Protein AF-0000000076753043 (afdb_homodimer)

Solvent-accessible surface area (backbone atoms only — not comparable to full-atom values): 38800 Å² total; per-residue (Å²): 126,79,48,36,45,68,50,49,52,47,50,49,50,50,43,47,49,54,51,36,72,75,31,77,63,41,38,64,68,56,48,20,66,68,41,45,43,54,72,68,56,40,50,51,50,51,51,52,37,36,73,75,41,46,32,41,79,74,48,56,51,85,81,70,92,69,85,55,52,54,24,34,22,58,36,77,80,51,37,25,17,26,3,25,26,47,48,69,77,18,33,35,36,39,33,20,31,78,84,64,50,76,63,30,66,35,76,36,69,42,60,70,77,43,60,39,60,39,51,45,50,39,51,49,50,24,24,53,70,50,73,44,60,70,80,50,33,49,13,33,17,35,21,30,64,32,34,62,32,83,89,66,22,29,38,36,80,35,84,75,45,51,64,56,53,46,74,34,44,44,54,60,46,35,52,74,67,41,94,42,55,68,49,78,41,32,29,53,47,19,32,47,48,26,23,39,72,75,33,73,37,48,96,54,37,34,34,35,36,41,33,32,33,78,88,30,49,43,28,25,37,30,52,88,64,36,78,47,46,35,67,75,49,41,21,12,42,46,27,45,16,58,20,41,53,54,28,91,78,48,64,86,70,82,36,34,39,23,58,65,55,19,34,69,44,40,42,52,50,29,44,78,65,72,49,87,54,96,40,44,53,51,38,43,48,52,24,73,78,56,63,54,62,50,49,45,29,52,14,19,45,53,22,36,56,46,29,44,49,42,18,42,43,17,37,58,32,36,32,40,24,44,58,46,42,59,55,34,38,72,62,36,53,51,38,23,52,56,42,31,60,74,53,36,83,77,85,61,48,78,42,66,41,68,86,55,94,50,35,33,28,53,5,12,31,59,60,8,40,54,58,27,62,50,57,64,60,65,66,64,72,72,60,74,91,112,127,79,49,37,46,68,49,47,51,49,51,50,50,50,43,46,50,52,50,36,69,75,31,78,62,42,37,66,66,55,48,20,66,67,41,46,43,52,71,70,55,41,50,51,49,51,51,54,37,35,72,73,40,47,31,39,78,73,47,57,51,85,83,71,92,68,86,54,52,55,23,34,21,60,36,77,78,51,36,24,16,26,4,24,27,48,48,70,77,18,34,36,36,38,33,20,29,79,85,65,50,76,64,30,65,35,76,36,68,42,59,70,77,44,59,39,62,41,49,45,51,41,52,50,51,26,25,54,70,50,71,43,59,71,80,49,33,49,14,33,17,36,20,28,65,30,33,61,33,84,88,66,23,28,38,36,81,36,85,74,45,50,63,55,52,48,74,32,44,43,54,59,47,37,51,74,69,42,93,44,55,68,48,79,40,32,29,53,46,19,31,46,48,26,23,38,73,76,34,74,36,49,97,54,38,35,32,35,35,40,32,32,30,77,87,30,50,44,27,24,38,29,51,88,64,36,77,46,46,34,68,75,48,41,21,11,42,46,27,46,17,57,19,40,53,54,27,91,78,49,64,84,70,81,34,34,41,24,57,64,54,20,34,69,42,41,41,54,52,28,43,77,65,72,48,89,54,94,39,44,52,50,38,43,46,52,24,72,78,57,64,53,61,48,48,44,29,53,14,21,43,53,21,37,56,47,29,43,50,40,18,43,45,18,37,58,33,36,33,39,25,45,58,47,42,58,54,35,40,70,63,36,53,52,39,22,52,57,42,32,60,75,53,36,83,78,84,63,48,77,43,64,39,71,86,54,94,49,36,36,27,52,5,12,31,59,60,8,41,55,58,28,63,50,58,66,59,66,66,63,69,70,58,77,86,109

Sequence (772 aa):
MSGSPSALRFLNDRAALEALLQHEAITRAQLETLVGLSKPATSQLLARLEKVGLVERLGRREVGPGPRAQLWGLKADAGFAAGVDVTSQGIDVEIADLRGTTVAQHRAPAATDEPAAALGAALGEACRRAGLGVDRLAHVAIGTPGSVDAASGVLRYASDLPAAWTRVNLLQAIGSVLDVPFTIENDVNLVALNEMARGSARDVRDFVLLWISEHGVGSSVVVHGGLVRGATLGAGELGFTPVPDLAREPLPGVHRFGDLLAGSALLTLAGTHGLTAGGPIDAIRQSLEGDDGFLIDVARRIAAGLAAVVSLLDPELIVLGGAVCSAGGSALRAAISEALAEFVEPRVRLVPGRPDSDSVRAGAVQAALVPAREHYFSAGSSLGDIMSGSPSALRFLNDRAALEALLQHEAITRAQLETLVGLSKPATSQLLARLEKVGLVERLGRREVGPGPRAQLWGLKADAGFAAGVDVTSQGIDVEIADLRGTTVAQHRAPAATDEPAAALGAALGEACRRAGLGVDRLAHVAIGTPGSVDAASGVLRYASDLPAAWTRVNLLQAIGSVLDVPFTIENDVNLVALNEMARGSARDVRDFVLLWISEHGVGSSVVVHGGLVRGATLGAGELGFTPVPDLAREPLPGVHRFGDLLAGSALLTLAGTHGLTAGGPIDAIRQSLEGDDGFLIDVARRIAAGLAAVVSLLDPELIVLGGAVCSAGGSALRAAISEALAEFVEPRVRLVPGRPDSDSVRAGAVQAALVPAREHYFSAGSSLGDI

pLDDT: mean 89.32, std 12.27, range [19.66, 98.69]

Secondary structure (DSSP, 8-state):
----HHHHHHHHHHHHHHHHHH-SSEEHHHHHHHHT--HHHHHHHHHHHHHTTSEEEEEE--SSSSS-PEEEEE-TTS-EEEEEEEETTEEEEEEEETT--EEEEEEEE--SS-HHHHHHHHHHHHHHHHT--GGGEEEEEEEESSEE-TTT-BEES-TTS-HHHHSSBHHHHHHTT--S-EEEEEHHHHHHHHHHHHSTTTT-SSEEEEEEETTEEEEEEEETTEE---TTS-TT-GGGSEE---SSSPPSS-EEHHHHTSHHHHHHHHHHTT---SSHHHHHHHHHHS-THHHHHHHHHHHHHHHHHHHHH--SEEEEESHHHHHHHHHHHHHHHHHHHTT-SS--EEEEPP--TTHHHHHHHHHHHHHHHHHHHHGGGGS---/----HHHHHHHHHHHHHHHHHH-SSEEHHHHHHHHT--HHHHHHHHHHHHHTTSEEEEEE--SSSSS-PEEEEE-TTS-EEEEEEEETTEEEEEEEETT--EEEEEEEE--SS-HHHHHHHHHHHHHHHHT--GGGEEEEEEEESSEE-TTT-BEES-TTS-HHHHSSBHHHHHHTT--S-EEEEEHHHHHHHHHHHHSTTTT-SSEEEEEEETTEEEEEEEETTEE---TTS-TT-GGGSEE---SSSPPSS-EEHHHHTSHHHHHHHHHHTT---SSHHHHHHHHHHS-THHHHHHHHHHHHHHHHHHHHH--SEEEEESHHHHHHHHHHHHHHHHHHHTT-SS--EEEEPP--TTHHHHHHHHHHHHHHHHHHHHGGGGSTT-

Organism: NCBI:txid927661

Radius of gyration: 29.04 Å; Cα contacts (8 Å, |Δi|>4): 1679; chains: 2; bounding box: 76×92×66 Å

Structure (mmCIF, N/CA/C/O backbone):
data_AF-0000000076753043-model_v1
#
loop_
_entity.id
_entity.type
_entity.pdbx_description
1 polymer 'Transcriptional regulator/sugar kinase'
#
loop_
_atom_site.group_PDB
_atom_site.id
_atom_site.type_symbol
_atom_site.label_atom_id
_atom_site.label_alt_id
_atom_site.label_comp_id
_atom_site.label_asym_id
_atom_site.label_entity_id
_atom_site.label_seq_id
_atom_site.pdbx_PDB_ins_code
_atom_site.Cartn_x
_atom_site.Cartn_y
_atom_site.Cartn_z
_atom_site.occupancy
_atom_site.B_iso_or_equiv
_atom_site.auth_seq_id
_atom_site.auth_comp_id
_atom_site.auth_asym_id
_atom_site.auth_atom_id
_atom_site.pdbx_PDB_model_num
ATOM 1 N N . MET A 1 1 ? 0.47 16.625 1.016 1 33 1 MET A N 1
ATOM 2 C CA . MET A 1 1 ? -0.491 17.703 0.778 1 33 1 MET A CA 1
ATOM 3 C C . MET A 1 1 ? -0.054 18.984 1.473 1 33 1 MET A C 1
ATOM 5 O O . MET A 1 1 ? 0.227 18.984 2.672 1 33 1 MET A O 1
ATOM 9 N N . SER A 1 2 ? 0.522 19.75 0.792 1 40.88 2 SER A N 1
ATOM 10 C CA . SER A 1 2 ? 0.792 21.094 1.261 1 40.88 2 SER A CA 1
ATOM 11 C C . SER A 1 2 ? -0.448 21.719 1.893 1 40.88 2 SER A C 1
ATOM 13 O O . SER A 1 2 ? -1.568 21.5 1.429 1 40.88 2 SER A O 1
ATOM 15 N N . GLY A 1 3 ? -0.4 21.859 3.197 1 50.78 3 GLY A N 1
ATOM 16 C CA . GLY A 1 3 ? -1.405 22.438 4.074 1 50.78 3 GLY A CA 1
ATOM 17 C C . GLY A 1 3 ? -1.953 23.766 3.561 1 50.78 3 GLY A C 1
ATOM 18 O O . GLY A 1 3 ? -1.636 24.828 4.098 1 50.78 3 GLY A O 1
ATOM 19 N N . SER A 1 4 ? -2.416 23.766 2.291 1 57.03 4 SER A N 1
ATOM 20 C CA . SER A 1 4 ? -3.133 24.984 1.898 1 57.03 4 SER A CA 1
ATOM 21 C C . SER A 1 4 ? -4.262 25.297 2.873 1 57.03 4 SER A C 1
ATOM 23 O O . SER A 1 4 ? -4.738 24.406 3.584 1 57.03 4 SER A O 1
ATOM 25 N N . PRO A 1 5 ? -4.414 26.547 3.156 1 60.06 5 PRO A N 1
ATOM 26 C CA . PRO A 1 5 ? -5.516 26.938 4.039 1 60.06 5 PRO A CA 1
ATOM 27 C C . PRO A 1 5 ? -6.801 26.156 3.768 1 60.06 5 PRO A C 1
ATOM 29 O O . PRO A 1 5 ? -7.488 25.75 4.707 1 60.06 5 PRO A O 1
ATOM 32 N N . SER A 1 6 ? -7.039 26 2.525 1 71.69 6 SER A N 1
ATOM 33 C CA . SER A 1 6 ? -8.219 25.219 2.146 1 71.69 6 SER A CA 1
ATOM 34 C C . SER A 1 6 ? -8.102 23.781 2.625 1 71.69 6 SER A C 1
ATOM 36 O O . SER A 1 6 ? -9.094 23.188 3.076 1 71.69 6 SER A O 1
ATOM 38 N N . ALA A 1 7 ? -6.922 23.359 2.652 1 73.56 7 ALA A N 1
ATOM 39 C CA . ALA A 1 7 ? -6.711 21.984 3.084 1 73.56 7 ALA A CA 1
ATOM 40 C C . ALA A 1 7 ? -6.906 21.844 4.59 1 73.56 7 ALA A C 1
ATOM 42 O O . ALA A 1 7 ? -7.488 20.859 5.059 1 73.56 7 ALA A O 1
ATOM 43 N N . LEU A 1 8 ? -6.52 22.859 5.254 1 69.81 8 LEU A N 1
ATOM 44 C CA . LEU A 1 8 ? -6.668 22.828 6.707 1 69.81 8 LEU A CA 1
ATOM 45 C C . LEU A 1 8 ? -8.133 22.953 7.109 1 69.81 8 LEU A C 1
ATOM 47 O O . LEU A 1 8 ? -8.586 22.281 8.047 1 69.81 8 LEU A O 1
ATOM 51 N N . ARG A 1 9 ? -8.867 23.844 6.445 1 76.69 9 ARG A N 1
ATOM 52 C CA . ARG A 1 9 ? -10.297 23.969 6.695 1 76.69 9 ARG A CA 1
ATOM 53 C C . ARG A 1 9 ? -11.016 22.656 6.465 1 76.69 9 ARG A C 1
ATOM 55 O O . ARG A 1 9 ? -11.883 22.266 7.258 1 76.69 9 ARG A O 1
ATOM 62 N N . PHE A 1 10 ? -10.664 22.062 5.422 1 82.06 10 PHE A N 1
ATOM 63 C CA . PHE A 1 10 ? -11.258 20.766 5.102 1 82.06 10 PHE A CA 1
ATOM 64 C C . PHE A 1 10 ? -10.992 19.75 6.219 1 82.06 10 PHE A C 1
ATOM 66 O O . PHE A 1 10 ? -11.891 19.031 6.633 1 82.06 10 PHE A O 1
ATOM 73 N N . LEU A 1 11 ? -9.805 19.812 6.68 1 80.75 11 LEU A N 1
ATOM 74 C CA . LEU A 1 11 ? -9.422 18.875 7.73 1 80.75 11 LEU A CA 1
ATOM 75 C C . LEU A 1 11 ? -10.195 19.156 9.016 1 80.75 11 LEU A C 1
ATOM 77 O O . LEU A 1 11 ? -10.594 18.219 9.727 1 80.75 11 LEU A O 1
ATOM 81 N N . ASN A 1 12 ? -10.406 20.375 9.273 1 79.88 12 ASN A N 1
ATOM 82 C CA . ASN A 1 12 ? -11.172 20.75 10.453 1 79.88 12 ASN A CA 1
ATOM 83 C C . ASN A 1 12 ? -12.633 20.344 10.328 1 79.88 12 ASN A C 1
ATOM 85 O O . ASN A 1 12 ? -13.234 19.859 11.289 1 79.88 12 ASN A O 1
ATOM 89 N N . ASP A 1 13 ? -13.172 20.578 9.18 1 87.88 13 ASP A N 1
ATOM 90 C CA . ASP A 1 13 ? -14.547 20.172 8.93 1 87.88 13 ASP A CA 1
ATOM 91 C C . ASP A 1 13 ? -14.711 18.656 9.109 1 87.88 13 ASP A C 1
ATOM 93 O O . ASP A 1 13 ? -15.672 18.203 9.719 1 87.88 13 ASP A O 1
ATOM 97 N N . ARG A 1 14 ? -13.789 17.969 8.602 1 88.25 14 ARG A N 1
ATOM 98 C CA . ARG A 1 14 ? -13.82 16.516 8.711 1 88.25 14 ARG A CA 1
ATOM 99 C C . ARG A 1 14 ? -13.734 16.078 10.172 1 88.25 14 ARG A C 1
ATOM 101 O O . ARG A 1 14 ? -14.469 15.188 10.602 1 88.25 14 ARG A O 1
ATOM 108 N N . ALA A 1 15 ? -12.883 16.688 10.883 1 86.12 15 ALA A N 1
ATOM 109 C CA . ALA A 1 15 ? -12.727 16.359 12.297 1 86.12 15 ALA A CA 1
ATOM 110 C C . ALA A 1 15 ? -14.008 16.688 13.07 1 86.12 15 ALA A C 1
ATOM 112 O O . ALA A 1 15 ? -14.414 15.914 13.945 1 86.12 15 ALA A O 1
ATOM 113 N N . ALA A 1 16 ? -14.547 17.766 12.797 1 89.62 16 ALA A N 1
ATOM 114 C CA . ALA A 1 16 ? -15.805 18.141 13.445 1 89.62 16 ALA A CA 1
ATOM 115 C C . ALA A 1 16 ? -16.906 17.141 13.141 1 89.62 16 ALA A C 1
ATOM 117 O O . ALA A 1 16 ? -17.656 16.734 14.031 1 89.62 16 ALA A O 1
ATOM 118 N N . LEU A 1 17 ? -17.016 16.781 11.898 1 91.06 17 LEU A N 1
ATOM 119 C CA . LEU A 1 17 ? -18.031 15.805 11.508 1 91.06 17 LEU A CA 1
ATOM 120 C C . LEU A 1 17 ? -17.812 14.477 12.234 1 91.06 17 LEU A C 1
ATOM 122 O O . LEU A 1 17 ? -18.781 13.867 12.711 1 91.06 17 LEU A O 1
ATOM 126 N N . GLU A 1 18 ? -16.609 14.07 12.297 1 90.44 18 GLU A N 1
ATOM 127 C CA . GLU A 1 18 ? -16.312 12.828 13.016 1 90.44 18 GLU A CA 1
ATOM 128 C C . GLU A 1 18 ? -16.766 12.906 14.469 1 90.44 18 GLU A C 1
ATOM 130 O O . GLU A 1 18 ? -17.328 11.945 15 1 90.44 18 GLU A O 1
ATOM 135 N N . ALA A 1 19 ? -16.516 14.047 15.086 1 91.12 19 ALA A N 1
ATOM 136 C CA . ALA A 1 19 ? -16.953 14.25 16.453 1 91.12 19 ALA A CA 1
ATOM 137 C C . ALA A 1 19 ? -18.484 14.195 16.547 1 91.12 19 ALA A C 1
ATOM 139 O O . ALA A 1 19 ? -19.031 13.57 17.469 1 91.12 19 ALA A O 1
ATOM 140 N N . LEU A 1 20 ? -19.109 14.805 15.648 1 92.44 20 LEU A N 1
ATOM 141 C CA . LEU A 1 20 ? -20.562 14.852 15.633 1 92.44 20 LEU A CA 1
ATOM 142 C C . LEU A 1 20 ? -21.156 13.469 15.383 1 92.44 20 LEU A C 1
ATOM 144 O O . LEU A 1 20 ? -22.25 13.156 15.867 1 92.44 20 LEU A O 1
ATOM 148 N N . LEU A 1 21 ? -20.453 12.648 14.609 1 92.75 21 LEU A N 1
ATOM 149 C CA . LEU A 1 21 ? -20.906 11.289 14.328 1 92.75 21 LEU A CA 1
ATOM 150 C C . LEU A 1 21 ? -20.781 10.406 15.562 1 92.75 21 LEU A C 1
ATOM 152 O O . LEU A 1 21 ? -21.547 9.453 15.734 1 92.75 21 LEU A O 1
ATOM 156 N N . GLN A 1 22 ? -19.875 10.742 16.438 1 91.88 22 GLN A N 1
ATOM 157 C CA . GLN A 1 22 ? -19.594 9.93 17.609 1 91.88 22 GLN A CA 1
ATOM 158 C C . GLN A 1 22 ? -20.453 10.383 18.797 1 91.88 22 GLN A C 1
ATOM 160 O O . GLN A 1 22 ? -20.516 9.703 19.828 1 91.88 22 GLN A O 1
ATOM 165 N N . HIS A 1 23 ? -21.016 11.562 18.625 1 92.19 23 HIS A N 1
ATOM 166 C CA . HIS A 1 23 ? -21.844 12.125 19.703 1 92.19 23 HIS A CA 1
ATOM 167 C C . HIS A 1 23 ? -23.234 12.477 19.203 1 92.19 23 HIS A C 1
ATOM 169 O O . HIS A 1 23 ? -23.391 12.992 18.094 1 92.19 23 HIS A O 1
ATOM 175 N N . GLU A 1 24 ? -24.188 12.188 20.016 1 90.81 24 GLU A N 1
ATOM 176 C CA . GLU A 1 24 ? -25.547 12.594 19.656 1 90.81 24 GLU A CA 1
ATOM 177 C C . GLU A 1 24 ? -25.703 14.109 19.719 1 90.81 24 GLU A C 1
ATOM 179 O O . GLU A 1 24 ? -26.344 14.711 18.859 1 90.81 24 GLU A O 1
ATOM 184 N N . ALA A 1 25 ? -25.172 14.656 20.766 1 93.62 25 ALA A N 1
ATOM 185 C CA . ALA A 1 25 ? -25.172 16.094 21.016 1 93.62 25 ALA A CA 1
ATOM 186 C C . ALA A 1 25 ? -23.828 16.547 21.594 1 93.62 25 ALA A C 1
ATOM 188 O O . ALA A 1 25 ? -23.25 15.859 22.438 1 93.62 25 ALA A O 1
ATOM 189 N N . ILE A 1 26 ? -23.328 17.672 21.062 1 94.19 26 ILE A N 1
ATOM 190 C CA . ILE A 1 26 ? -22.047 18.188 21.531 1 94.19 26 ILE A CA 1
ATOM 191 C C . ILE A 1 26 ? -22.125 19.703 21.703 1 94.19 26 ILE A C 1
ATOM 193 O O . ILE A 1 26 ? -22.812 20.375 20.938 1 94.19 26 ILE A O 1
ATOM 197 N N . THR A 1 27 ? -21.469 20.203 22.734 1 94 27 THR A N 1
ATOM 198 C CA . THR A 1 27 ? -21.375 21.656 22.891 1 94 27 THR A CA 1
ATOM 199 C C . THR A 1 27 ? -20.219 22.203 22.062 1 94 27 THR A C 1
ATOM 201 O O . THR A 1 27 ? -19.344 21.453 21.625 1 94 27 THR A O 1
ATOM 204 N N . ARG A 1 28 ? -20.297 23.453 21.797 1 92.88 28 ARG A N 1
ATOM 205 C CA . ARG A 1 28 ? -19.188 24.109 21.109 1 92.88 28 ARG A CA 1
ATOM 206 C C . ARG A 1 28 ? -17.875 23.875 21.844 1 92.88 28 ARG A C 1
ATOM 208 O O . ARG A 1 28 ? -16.844 23.609 21.219 1 92.88 28 ARG A O 1
ATOM 215 N N . ALA A 1 29 ? -17.953 23.953 23.141 1 89.38 29 ALA A N 1
ATOM 216 C CA . ALA A 1 29 ? -16.75 23.797 23.969 1 89.38 29 ALA A CA 1
ATOM 217 C C . ALA A 1 29 ? -16.172 22.391 23.812 1 89.38 29 ALA A C 1
ATOM 219 O O . ALA A 1 29 ? -14.953 22.219 23.719 1 89.38 29 ALA A O 1
ATOM 220 N N . GLN A 1 30 ? -17.031 21.469 23.828 1 90.5 30 GLN A N 1
ATOM 221 C CA . GLN A 1 30 ? -16.578 20.094 23.625 1 90.5 30 GLN A CA 1
ATOM 222 C C . GLN A 1 30 ? -15.938 19.938 22.25 1 90.5 30 GLN A C 1
ATOM 224 O O . GLN A 1 30 ? -14.898 19.281 22.125 1 90.5 30 GLN A O 1
ATOM 229 N N . LEU A 1 31 ? -16.516 20.516 21.25 1 91.19 31 LEU A N 1
ATOM 230 C CA . LEU A 1 31 ? -16 20.406 19.875 1 91.19 31 LEU A CA 1
ATOM 231 C C . LEU A 1 31 ? -14.648 21.109 19.766 1 91.19 31 LEU A C 1
ATOM 233 O O . LEU A 1 31 ? -13.75 20.609 19.078 1 91.19 31 LEU A O 1
ATOM 237 N N . GLU A 1 32 ? -14.555 22.203 20.484 1 85.75 32 GLU A N 1
ATOM 238 C CA . GLU A 1 32 ? -13.281 22.922 20.547 1 85.75 32 GLU A CA 1
ATOM 239 C C . GLU A 1 32 ? -12.156 22 21.016 1 85.75 32 GLU A C 1
ATOM 241 O O . GLU A 1 32 ? -11.086 21.953 20.422 1 85.75 32 GLU A O 1
ATOM 246 N N . THR A 1 33 ? -12.477 21.297 22.016 1 83.81 33 THR A N 1
ATOM 247 C CA . THR A 1 33 ? -11.5 20.406 22.625 1 83.81 33 THR A CA 1
ATOM 248 C C . THR A 1 33 ? -11.188 19.219 21.703 1 83.81 33 THR A C 1
ATOM 250 O O . THR A 1 33 ? -10.023 18.859 21.531 1 83.81 33 THR A O 1
ATOM 253 N N . LEU A 1 34 ? -12.164 18.75 21.094 1 83.25 34 LEU A N 1
ATOM 254 C CA . LEU A 1 34 ? -12.016 17.531 20.297 1 83.25 34 LEU A CA 1
ATOM 255 C C . LEU A 1 34 ? -11.281 17.844 18.984 1 83.25 34 LEU A C 1
ATOM 257 O O . LEU A 1 34 ? -10.477 17.031 18.516 1 83.25 34 LEU A O 1
ATOM 261 N N . VAL A 1 35 ? -11.5 19.016 18.422 1 81.19 35 VAL A N 1
ATOM 262 C CA . VAL A 1 35 ? -10.945 19.344 17.109 1 81.19 35 VAL A CA 1
ATOM 263 C C . VAL A 1 35 ? -9.672 20.172 17.297 1 81.19 35 VAL A C 1
ATOM 265 O O . VAL A 1 35 ? -8.812 20.203 16.422 1 81.19 35 VAL A O 1
ATOM 268 N N . GLY A 1 36 ? -9.609 20.891 18.469 1 75.31 36 GLY A N 1
ATOM 269 C CA . GLY A 1 36 ? -8.453 21.719 18.734 1 75.31 36 GLY A CA 1
ATOM 270 C C . GLY A 1 36 ? -8.539 23.078 18.078 1 75.31 36 GLY A C 1
ATOM 271 O O . GLY A 1 36 ? -7.539 23.594 17.578 1 75.31 36 GLY A O 1
ATOM 272 N N . LEU A 1 37 ? -9.672 23.625 17.969 1 75.5 37 LEU A N 1
ATOM 273 C CA . LEU A 1 37 ? -9.898 24.938 17.375 1 75.5 37 LEU A CA 1
ATOM 274 C C . LEU A 1 37 ? -10.203 25.969 18.453 1 75.5 37 LEU A C 1
ATOM 276 O O . LEU A 1 37 ? -10.617 25.625 19.562 1 75.5 37 LEU A O 1
ATOM 280 N N . SER A 1 38 ? -9.891 27.156 18.094 1 74.75 38 SER A N 1
ATOM 281 C CA . SER A 1 38 ? -10.273 28.266 18.969 1 74.75 38 SER A CA 1
ATOM 282 C C . SER A 1 38 ? -11.789 28.438 19 1 74.75 38 SER A C 1
ATOM 284 O O . SER A 1 38 ? -12.5 27.891 18.172 1 74.75 38 SER A O 1
ATOM 286 N N . LYS A 1 39 ? -12.273 29.188 19.953 1 84.12 39 LYS A N 1
ATOM 287 C CA . LYS A 1 39 ? -13.695 29.453 20.125 1 84.12 39 LYS A CA 1
ATOM 288 C C . LYS A 1 39 ? -14.273 30.125 18.875 1 84.12 39 LYS A C 1
ATOM 290 O O . LYS A 1 39 ? -15.266 29.656 18.312 1 84.12 39 LYS A O 1
ATOM 295 N N . PRO A 1 40 ? -13.625 31.156 18.297 1 84.19 40 PRO A N 1
ATOM 296 C CA . PRO A 1 40 ? -14.188 31.781 17.094 1 84.19 40 PRO A CA 1
ATOM 297 C C . PRO A 1 40 ? -14.188 30.844 15.891 1 84.19 40 PRO A C 1
ATOM 299 O O . PRO A 1 40 ? -15.141 30.828 15.109 1 84.19 40 PRO A O 1
ATOM 302 N N . ALA A 1 41 ? -13.133 30.078 15.781 1 80.69 41 ALA A N 1
ATOM 303 C CA . ALA A 1 41 ? -13.023 29.156 14.656 1 80.69 41 ALA A CA 1
ATOM 304 C C . ALA A 1 41 ? -14.086 28.062 14.734 1 80.69 41 ALA A C 1
ATOM 306 O O . ALA A 1 41 ? -14.672 27.688 13.719 1 80.69 41 ALA A O 1
ATOM 307 N N . THR A 1 42 ? -14.266 27.625 15.938 1 89.38 42 THR A N 1
ATOM 308 C CA . THR A 1 42 ? -15.281 26.594 16.141 1 89.38 42 THR A CA 1
ATOM 309 C C . THR A 1 42 ? -16.672 27.141 15.875 1 89.38 42 THR A C 1
ATOM 311 O O . THR A 1 42 ? -17.516 26.469 15.266 1 89.38 42 THR A O 1
ATOM 314 N N . SER A 1 43 ? -16.859 28.328 16.297 1 90.94 43 SER A N 1
ATOM 315 C CA . SER A 1 43 ? -18.141 28.969 16.062 1 90.94 43 SER A CA 1
ATOM 316 C C . SER A 1 43 ? -18.406 29.141 14.57 1 90.94 43 SER A C 1
ATOM 318 O O . SER A 1 43 ? -19.5 28.891 14.086 1 90.94 43 SER A O 1
ATOM 320 N N . GLN A 1 44 ? -17.406 29.562 13.891 1 88.62 44 GLN A N 1
ATOM 321 C CA . GLN A 1 44 ? -17.516 29.734 12.445 1 88.62 44 GLN A CA 1
ATOM 322 C C . GLN A 1 44 ? -17.766 28.406 11.75 1 88.62 44 GLN A C 1
ATOM 324 O O . GLN A 1 44 ? -18.562 28.328 10.812 1 88.62 44 GLN A O 1
ATOM 329 N N . LEU A 1 45 ? -17.094 27.438 12.188 1 90.06 45 LEU A N 1
ATOM 330 C CA . LEU A 1 45 ? -17.234 26.094 11.641 1 90.06 45 LEU A CA 1
ATOM 331 C C . LEU A 1 45 ? -18.672 25.594 11.82 1 90.06 45 LEU A C 1
ATOM 333 O O . LEU A 1 45 ? -19.297 25.125 10.859 1 90.06 45 LEU A O 1
ATOM 337 N N . LEU A 1 46 ? -19.172 25.734 12.977 1 93.69 46 LEU A N 1
ATOM 338 C CA . LEU A 1 46 ? -20.531 25.281 13.266 1 93.69 46 LEU A CA 1
ATOM 339 C C . LEU A 1 46 ? -21.547 26.078 12.453 1 93.69 46 LEU A C 1
ATOM 341 O O . LEU A 1 46 ? -22.516 25.516 11.93 1 93.69 46 LEU A O 1
ATOM 345 N N . ALA A 1 47 ? -21.297 27.344 12.328 1 92.88 47 ALA A N 1
ATOM 346 C CA . ALA A 1 47 ? -22.188 28.172 11.539 1 92.88 47 ALA A CA 1
ATOM 347 C C . ALA A 1 47 ? -22.188 27.734 10.078 1 92.88 47 ALA A C 1
ATOM 349 O O . ALA A 1 47 ? -23.25 27.672 9.445 1 92.88 47 ALA A O 1
ATOM 350 N N . ARG A 1 48 ? -21.125 27.438 9.555 1 90.88 48 ARG A N 1
ATOM 351 C CA . ARG A 1 48 ? -21 26.984 8.172 1 90.88 48 ARG A CA 1
ATOM 352 C C . ARG A 1 48 ? -21.719 25.656 7.969 1 90.88 48 ARG A C 1
ATOM 354 O O . ARG A 1 48 ? -22.453 25.484 7 1 90.88 48 ARG A O 1
ATOM 361 N N . LEU A 1 49 ? -21.484 24.734 8.906 1 92.38 49 LEU A N 1
ATOM 362 C CA . LEU A 1 49 ? -22.094 23.422 8.781 1 92.38 49 LEU A CA 1
ATOM 363 C C . LEU A 1 49 ? -23.594 23.5 8.953 1 92.38 49 LEU A C 1
ATOM 365 O O . LEU A 1 49 ? -24.344 22.719 8.336 1 92.38 49 LEU A O 1
ATOM 369 N N . GLU A 1 50 ? -24 24.406 9.797 1 93.62 50 GLU A N 1
ATOM 370 C CA . GLU A 1 50 ? -25.438 24.641 9.961 1 93.62 50 GLU A CA 1
ATOM 371 C C . GLU A 1 50 ? -26.047 25.234 8.695 1 93.62 50 GLU A C 1
ATOM 373 O O . GLU A 1 50 ? -27.125 24.812 8.273 1 93.62 50 GLU A O 1
ATOM 378 N N . LYS A 1 51 ? -25.375 26.156 8.086 1 92.69 51 LYS A N 1
ATOM 379 C CA . LYS A 1 51 ? -25.859 26.828 6.883 1 92.69 51 LYS A CA 1
ATOM 380 C C . LYS A 1 51 ? -26.078 25.828 5.754 1 92.69 51 LYS A C 1
ATOM 382 O O . LYS A 1 51 ? -27.047 25.938 5.008 1 92.69 51 LYS A O 1
ATOM 387 N N . VAL A 1 52 ? -25.234 24.859 5.68 1 89.62 52 VAL A N 1
ATOM 388 C CA . VAL A 1 52 ? -25.344 23.891 4.582 1 89.62 52 VAL A CA 1
ATOM 389 C C . VAL A 1 52 ? -26.234 22.734 4.996 1 89.62 52 VAL A C 1
ATOM 391 O O . VAL A 1 52 ? -26.406 21.766 4.246 1 89.62 52 VAL A O 1
ATOM 394 N N . GLY A 1 53 ? -26.75 22.797 6.266 1 90.81 53 GLY A N 1
ATOM 395 C CA . GLY A 1 53 ? -27.781 21.859 6.691 1 90.81 53 GLY A CA 1
ATOM 396 C C . GLY A 1 53 ? -27.203 20.562 7.242 1 90.81 53 GLY A C 1
ATOM 397 O O . GLY A 1 53 ? -27.922 19.562 7.336 1 90.81 53 GLY A O 1
ATOM 398 N N . LEU A 1 54 ? -25.953 20.469 7.531 1 93.38 54 LEU A N 1
ATOM 399 C CA . LEU A 1 54 ? -25.312 19.266 8.039 1 93.38 54 LEU A CA 1
ATOM 400 C C . LEU A 1 54 ? -25.547 19.109 9.539 1 93.38 54 LEU A C 1
ATOM 402 O O . LEU A 1 54 ? -25.719 18 10.031 1 93.38 54 LEU A O 1
ATOM 406 N N . VAL A 1 55 ? -25.531 20.281 10.203 1 95.25 55 VAL A N 1
ATOM 407 C CA . VAL A 1 55 ? -25.703 20.234 11.648 1 95.25 55 VAL A CA 1
ATOM 408 C C . VAL A 1 55 ? -26.922 21.078 12.047 1 95.25 55 VAL A C 1
ATOM 410 O O . VAL A 1 55 ? -27.375 21.938 11.289 1 95.25 55 VAL A O 1
ATOM 413 N N . GLU A 1 56 ? -27.453 20.812 13.188 1 95.75 56 GLU A N 1
ATOM 414 C CA . GLU A 1 56 ? -28.594 21.547 13.719 1 95.75 56 GLU A CA 1
ATOM 415 C C . GLU A 1 56 ? -28.453 21.781 15.219 1 95.75 56 GLU A C 1
ATOM 417 O O . GLU A 1 56 ? -27.688 21.078 15.891 1 95.75 56 GLU A O 1
ATOM 422 N N . ARG A 1 57 ? -29.109 22.781 15.695 1 95.88 57 ARG A N 1
ATOM 423 C CA . ARG A 1 57 ? -29.188 23.078 17.125 1 95.88 57 ARG A CA 1
ATOM 424 C C . ARG A 1 57 ? -30.203 22.172 17.812 1 95.88 57 ARG A C 1
ATOM 426 O O . ARG A 1 57 ? -31.344 22.062 17.359 1 95.88 57 ARG A O 1
ATOM 433 N N . LEU A 1 58 ? -29.797 21.422 18.797 1 93.5 58 LEU A N 1
ATOM 434 C CA . LEU A 1 58 ? -30.641 20.438 19.469 1 93.5 58 LEU A CA 1
ATOM 435 C C . LEU A 1 58 ? -31.188 21 20.781 1 93.5 58 LEU A C 1
ATOM 437 O O . LEU A 1 58 ? -31.75 20.266 21.594 1 93.5 58 LEU A O 1
ATOM 441 N N . GLY A 1 59 ? -31.031 22.203 21.062 1 90.31 59 GLY A N 1
ATOM 442 C CA . GLY A 1 59 ? -31.438 22.812 22.328 1 90.31 59 GLY A CA 1
ATOM 443 C C . GLY A 1 59 ? -30.266 23.188 23.203 1 90.31 59 GLY A C 1
ATOM 444 O O . GLY A 1 59 ? -29.172 23.469 22.719 1 90.31 59 GLY A O 1
ATOM 445 N N . ARG A 1 60 ? -30.594 23.469 24.516 1 90.38 60 ARG A N 1
ATOM 446 C CA . ARG A 1 60 ? -29.562 23.859 25.484 1 90.38 60 ARG A CA 1
ATOM 447 C C . ARG A 1 60 ? -29.422 22.812 26.578 1 90.38 60 ARG A C 1
ATOM 449 O O . ARG A 1 60 ? -30.375 22.094 26.891 1 90.38 60 ARG A O 1
ATOM 456 N N . ARG A 1 61 ? -28.156 22.594 27.031 1 83.69 61 ARG A N 1
ATOM 457 C CA . ARG A 1 61 ? -27.859 21.641 28.109 1 83.69 61 ARG A CA 1
ATOM 458 C C . ARG A 1 61 ? -28.672 21.969 29.359 1 83.69 61 ARG A C 1
ATOM 460 O O . ARG A 1 61 ? -28.812 23.125 29.734 1 83.69 61 ARG A O 1
ATOM 467 N N . GLU A 1 62 ? -29.453 20.984 29.953 1 72.38 62 GLU A N 1
ATOM 468 C CA . GLU A 1 62 ? -30.359 21.203 31.078 1 72.38 62 GLU A CA 1
ATOM 469 C C . GLU A 1 62 ? -29.594 21.422 32.375 1 72.38 62 GLU A C 1
ATOM 471 O O . GLU A 1 62 ? -30.078 22.094 33.281 1 72.38 62 GLU A O 1
ATOM 476 N N . VAL A 1 63 ? -28.469 20.641 32.594 1 64.88 63 VAL A N 1
ATOM 477 C CA . VAL A 1 63 ? -27.953 20.609 33.938 1 64.88 63 VAL A CA 1
ATOM 478 C C . VAL A 1 63 ? -26.719 21.5 34.062 1 64.88 63 VAL A C 1
ATOM 480 O O . VAL A 1 63 ? -25.938 21.625 33.125 1 64.88 63 VAL A O 1
ATOM 483 N N . GLY A 1 64 ? -26.641 22.266 35.156 1 57.97 64 GLY A N 1
ATOM 484 C CA . GLY A 1 64 ? -25.484 22.953 35.688 1 57.97 64 GLY A CA 1
ATOM 485 C C . GLY A 1 64 ? -25.672 24.453 35.812 1 57.97 64 GLY A C 1
ATOM 486 O O . GLY A 1 64 ? -26.609 25 35.25 1 57.97 64 GLY A O 1
ATOM 487 N N . PRO A 1 65 ? -25.031 25.094 36.75 1 59.88 65 PRO A N 1
ATOM 488 C CA . PRO A 1 65 ? -25.062 26.547 36.938 1 59.88 65 PRO A CA 1
ATOM 489 C C . PRO A 1 65 ? -24.484 27.312 35.75 1 59.88 65 PRO A C 1
ATOM 491 O O . PRO A 1 65 ? -23.625 26.797 35.031 1 59.88 65 PRO A O 1
ATOM 494 N N . GLY A 1 66 ? -25.234 28.453 35.312 1 60.66 66 GLY A N 1
ATOM 495 C CA . GLY A 1 66 ? -24.797 29.375 34.281 1 60.66 66 GLY A CA 1
ATOM 496 C C . GLY A 1 66 ? -25.547 29.203 32.969 1 60.66 66 GLY A C 1
ATOM 497 O O . GLY A 1 66 ? -26.484 28.406 32.875 1 60.66 66 GLY A O 1
ATOM 498 N N . PRO A 1 67 ? -25.234 30.031 32.031 1 67.38 67 PRO A N 1
ATOM 499 C CA . PRO A 1 67 ? -25.906 29.953 30.734 1 67.38 67 PRO A CA 1
ATOM 500 C C . PRO A 1 67 ? -25.781 28.578 30.078 1 67.38 67 PRO A C 1
ATOM 502 O O . PRO A 1 67 ? -24.703 27.984 30.094 1 67.38 67 PRO A O 1
ATOM 505 N N . ARG A 1 68 ? -26.891 28.031 29.812 1 79.88 68 ARG A N 1
ATOM 506 C CA . ARG A 1 68 ? -27 26.672 29.281 1 79.88 68 ARG A CA 1
ATOM 507 C C . ARG A 1 68 ? -26.359 26.578 27.906 1 79.88 68 ARG A C 1
ATOM 509 O O . ARG A 1 68 ? -26.703 27.328 27 1 79.88 68 ARG A O 1
ATOM 516 N N . ALA A 1 69 ? -25.312 25.844 27.75 1 89.31 69 ALA A N 1
ATOM 517 C CA . ALA A 1 69 ? -24.562 25.703 26.5 1 89.31 69 ALA A CA 1
ATOM 518 C C . ALA A 1 69 ? -25.422 25.125 25.391 1 89.31 69 ALA A C 1
ATOM 520 O O . ALA A 1 69 ? -26.25 24.25 25.625 1 89.31 69 ALA A O 1
ATOM 521 N N . GLN A 1 70 ? -25.469 25.781 24.156 1 93.88 70 GLN A N 1
ATOM 522 C CA . GLN A 1 70 ? -26.125 25.281 22.953 1 93.88 70 GLN A CA 1
ATOM 523 C C . GLN A 1 70 ? -25.594 23.891 22.594 1 93.88 70 GLN A C 1
ATOM 525 O O . GLN A 1 70 ? -24.391 23.656 22.609 1 93.88 70 GLN A O 1
ATOM 530 N N . LEU A 1 71 ? -26.5 22.969 22.359 1 95.31 71 LEU A N 1
ATOM 531 C CA . LEU A 1 71 ? -26.156 21.641 21.875 1 95.31 71 LEU A CA 1
ATOM 532 C C . LEU A 1 71 ? -26.297 21.547 20.359 1 95.31 71 LEU A C 1
ATOM 534 O O . LEU A 1 71 ? -27.25 22.078 19.781 1 95.31 71 LEU A O 1
ATOM 538 N N . TRP A 1 72 ? -25.312 20.922 19.766 1 96.12 72 TRP A N 1
ATOM 539 C CA . TRP A 1 72 ? -25.281 20.703 18.328 1 96.12 72 TRP A CA 1
ATOM 540 C C . TRP A 1 72 ? -25.297 19.219 18 1 96.12 72 TRP A C 1
ATOM 542 O O . TRP A 1 72 ? -24.734 18.406 18.734 1 96.12 72 TRP A O 1
ATOM 552 N N . GLY A 1 73 ? -25.953 18.828 16.906 1 95.62 73 GLY A N 1
ATOM 553 C CA . GLY A 1 73 ? -25.953 17.469 16.406 1 95.62 73 GLY A CA 1
ATOM 554 C C . GLY A 1 73 ? -26.031 17.391 14.891 1 95.62 73 GLY A C 1
ATOM 555 O O . GLY A 1 73 ? -26.328 18.391 14.227 1 95.62 73 GLY A O 1
ATOM 556 N N . LEU A 1 74 ? -25.703 16.203 14.422 1 94.25 74 LEU A N 1
ATOM 557 C CA . LEU A 1 74 ? -25.875 15.953 13 1 94.25 74 LEU A CA 1
ATOM 558 C C . LEU A 1 74 ? -27.359 15.891 12.641 1 94.25 74 LEU A C 1
ATOM 560 O O . LEU A 1 74 ? -28.141 15.242 13.336 1 94.25 74 LEU A O 1
ATOM 564 N N . LYS A 1 75 ? -27.734 16.672 11.633 1 93.25 75 LYS A N 1
ATOM 565 C CA . LYS A 1 75 ? -29.125 16.625 11.172 1 93.25 75 LYS A CA 1
ATOM 566 C C . LYS A 1 75 ? -29.453 15.242 10.594 1 93.25 75 LYS A C 1
ATOM 568 O O . LYS A 1 75 ? -28.734 14.734 9.734 1 93.25 75 LYS A O 1
ATOM 573 N N . ALA A 1 76 ? -30.5 14.602 10.969 1 85.62 76 ALA A N 1
ATOM 574 C CA . ALA A 1 76 ? -30.859 13.227 10.617 1 85.62 76 ALA A CA 1
ATOM 575 C C . ALA A 1 76 ? -31.094 13.094 9.117 1 85.62 76 ALA A C 1
ATOM 577 O O . ALA A 1 76 ? -30.766 12.078 8.516 1 85.62 76 ALA A O 1
ATOM 578 N N . ASP A 1 77 ? -31.625 14.109 8.516 1 90.94 77 ASP A N 1
ATOM 579 C CA . ASP A 1 77 ? -31.969 14.031 7.102 1 90.94 77 ASP A CA 1
ATOM 580 C C . ASP A 1 77 ? -31.078 14.945 6.27 1 90.94 77 ASP A C 1
ATOM 582 O O . ASP A 1 77 ? -31.5 15.469 5.238 1 90.94 77 ASP A O 1
ATOM 586 N N . ALA A 1 78 ? -29.875 15.227 6.832 1 91.38 78 ALA A N 1
ATOM 587 C CA . ALA A 1 78 ? -28.953 16.109 6.129 1 91.38 78 ALA A CA 1
ATOM 588 C C . ALA A 1 78 ? -28.656 15.594 4.73 1 91.38 78 ALA A C 1
ATOM 590 O O . ALA A 1 78 ? -28.562 16.375 3.775 1 91.38 78 ALA A O 1
ATOM 591 N N . GLY A 1 79 ? -28.531 14.312 4.594 1 94.06 79 GLY A N 1
ATOM 592 C CA . GLY A 1 79 ? -28.203 13.672 3.332 1 94.06 79 GLY A CA 1
ATOM 593 C C . GLY A 1 79 ? -28.172 12.156 3.424 1 94.06 79 GLY A C 1
ATOM 594 O O . GLY A 1 79 ? -28.297 11.594 4.512 1 94.06 79 GLY A O 1
ATOM 595 N N . PHE A 1 80 ? -28.094 11.586 2.236 1 97.19 80 PHE A N 1
ATOM 596 C CA . PHE A 1 80 ? -28.141 10.125 2.184 1 97.19 80 PHE A CA 1
ATOM 597 C C . PHE A 1 80 ? -27.078 9.594 1.215 1 97.19 80 PHE A C 1
ATOM 599 O O . PHE A 1 80 ? -26.641 10.312 0.312 1 97.19 80 PHE A O 1
ATOM 606 N N . ALA A 1 81 ? -26.656 8.43 1.468 1 98.12 81 ALA A N 1
ATOM 607 C CA . ALA A 1 81 ? -25.75 7.684 0.603 1 98.12 81 ALA A CA 1
ATOM 608 C C . ALA A 1 81 ? -26.375 6.371 0.15 1 98.12 81 ALA A C 1
ATOM 610 O O . ALA A 1 81 ? -27.109 5.734 0.905 1 98.12 81 ALA A O 1
ATOM 611 N N . ALA A 1 82 ? -26.047 5.973 -1.045 1 98.69 82 ALA A N 1
ATOM 612 C CA . ALA A 1 82 ? -26.562 4.703 -1.551 1 98.69 82 ALA A CA 1
ATOM 613 C C . ALA A 1 82 ? -25.422 3.77 -1.95 1 98.69 82 ALA A C 1
ATOM 615 O O . ALA A 1 82 ? -24.453 4.195 -2.582 1 98.69 82 ALA A O 1
ATOM 616 N N . GLY A 1 83 ? -25.516 2.543 -1.483 1 98.62 83 GLY A N 1
ATOM 617 C CA . GLY A 1 83 ? -24.672 1.453 -1.958 1 98.62 83 GLY A CA 1
ATOM 618 C C . GLY A 1 83 ? -25.422 0.479 -2.855 1 98.62 83 GLY A C 1
ATOM 619 O O . GLY A 1 83 ? -26.531 0.054 -2.537 1 98.62 83 GLY A O 1
ATOM 620 N N . VAL A 1 84 ? -24.797 0.146 -4.016 1 97.44 84 VAL A N 1
ATOM 621 C CA . VAL A 1 84 ? -25.422 -0.728 -5.008 1 97.44 84 VAL A CA 1
ATOM 622 C C . VAL A 1 84 ? -24.5 -1.91 -5.301 1 97.44 84 VAL A C 1
ATOM 624 O O . VAL A 1 84 ? -23.297 -1.737 -5.473 1 97.44 84 VAL A O 1
ATOM 627 N N . ASP A 1 85 ? -25.016 -3.109 -5.32 1 96.06 85 ASP A N 1
ATOM 628 C CA . ASP A 1 85 ? -24.344 -4.328 -5.758 1 96.06 85 ASP A CA 1
ATOM 629 C C . ASP A 1 85 ? -24.953 -4.855 -7.055 1 96.06 85 ASP A C 1
ATOM 631 O O . ASP A 1 85 ? -26.078 -5.348 -7.055 1 96.06 85 ASP A O 1
ATOM 635 N N . VAL A 1 86 ? -24.203 -4.734 -8.117 1 92.88 86 VAL A N 1
ATOM 636 C CA . VAL A 1 86 ? -24.656 -5.219 -9.414 1 92.88 86 VAL A CA 1
ATOM 637 C C . VAL A 1 86 ? -24.078 -6.609 -9.68 1 92.88 86 VAL A C 1
ATOM 639 O O . VAL A 1 86 ? -22.859 -6.789 -9.727 1 92.88 86 VAL A O 1
ATOM 642 N N . THR A 1 87 ? -24.922 -7.602 -9.844 1 89.56 87 THR A N 1
ATOM 643 C CA . THR A 1 87 ? -24.547 -8.961 -10.203 1 89.56 87 THR A CA 1
ATOM 644 C C . THR A 1 87 ? -25.406 -9.484 -11.352 1 89.56 87 THR A C 1
ATOM 646 O O . THR A 1 87 ? -26.359 -8.82 -11.766 1 89.56 87 THR A O 1
ATOM 649 N N . SER A 1 88 ? -25 -10.641 -11.852 1 85.06 88 SER A N 1
ATOM 650 C CA . SER A 1 88 ? -25.797 -11.266 -12.898 1 85.06 88 SER A CA 1
ATOM 651 C C . SER A 1 88 ? -27.156 -11.719 -12.367 1 85.06 88 SER A C 1
ATOM 653 O O . SER A 1 88 ? -28.094 -11.945 -13.141 1 85.06 88 SER A O 1
ATOM 655 N N . GLN A 1 89 ? -27.281 -11.781 -11.062 1 85.88 89 GLN A N 1
ATOM 656 C CA . GLN A 1 89 ? -28.5 -12.281 -10.445 1 85.88 89 GLN A CA 1
ATOM 657 C C . GLN A 1 89 ? -29.438 -11.133 -10.086 1 85.88 89 GLN A C 1
ATOM 659 O O . GLN A 1 89 ? -30.625 -11.359 -9.805 1 85.88 89 GLN A O 1
ATOM 664 N N . GLY A 1 90 ? -28.891 -9.938 -10.047 1 91.25 90 GLY A N 1
ATOM 665 C CA . GLY A 1 90 ? -29.734 -8.805 -9.688 1 91.25 90 GLY A CA 1
ATOM 666 C C . GLY A 1 90 ? -28.938 -7.586 -9.258 1 91.25 90 GLY A C 1
ATOM 667 O O . GLY A 1 90 ? -27.703 -7.586 -9.297 1 91.25 90 GLY A O 1
ATOM 668 N N . ILE A 1 91 ? -29.703 -6.559 -8.977 1 94.25 91 ILE A N 1
ATOM 669 C CA . ILE A 1 91 ? -29.156 -5.301 -8.469 1 94.25 91 ILE A CA 1
ATOM 670 C C . ILE A 1 91 ? -29.703 -5.027 -7.07 1 94.25 91 ILE A C 1
ATOM 672 O O . ILE A 1 91 ? -30.906 -4.848 -6.891 1 94.25 91 ILE A O 1
ATOM 676 N N . ASP A 1 92 ? -28.828 -5.02 -6.082 1 96.5 92 ASP A N 1
ATOM 677 C CA . ASP A 1 92 ? -29.188 -4.777 -4.688 1 96.5 92 ASP A CA 1
ATOM 678 C C . ASP A 1 92 ? -28.812 -3.359 -4.262 1 96.5 92 ASP A C 1
ATOM 680 O O . ASP A 1 92 ? -27.656 -2.947 -4.41 1 96.5 92 ASP A O 1
ATOM 684 N N . VAL A 1 93 ? -29.781 -2.648 -3.689 1 98 93 VAL A N 1
ATOM 685 C CA . VAL A 1 93 ? -29.578 -1.255 -3.312 1 98 93 VAL A CA 1
ATOM 686 C C . VAL A 1 93 ? -29.828 -1.079 -1.817 1 98 93 VAL A C 1
ATOM 688 O O . VAL A 1 93 ? -30.797 -1.634 -1.28 1 98 93 VAL A O 1
ATOM 691 N N . GLU A 1 94 ? -28.984 -0.356 -1.184 1 98.44 94 GLU A N 1
ATOM 692 C CA . GLU A 1 94 ? -29.156 0.085 0.196 1 98.44 94 GLU A CA 1
ATOM 693 C C . GLU A 1 94 ? -28.938 1.588 0.33 1 98.44 94 GLU A C 1
ATOM 695 O O . GLU A 1 94 ? -27.969 2.127 -0.198 1 98.44 94 GLU A O 1
ATOM 700 N N . ILE A 1 95 ? -29.859 2.27 0.942 1 98.5 95 ILE A N 1
ATOM 701 C CA . ILE A 1 95 ? -29.75 3.697 1.215 1 98.5 95 ILE A CA 1
ATOM 702 C C . ILE A 1 95 ? -29.547 3.924 2.711 1 98.5 95 ILE A C 1
ATOM 704 O O . ILE A 1 95 ? -30.266 3.354 3.533 1 98.5 95 ILE A O 1
ATOM 708 N N . ALA A 1 96 ? -28.562 4.723 3.035 1 97.94 96 ALA A N 1
ATOM 709 C CA . ALA A 1 96 ? -28.266 5.047 4.43 1 97.94 96 ALA A CA 1
ATOM 710 C C . ALA A 1 96 ? -28.203 6.559 4.637 1 97.94 96 ALA A C 1
ATOM 712 O O . ALA A 1 96 ? -27.922 7.309 3.695 1 97.94 96 ALA A O 1
ATOM 713 N N . ASP A 1 97 ? -28.516 6.957 5.84 1 96.5 97 ASP A N 1
ATOM 714 C CA . ASP A 1 97 ? -28.25 8.352 6.184 1 96.5 97 ASP A CA 1
ATOM 715 C C . ASP A 1 97 ? -26.766 8.586 6.434 1 96.5 97 ASP A C 1
ATOM 717 O O . ASP A 1 97 ? -25.953 7.676 6.277 1 96.5 97 ASP A O 1
ATOM 721 N N . LEU A 1 98 ? -26.375 9.773 6.848 1 95 98 LEU A N 1
ATOM 722 C CA . LEU A 1 98 ? -24.953 10.133 6.945 1 95 98 LEU A CA 1
ATOM 723 C C . LEU A 1 98 ? -24.312 9.469 8.164 1 95 98 LEU A C 1
ATOM 725 O O . LEU A 1 98 ? -23.094 9.438 8.281 1 95 98 LEU A O 1
ATOM 729 N N . ARG A 1 99 ? -25.109 8.938 9.109 1 94.06 99 ARG A N 1
ATOM 730 C CA . ARG A 1 99 ? -24.578 8.172 10.234 1 94.06 99 ARG A CA 1
ATOM 731 C C . ARG A 1 99 ? -24.328 6.723 9.844 1 94.06 99 ARG A C 1
ATOM 733 O O . ARG A 1 99 ? -23.688 5.98 10.586 1 94.06 99 ARG A O 1
ATOM 740 N N . GLY A 1 100 ? -24.828 6.344 8.695 1 94.5 100 GLY A N 1
ATOM 741 C CA . GLY A 1 100 ? -24.656 4.977 8.242 1 94.5 100 GLY A CA 1
ATOM 742 C C . GLY A 1 100 ? -25.828 4.074 8.57 1 94.5 100 GLY A C 1
ATOM 743 O O . GLY A 1 100 ? -25.766 2.861 8.359 1 94.5 100 GLY A O 1
ATOM 744 N N . THR A 1 101 ? -26.906 4.664 9.031 1 94.75 101 THR A N 1
ATOM 745 C CA . THR A 1 101 ? -28.109 3.889 9.344 1 94.75 101 THR A CA 1
ATOM 746 C C . THR A 1 101 ? -28.922 3.633 8.086 1 94.75 101 THR A C 1
ATOM 748 O O . THR A 1 101 ? -29.281 4.57 7.371 1 94.75 101 THR A O 1
ATOM 751 N N . THR A 1 102 ? -29.297 2.363 7.891 1 97.06 102 THR A N 1
ATOM 752 C CA . THR A 1 102 ? -30.062 1.991 6.707 1 97.06 102 THR A CA 1
ATOM 753 C C . THR A 1 102 ? -31.484 2.537 6.793 1 97.06 102 THR A C 1
ATOM 755 O O . THR A 1 102 ? -32.156 2.375 7.816 1 97.06 102 THR A O 1
ATOM 758 N N . VAL A 1 103 ? -31.953 3.162 5.727 1 97.5 103 VAL A N 1
ATOM 759 C CA . VAL A 1 103 ? -33.312 3.709 5.73 1 97.5 103 VAL A CA 1
ATOM 760 C C . VAL A 1 103 ? -34.156 2.959 4.723 1 97.5 103 VAL A C 1
ATOM 762 O O . VAL A 1 103 ? -35.406 2.994 4.801 1 97.5 103 VAL A O 1
ATOM 765 N N . ALA A 1 104 ? -33.531 2.291 3.744 1 98.19 104 ALA A N 1
ATOM 766 C CA . ALA A 1 104 ? -34.281 1.487 2.777 1 98.19 104 ALA A CA 1
ATOM 767 C C . ALA A 1 104 ? -33.375 0.489 2.074 1 98.19 104 ALA A C 1
ATOM 769 O O . ALA A 1 104 ? -32.156 0.701 1.992 1 98.19 104 ALA A O 1
ATOM 770 N N . GLN A 1 105 ? -33.906 -0.554 1.617 1 97.81 105 GLN A N 1
ATOM 771 C CA . GLN A 1 105 ? -33.281 -1.56 0.779 1 97.81 105 GLN A CA 1
ATOM 772 C C . GLN A 1 105 ? -34.188 -2.016 -0.345 1 97.81 105 GLN A C 1
ATOM 774 O O . GLN A 1 105 ? -35.406 -1.978 -0.202 1 97.81 105 GLN A O 1
ATOM 779 N N . HIS A 1 106 ? -33.594 -2.361 -1.415 1 97.62 106 HIS A N 1
ATOM 780 C CA . HIS A 1 106 ? -34.344 -2.869 -2.549 1 97.62 106 HIS A CA 1
ATOM 781 C C . HIS A 1 106 ? -33.5 -3.809 -3.406 1 97.62 106 HIS A C 1
ATOM 783 O O . HIS A 1 106 ? -32.344 -3.535 -3.664 1 97.62 106 HIS A O 1
ATOM 789 N N . ARG A 1 107 ? -34.094 -4.902 -3.83 1 96.06 107 ARG A N 1
ATOM 790 C CA . ARG A 1 107 ? -33.469 -5.816 -4.777 1 96.06 107 ARG A CA 1
ATOM 791 C C . ARG A 1 107 ? -34.25 -5.867 -6.086 1 96.06 107 ARG A C 1
ATOM 793 O O . ARG A 1 107 ? -35.438 -6.176 -6.098 1 96.06 107 ARG A O 1
ATOM 800 N N . ALA A 1 108 ? -33.594 -5.52 -7.121 1 94.75 108 ALA A N 1
ATOM 801 C CA . ALA A 1 108 ? -34.156 -5.594 -8.469 1 94.75 108 ALA A CA 1
ATOM 802 C C . ALA A 1 108 ? -33.625 -6.801 -9.227 1 94.75 108 ALA A C 1
ATOM 804 O O . ALA A 1 108 ? -32.562 -7.312 -8.906 1 94.75 108 ALA A O 1
ATOM 805 N N . PRO A 1 109 ? -34.438 -7.328 -10.18 1 87.88 109 PRO A N 1
ATOM 806 C CA . PRO A 1 109 ? -33.906 -8.406 -11.031 1 87.88 109 PRO A CA 1
ATOM 807 C C . PRO A 1 109 ? -32.75 -7.949 -11.906 1 87.88 109 PRO A C 1
ATOM 809 O O . PRO A 1 109 ? -32.5 -6.746 -12.055 1 87.88 109 PRO A O 1
ATOM 812 N N . ALA A 1 110 ? -31.984 -8.859 -12.344 1 71.69 110 ALA A N 1
ATOM 813 C CA . ALA A 1 110 ? -30.859 -8.594 -13.219 1 71.69 110 ALA A CA 1
ATOM 814 C C . ALA A 1 110 ? -31.312 -7.934 -14.516 1 71.69 110 ALA A C 1
ATOM 816 O O . ALA A 1 110 ? -32.375 -8.281 -15.062 1 71.69 110 ALA A O 1
ATOM 817 N N . ALA A 1 111 ? -30.859 -6.574 -14.641 1 62.84 111 ALA A N 1
ATOM 818 C CA . ALA A 1 111 ? -31.266 -6.039 -15.93 1 62.84 111 ALA A CA 1
ATOM 819 C C . ALA A 1 111 ? -30.406 -6.598 -17.062 1 62.84 111 ALA A C 1
ATOM 821 O O . ALA A 1 111 ? -29.188 -6.723 -16.906 1 62.84 111 ALA A O 1
ATOM 822 N N . THR A 1 112 ? -30.953 -7.203 -18.125 1 66.44 112 THR A N 1
ATOM 823 C CA . THR A 1 112 ? -30.203 -7.961 -19.109 1 66.44 112 THR A CA 1
ATOM 824 C C . THR A 1 112 ? -29.5 -7.027 -20.094 1 66.44 112 THR A C 1
ATOM 826 O O . THR A 1 112 ? -28.328 -7.223 -20.406 1 66.44 112 THR A O 1
ATOM 829 N N . ASP A 1 113 ? -30.109 -5.895 -20.703 1 74.56 113 ASP A N 1
ATOM 830 C CA . ASP A 1 113 ? -29.453 -5.273 -21.844 1 74.56 113 ASP A CA 1
ATOM 831 C C . ASP A 1 113 ? -29.438 -3.754 -21.719 1 74.56 113 ASP A C 1
ATOM 833 O O . ASP A 1 113 ? -29.047 -3.049 -22.656 1 74.56 113 ASP A O 1
ATOM 837 N N . GLU A 1 114 ? -29.75 -3.168 -20.594 1 85.38 114 GLU A N 1
ATOM 838 C CA . GLU A 1 114 ? -29.688 -1.721 -20.406 1 85.38 114 GLU A CA 1
ATOM 839 C C . GLU A 1 114 ? -29.203 -1.355 -19.016 1 85.38 114 GLU A C 1
ATOM 841 O O . GLU A 1 114 ? -30.016 -1.057 -18.125 1 85.38 114 GLU A O 1
ATOM 846 N N . PRO A 1 115 ? -27.938 -1.244 -18.891 1 86.81 115 PRO A N 1
ATOM 847 C CA . PRO A 1 115 ? -27.359 -1.062 -17.547 1 86.81 115 PRO A CA 1
ATOM 848 C C . PRO A 1 115 ? -27.859 0.212 -16.859 1 86.81 115 PRO A C 1
ATOM 850 O O . PRO A 1 115 ? -28.234 0.178 -15.695 1 86.81 115 PRO A O 1
ATOM 853 N N . ALA A 1 116 ? -27.891 1.347 -17.609 1 89 116 ALA A N 1
ATOM 854 C CA . ALA A 1 116 ? -28.266 2.633 -17.016 1 89 116 ALA A CA 1
ATOM 855 C C . ALA A 1 116 ? -29.734 2.631 -16.578 1 89 116 ALA A C 1
ATOM 857 O O . ALA A 1 116 ? -30.062 3.105 -15.492 1 89 116 ALA A O 1
ATOM 858 N N . ALA A 1 117 ? -30.547 2.164 -17.391 1 89.19 117 ALA A N 1
ATOM 859 C CA . ALA A 1 117 ? -31.969 2.111 -17.078 1 89.19 117 ALA A CA 1
ATOM 860 C C . ALA A 1 117 ? -32.25 1.202 -15.883 1 89.19 117 ALA A C 1
ATOM 862 O O . ALA A 1 117 ? -33.031 1.533 -15.016 1 89.19 117 ALA A O 1
ATOM 863 N N . ALA A 1 118 ? -31.578 0.081 -15.875 1 91.06 118 ALA A N 1
ATOM 864 C CA . ALA A 1 118 ? -31.75 -0.868 -14.781 1 91.06 118 ALA A CA 1
ATOM 865 C C . ALA A 1 118 ? -31.312 -0.257 -13.453 1 91.06 118 ALA A C 1
ATOM 867 O O . ALA A 1 118 ? -32 -0.38 -12.445 1 91.06 118 ALA A O 1
ATOM 868 N N . LEU A 1 119 ? -30.219 0.367 -13.469 1 92.38 119 LEU A N 1
ATOM 869 C CA . LEU A 1 119 ? -29.688 1.004 -12.273 1 92.38 119 LEU A CA 1
ATOM 870 C C . LEU A 1 119 ? -30.594 2.131 -11.805 1 92.38 119 LEU A C 1
ATOM 872 O O . LEU A 1 119 ? -30.906 2.234 -10.609 1 92.38 119 LEU A O 1
ATOM 876 N N . GLY A 1 120 ? -31.016 2.957 -12.758 1 93.06 120 GLY A N 1
ATOM 877 C CA . GLY A 1 120 ? -31.938 4.039 -12.438 1 93.06 120 GLY A CA 1
ATOM 878 C C . GLY A 1 120 ? -33.219 3.562 -11.805 1 93.06 120 GLY A C 1
ATOM 879 O O . GLY A 1 120 ? -33.688 4.141 -10.82 1 93.06 120 GLY A O 1
ATOM 880 N N . ALA A 1 121 ? -33.719 2.547 -12.359 1 93.44 121 ALA A N 1
ATOM 881 C CA . ALA A 1 121 ? -34.969 1.994 -11.844 1 93.44 121 ALA A CA 1
ATOM 882 C C . ALA A 1 121 ? -34.781 1.434 -10.438 1 93.44 121 ALA A C 1
ATOM 884 O O . ALA A 1 121 ? -35.625 1.652 -9.562 1 93.44 121 ALA A O 1
ATOM 885 N N . ALA A 1 122 ? -33.719 0.708 -10.234 1 95.44 122 ALA A N 1
ATOM 886 C CA . ALA A 1 122 ? -33.438 0.119 -8.922 1 95.44 122 ALA A CA 1
ATOM 887 C C . ALA A 1 122 ? -33.25 1.201 -7.863 1 95.44 122 ALA A C 1
ATOM 889 O O . ALA A 1 122 ? -33.844 1.117 -6.777 1 95.44 122 ALA A O 1
ATOM 890 N N . LEU A 1 123 ? -32.531 2.209 -8.188 1 96.25 123 LEU A N 1
ATOM 891 C CA . LEU A 1 123 ? -32.281 3.314 -7.27 1 96.25 123 LEU A CA 1
ATOM 892 C C . LEU A 1 123 ? -33.562 4.09 -7 1 96.25 123 LEU A C 1
ATOM 894 O O . LEU A 1 123 ? -33.844 4.465 -5.859 1 96.25 123 LEU A O 1
ATOM 898 N N . GLY A 1 124 ? -34.281 4.344 -8.102 1 96.38 124 GLY A N 1
ATOM 899 C CA . GLY A 1 124 ? -35.562 5.027 -7.957 1 96.38 124 GLY A CA 1
ATOM 900 C C . GLY A 1 124 ? -36.5 4.324 -7 1 96.38 124 GLY A C 1
ATOM 901 O O . GLY A 1 124 ? -37.125 4.965 -6.145 1 96.38 124 GLY A O 1
ATOM 902 N N . GLU A 1 125 ? -36.562 3.053 -7.129 1 97.44 125 GLU A N 1
ATOM 903 C CA . GLU A 1 125 ? -37.438 2.275 -6.262 1 97.44 125 GLU A CA 1
ATOM 904 C C . GLU A 1 125 ? -36.969 2.309 -4.816 1 97.44 125 GLU A C 1
ATOM 906 O O . GLU A 1 125 ? -37.781 2.438 -3.891 1 97.44 125 GLU A O 1
ATOM 911 N N . ALA A 1 126 ? -35.719 2.146 -4.598 1 97.94 126 ALA A N 1
ATOM 912 C CA . ALA A 1 126 ? -35.188 2.23 -3.246 1 97.94 126 ALA A CA 1
ATOM 913 C C . ALA A 1 126 ? -35.469 3.59 -2.617 1 97.94 126 ALA A C 1
ATOM 915 O O . ALA A 1 126 ? -35.844 3.67 -1.446 1 97.94 126 ALA A O 1
ATOM 916 N N . CYS A 1 127 ? -35.312 4.633 -3.387 1 97.88 127 CYS A N 1
ATOM 917 C CA . CYS A 1 127 ? -35.625 5.977 -2.902 1 97.88 127 CYS A CA 1
ATOM 918 C C . CYS A 1 127 ? -37.094 6.125 -2.555 1 97.88 127 CYS A C 1
ATOM 920 O O . CYS A 1 127 ? -37.438 6.691 -1.515 1 97.88 127 CYS A O 1
ATOM 922 N N . ARG A 1 128 ? -37.875 5.621 -3.416 1 97.94 128 ARG A N 1
ATOM 923 C CA . ARG A 1 128 ? -39.312 5.668 -3.156 1 97.94 128 ARG A CA 1
ATOM 924 C C . ARG A 1 128 ? -39.656 4.992 -1.832 1 97.94 128 ARG A C 1
ATOM 926 O O . ARG A 1 128 ? -40.469 5.52 -1.045 1 97.94 128 ARG A O 1
ATOM 933 N N . ARG A 1 129 ? -39.062 3.922 -1.568 1 97.69 129 ARG A N 1
ATOM 934 C CA . ARG A 1 129 ? -39.281 3.172 -0.338 1 97.69 129 ARG A CA 1
ATOM 935 C C . ARG A 1 129 ? -38.812 3.963 0.881 1 97.69 129 ARG A C 1
ATOM 937 O O . ARG A 1 129 ? -39.375 3.82 1.969 1 97.69 129 ARG A O 1
ATOM 944 N N . ALA A 1 130 ? -37.875 4.762 0.7 1 96.81 130 ALA A N 1
ATOM 945 C CA . ALA A 1 130 ? -37.344 5.578 1.788 1 96.81 130 ALA A CA 1
ATOM 946 C C . ALA A 1 130 ? -38.094 6.895 1.906 1 96.81 130 ALA A C 1
ATOM 948 O O . ALA A 1 130 ? -37.875 7.68 2.826 1 96.81 130 ALA A O 1
ATOM 949 N N . GLY A 1 131 ? -38.969 7.137 0.937 1 97 131 GLY A N 1
ATOM 950 C CA . GLY A 1 131 ? -39.688 8.406 0.907 1 97 131 GLY A CA 1
ATOM 951 C C . GLY A 1 131 ? -38.812 9.57 0.5 1 97 131 GLY A C 1
ATOM 952 O O . GLY A 1 131 ? -38.969 10.695 0.979 1 97 131 GLY A O 1
ATOM 953 N N . LEU A 1 132 ? -37.812 9.32 -0.302 1 96.19 132 LEU A N 1
ATOM 954 C CA . LEU A 1 132 ? -36.844 10.312 -0.724 1 96.19 132 LEU A CA 1
ATOM 955 C C . LEU A 1 132 ? -36.844 10.477 -2.24 1 96.19 132 LEU A C 1
ATOM 957 O O . LEU A 1 132 ? -37.219 9.555 -2.967 1 96.19 132 LEU A O 1
ATOM 961 N N . GLY A 1 133 ? -36.5 11.68 -2.689 1 95.81 133 GLY A N 1
ATOM 962 C CA . GLY A 1 133 ? -36.094 11.844 -4.074 1 95.81 133 GLY A CA 1
ATOM 963 C C . GLY A 1 133 ? -34.656 11.422 -4.32 1 95.81 133 GLY A C 1
ATOM 964 O O . GLY A 1 133 ? -33.844 11.469 -3.408 1 95.81 133 GLY A O 1
ATOM 965 N N . VAL A 1 134 ? -34.375 11.07 -5.547 1 95.62 134 VAL A N 1
ATOM 966 C CA . VAL A 1 134 ? -33.031 10.648 -5.91 1 95.62 134 VAL A CA 1
ATOM 967 C C . VAL A 1 134 ? -32.062 11.797 -5.672 1 95.62 134 VAL A C 1
ATOM 969 O O . VAL A 1 134 ? -30.891 11.57 -5.336 1 95.62 134 VAL A O 1
ATOM 972 N N . ASP A 1 135 ? -32.562 13.016 -5.746 1 94.06 135 ASP A N 1
ATOM 973 C CA . ASP A 1 135 ? -31.719 14.211 -5.598 1 94.06 135 ASP A CA 1
ATOM 974 C C . ASP A 1 135 ? -31.219 14.359 -4.164 1 94.06 135 ASP A C 1
ATOM 976 O O . ASP A 1 135 ? -30.312 15.141 -3.896 1 94.06 135 ASP A O 1
ATOM 980 N N . ARG A 1 136 ? -31.766 13.602 -3.25 1 95.19 136 ARG A N 1
ATOM 981 C CA . ARG A 1 136 ? -31.359 13.641 -1.852 1 95.19 136 ARG A CA 1
ATOM 982 C C . ARG A 1 136 ? -30.125 12.773 -1.618 1 95.19 136 ARG A C 1
ATOM 984 O O . ARG A 1 136 ? -29.5 12.836 -0.554 1 95.19 136 ARG A O 1
ATOM 991 N N . LEU A 1 137 ? -29.797 11.961 -2.607 1 96.81 137 LEU A N 1
ATOM 992 C CA . LEU A 1 137 ? -28.578 11.164 -2.512 1 96.81 137 LEU A CA 1
ATOM 993 C C . LEU A 1 137 ? -27.344 12.031 -2.754 1 96.81 137 LEU A C 1
ATOM 995 O O . LEU A 1 137 ? -27.156 12.57 -3.848 1 96.81 137 LEU A O 1
ATOM 999 N N . ALA A 1 138 ? -26.531 12.125 -1.693 1 96.06 138 ALA A N 1
ATOM 1000 C CA . ALA A 1 138 ? -25.297 12.922 -1.805 1 96.06 138 ALA A CA 1
ATOM 1001 C C . ALA A 1 138 ? -24.234 12.18 -2.594 1 96.06 138 ALA A C 1
ATOM 1003 O O . ALA A 1 138 ? -23.359 12.797 -3.199 1 96.06 138 ALA A O 1
ATOM 1004 N N . HIS A 1 139 ? -24.328 10.805 -2.582 1 97.75 139 HIS A N 1
ATOM 1005 C CA . HIS A 1 139 ? -23.391 10 -3.346 1 97.75 139 HIS A CA 1
ATOM 1006 C C . HIS A 1 139 ? -23.891 8.57 -3.51 1 97.75 139 HIS A C 1
ATOM 1008 O O . HIS A 1 139 ? -24.516 8.023 -2.602 1 97.75 139 HIS A O 1
ATOM 1014 N N . VAL A 1 140 ? -23.625 7.98 -4.66 1 98.31 140 VAL A N 1
ATOM 1015 C CA . VAL A 1 140 ? -23.938 6.586 -4.941 1 98.31 140 VAL A CA 1
ATOM 1016 C C . VAL A 1 140 ? -22.656 5.816 -5.254 1 98.31 140 VAL A C 1
ATOM 1018 O O . VAL A 1 140 ? -21.859 6.25 -6.086 1 98.31 140 VAL A O 1
ATOM 1021 N N . ALA A 1 141 ? -22.438 4.742 -4.527 1 98.44 141 ALA A N 1
ATOM 1022 C CA . ALA A 1 141 ? -21.359 3.826 -4.875 1 98.44 141 ALA A CA 1
ATOM 1023 C C . ALA A 1 141 ? -21.891 2.547 -5.504 1 98.44 141 ALA A C 1
ATOM 1025 O O . ALA A 1 141 ? -22.75 1.87 -4.918 1 98.44 141 ALA A O 1
ATOM 1026 N N . ILE A 1 142 ? -21.375 2.246 -6.684 1 96.88 142 ILE A N 1
ATOM 1027 C CA . ILE A 1 142 ? -21.859 1.111 -7.465 1 96.88 142 ILE A CA 1
ATOM 1028 C C . ILE A 1 142 ? -20.781 0.031 -7.527 1 96.88 142 ILE A C 1
ATOM 1030 O O . ILE A 1 142 ? -19.688 0.26 -8.062 1 96.88 142 ILE A O 1
ATOM 1034 N N . GLY A 1 143 ? -21.109 -1.121 -6.945 1 95.75 143 GLY A N 1
ATOM 1035 C CA . GLY A 1 143 ? -20.219 -2.271 -7.02 1 95.75 143 GLY A CA 1
ATOM 1036 C C . GLY A 1 143 ? -20.469 -3.135 -8.242 1 95.75 143 GLY A C 1
ATOM 1037 O O . GLY A 1 143 ? -21.609 -3.463 -8.555 1 95.75 143 GLY A O 1
ATOM 1038 N N . THR A 1 144 ? -19.469 -3.43 -8.969 1 92.25 144 THR A N 1
ATOM 1039 C CA . THR A 1 144 ? -19.531 -4.32 -10.125 1 92.25 144 THR A CA 1
ATOM 1040 C C . THR A 1 144 ? -18.438 -5.371 -10.055 1 92.25 144 THR A C 1
ATOM 1042 O O . THR A 1 144 ? -17.391 -5.152 -9.422 1 92.25 144 THR A O 1
ATOM 1045 N N . PRO A 1 145 ? -18.828 -6.516 -10.742 1 89.12 145 PRO A N 1
ATOM 1046 C CA . PRO A 1 145 ? -17.672 -7.371 -11 1 89.12 145 PRO A CA 1
ATOM 1047 C C . PRO A 1 145 ? -16.656 -6.727 -11.945 1 89.12 145 PRO A C 1
ATOM 1049 O O . PRO A 1 145 ? -17.047 -6.062 -12.906 1 89.12 145 PRO A O 1
ATOM 1052 N N . GLY A 1 146 ? -15.477 -6.59 -11.578 1 86.75 146 GLY A N 1
ATOM 1053 C CA . GLY A 1 146 ? -14.461 -5.977 -12.422 1 86.75 146 GLY A CA 1
ATOM 1054 C C . GLY A 1 146 ? -14.188 -4.531 -12.062 1 86.75 146 GLY A C 1
ATOM 1055 O O . GLY A 1 146 ? -14.523 -4.082 -10.969 1 86.75 146 GLY A O 1
ATOM 1056 N N . SER A 1 147 ? -13.469 -3.879 -13.008 1 85.94 147 SER A N 1
ATOM 1057 C CA . SER A 1 147 ? -13.078 -2.49 -12.773 1 85.94 147 SER A CA 1
ATOM 1058 C C . SER A 1 147 ? -13.281 -1.643 -14.023 1 85.94 147 SER A C 1
ATOM 1060 O O . SER A 1 147 ? -13.086 -2.123 -15.148 1 85.94 147 SER A O 1
ATOM 1062 N N . VAL A 1 148 ? -13.695 -0.404 -13.789 1 85.12 148 VAL A N 1
ATOM 1063 C CA . VAL A 1 148 ? -13.961 0.504 -14.898 1 85.12 148 VAL A CA 1
ATOM 1064 C C . VAL A 1 148 ? -12.703 1.322 -15.203 1 85.12 148 VAL A C 1
ATOM 1066 O O . VAL A 1 148 ? -12.148 1.97 -14.312 1 85.12 148 VAL A O 1
ATOM 1069 N N . ASP A 1 149 ? -12.352 1.269 -16.406 1 81.31 149 ASP A N 1
ATOM 1070 C CA . ASP A 1 149 ? -11.258 2.105 -16.875 1 81.31 149 ASP A CA 1
ATOM 1071 C C . ASP A 1 149 ? -11.664 3.576 -16.922 1 81.31 149 ASP A C 1
ATOM 1073 O O . ASP A 1 149 ? -12.656 3.936 -17.562 1 81.31 149 ASP A O 1
ATOM 1077 N N . ALA A 1 150 ? -10.906 4.367 -16.234 1 76.38 150 ALA A N 1
ATOM 1078 C CA . ALA A 1 150 ? -11.297 5.766 -16.078 1 76.38 150 ALA A CA 1
ATOM 1079 C C . ALA A 1 150 ? -11.281 6.5 -17.406 1 76.38 150 ALA A C 1
ATOM 1081 O O . ALA A 1 150 ? -12.102 7.387 -17.656 1 76.38 150 ALA A O 1
ATOM 1082 N N . ALA A 1 151 ? -10.375 6.109 -18.266 1 78.94 151 ALA A N 1
ATOM 1083 C CA . ALA A 1 151 ? -10.219 6.805 -19.547 1 78.94 151 ALA A CA 1
ATOM 1084 C C . ALA A 1 151 ? -11.328 6.414 -20.516 1 78.94 151 ALA A C 1
ATOM 1086 O O . ALA A 1 151 ? -11.969 7.285 -21.109 1 78.94 151 ALA A O 1
ATOM 1087 N N . SER A 1 152 ? -11.656 5.168 -20.562 1 82.75 152 SER A N 1
ATOM 1088 C CA . SER A 1 152 ? -12.625 4.695 -21.547 1 82.75 152 SER A CA 1
ATOM 1089 C C . SER A 1 152 ? -14.016 4.574 -20.938 1 82.75 152 SER A C 1
ATOM 1091 O O . SER A 1 152 ? -15.016 4.535 -21.672 1 82.75 152 SER A O 1
ATOM 1093 N N . GLY A 1 153 ? -13.992 4.473 -19.703 1 87.31 153 GLY A N 1
ATOM 1094 C CA . GLY A 1 153 ? -15.242 4.254 -19 1 87.31 153 GLY A CA 1
ATOM 1095 C C . GLY A 1 153 ? -15.773 2.84 -19.141 1 87.31 153 GLY A C 1
ATOM 1096 O O . GLY A 1 153 ? -16.906 2.547 -18.75 1 87.31 153 GLY A O 1
ATOM 1097 N N . VAL A 1 154 ? -14.984 2.012 -19.734 1 86.56 154 VAL A N 1
ATOM 1098 C CA . VAL A 1 154 ? -15.422 0.651 -20.031 1 86.56 154 VAL A CA 1
ATOM 1099 C C . VAL A 1 154 ? -15.086 -0.271 -18.859 1 86.56 154 VAL A C 1
ATOM 1101 O O . VAL A 1 154 ? -14 -0.171 -18.281 1 86.56 154 VAL A O 1
ATOM 1104 N N . LEU A 1 155 ? -16.078 -1.112 -18.562 1 86.38 155 LEU A N 1
ATOM 1105 C CA . LEU A 1 155 ? -15.898 -2.121 -17.516 1 86.38 155 LEU A CA 1
ATOM 1106 C C . LEU A 1 155 ? -15.023 -3.268 -18.016 1 86.38 155 LEU A C 1
ATOM 1108 O O . LEU A 1 155 ? -15.328 -3.887 -19.031 1 86.38 155 LEU A O 1
ATOM 1112 N N . ARG A 1 156 ? -1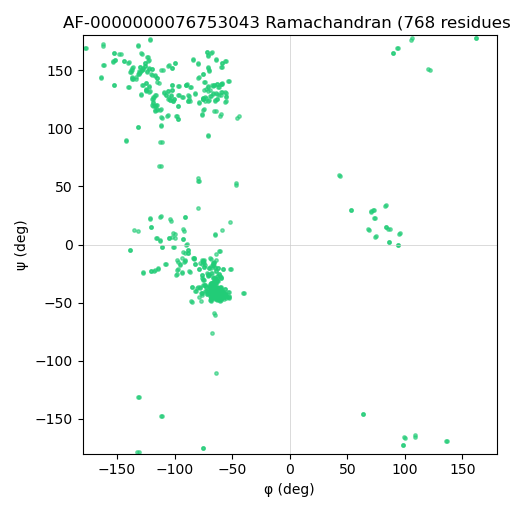3.969 -3.469 -17.203 1 80.94 156 ARG A N 1
ATOM 1113 C CA . ARG A 1 156 ? -13.016 -4.523 -17.516 1 80.94 156 ARG A CA 1
ATOM 1114 C C . ARG A 1 156 ? -13.109 -5.668 -16.516 1 80.94 156 ARG A C 1
ATOM 1116 O O . ARG A 1 156 ? -13.555 -5.469 -15.383 1 80.94 156 ARG A O 1
ATOM 1123 N N . TYR A 1 157 ? -12.805 -6.887 -16.953 1 68.94 157 TYR A N 1
ATOM 1124 C CA . TYR A 1 157 ? -12.664 -8.055 -16.094 1 68.94 157 TYR A CA 1
ATOM 1125 C C . TYR A 1 157 ? -14.023 -8.531 -15.594 1 68.94 157 TYR A C 1
ATOM 1127 O O . TYR A 1 157 ? -14.148 -8.992 -14.453 1 68.94 157 TYR A O 1
ATOM 1135 N N . ALA A 1 158 ? -15.078 -8.195 -16.312 1 74.5 158 ALA A N 1
ATOM 1136 C CA . ALA A 1 158 ? -16.438 -8.523 -15.859 1 74.5 158 ALA A CA 1
ATOM 1137 C C . ALA A 1 158 ? -17.078 -9.547 -16.797 1 74.5 158 ALA A C 1
ATOM 1139 O O . ALA A 1 158 ? -18.156 -9.297 -17.359 1 74.5 158 ALA A O 1
ATOM 1140 N N . SER A 1 159 ? -16.531 -10.703 -16.75 1 70.12 159 SER A N 1
ATOM 1141 C CA . SER A 1 159 ? -16.984 -11.711 -17.703 1 70.12 159 SER A CA 1
ATOM 1142 C C . SER A 1 159 ? -18.344 -12.281 -17.281 1 70.12 159 SER A C 1
ATOM 1144 O O . SER A 1 159 ? -19.047 -12.891 -18.094 1 70.12 159 SER A O 1
ATOM 1146 N N . ASP A 1 160 ? -18.75 -12.031 -16.094 1 75.62 160 ASP A N 1
ATOM 1147 C CA . ASP A 1 160 ? -19.984 -12.617 -15.57 1 75.62 160 ASP A CA 1
ATOM 1148 C C . ASP A 1 160 ? -21.188 -11.719 -15.836 1 75.62 160 ASP A C 1
ATOM 1150 O O . ASP A 1 160 ? -22.328 -12.109 -15.594 1 75.62 160 ASP A O 1
ATOM 1154 N N . LEU A 1 161 ? -20.938 -10.523 -16.344 1 78.81 161 LEU A N 1
ATOM 1155 C CA . LEU A 1 161 ? -22.031 -9.609 -16.656 1 78.81 161 LEU A CA 1
ATOM 1156 C C . LEU A 1 161 ? -22.344 -9.641 -18.156 1 78.81 161 LEU A C 1
ATOM 1158 O O . LEU A 1 161 ? -21.484 -9.992 -18.969 1 78.81 161 LEU A O 1
ATOM 1162 N N . PRO A 1 162 ? -23.625 -9.234 -18.422 1 78.94 162 PRO A N 1
ATOM 1163 C CA . PRO A 1 162 ? -23.984 -9.164 -19.844 1 78.94 162 PRO A CA 1
ATOM 1164 C C . PRO A 1 162 ? -23.078 -8.219 -20.625 1 78.94 162 PRO A C 1
ATOM 1166 O O . PRO A 1 162 ? -22.547 -7.254 -20.062 1 78.94 162 PRO A O 1
ATOM 1169 N N . ALA A 1 163 ? -23.031 -8.484 -21.906 1 79.81 163 ALA A N 1
ATOM 1170 C CA . ALA A 1 163 ? -22.141 -7.762 -22.812 1 79.81 163 ALA A CA 1
ATOM 1171 C C . ALA A 1 163 ? -22.453 -6.27 -22.797 1 79.81 163 ALA A C 1
ATOM 1173 O O . ALA A 1 163 ? -21.562 -5.441 -22.969 1 79.81 163 ALA A O 1
ATOM 1174 N N . ALA A 1 164 ? -23.656 -5.961 -22.531 1 79.94 164 ALA A N 1
ATOM 1175 C CA . ALA A 1 164 ? -24.062 -4.559 -22.547 1 79.94 164 ALA A CA 1
ATOM 1176 C C . ALA A 1 164 ? -23.391 -3.773 -21.438 1 79.94 164 ALA A C 1
ATOM 1178 O O . ALA A 1 164 ? -23.281 -2.547 -21.5 1 79.94 164 ALA A O 1
ATOM 1179 N N . TRP A 1 165 ? -22.906 -4.484 -20.5 1 82.75 165 TRP A N 1
ATOM 1180 C CA . TRP A 1 165 ? -22.234 -3.838 -19.391 1 82.75 165 TRP A CA 1
ATOM 1181 C C . TRP A 1 165 ? -20.766 -3.611 -19.703 1 82.75 165 TRP A C 1
ATOM 1183 O O . TRP A 1 165 ? -20.109 -2.77 -19.078 1 82.75 165 TRP A O 1
ATOM 1193 N N . THR A 1 166 ? -20.203 -4.414 -20.641 1 81.19 166 THR A N 1
ATOM 1194 C CA . THR A 1 166 ? -18.75 -4.414 -20.812 1 81.19 166 THR A CA 1
ATOM 1195 C C . THR A 1 166 ? -18.375 -3.787 -22.156 1 81.19 166 THR A C 1
ATOM 1197 O O . THR A 1 166 ? -17.203 -3.545 -22.422 1 81.19 166 THR A O 1
ATOM 1200 N N . ARG A 1 167 ? -19.391 -3.418 -22.906 1 82.81 167 ARG A N 1
ATOM 1201 C CA . ARG A 1 167 ? -19.094 -2.934 -24.234 1 82.81 167 ARG A CA 1
ATOM 1202 C C . ARG A 1 167 ? -19.469 -1.463 -24.391 1 82.81 167 ARG A C 1
ATOM 1204 O O . ARG A 1 167 ? -19.422 -0.914 -25.5 1 82.81 167 ARG A O 1
ATOM 1211 N N . VAL A 1 168 ? -19.875 -0.84 -23.328 1 82.88 168 VAL A N 1
ATOM 1212 C CA . VAL A 1 168 ? -20.266 0.563 -23.406 1 82.88 168 VAL A CA 1
ATOM 1213 C C . VAL A 1 168 ? -19.438 1.38 -22.406 1 82.88 168 VAL A C 1
ATOM 1215 O O . VAL A 1 168 ? -18.812 0.822 -21.516 1 82.88 168 VAL A O 1
ATOM 1218 N N . ASN A 1 169 ? -19.484 2.676 -22.75 1 90.38 169 ASN A N 1
ATOM 1219 C CA . ASN A 1 169 ? -19 3.596 -21.719 1 90.38 169 ASN A CA 1
ATOM 1220 C C . ASN A 1 169 ? -19.953 3.689 -20.547 1 90.38 169 ASN A C 1
ATOM 1222 O O . ASN A 1 169 ? -20.891 4.5 -20.562 1 90.38 169 ASN A O 1
ATOM 1226 N N . LEU A 1 170 ? -19.688 2.902 -19.578 1 89.94 170 LEU A N 1
ATOM 1227 C CA . LEU A 1 170 ? -20.594 2.729 -18.453 1 89.94 170 LEU A CA 1
ATOM 1228 C C . LEU A 1 170 ? -20.703 4.016 -17.641 1 89.94 170 LEU A C 1
ATOM 1230 O O . LEU A 1 170 ? -21.781 4.352 -17.156 1 89.94 170 LEU A O 1
ATOM 1234 N N . LEU A 1 171 ? -19.641 4.73 -17.516 1 91.62 171 LEU A N 1
ATOM 1235 C CA . LEU A 1 171 ? -19.641 5.984 -16.766 1 91.62 171 LEU A CA 1
ATOM 1236 C C . LEU A 1 171 ? -20.562 7.004 -17.422 1 91.62 171 LEU A C 1
ATOM 1238 O O . LEU A 1 171 ? -21.375 7.633 -16.734 1 91.62 171 LEU A O 1
ATOM 1242 N N . GLN A 1 172 ? -20.453 7.09 -18.672 1 91.38 172 GLN A N 1
ATOM 1243 C CA . GLN A 1 172 ? -21.312 8.016 -19.406 1 91.38 172 GLN A CA 1
ATOM 1244 C C . GLN A 1 172 ? -22.781 7.566 -19.359 1 91.38 172 GLN A C 1
ATOM 1246 O O . GLN A 1 172 ? -23.672 8.391 -19.188 1 91.38 172 GLN A O 1
ATOM 1251 N N . ALA A 1 173 ? -22.953 6.309 -19.531 1 91.12 173 ALA A N 1
ATOM 1252 C CA . ALA A 1 173 ? -24.312 5.766 -19.531 1 91.12 173 ALA A CA 1
ATOM 1253 C C . ALA A 1 173 ? -25 6.031 -18.188 1 91.12 173 ALA A C 1
ATOM 1255 O O . ALA A 1 173 ? -26.125 6.531 -18.156 1 91.12 173 ALA A O 1
ATOM 1256 N N . ILE A 1 174 ? -24.328 5.793 -17.141 1 92.19 174 ILE A N 1
ATOM 1257 C CA . ILE A 1 174 ? -24.891 5.965 -15.812 1 92.19 174 ILE A CA 1
ATOM 1258 C C . ILE A 1 174 ? -25.062 7.453 -15.516 1 92.19 174 ILE A C 1
ATOM 1260 O O . ILE A 1 174 ? -26.094 7.867 -14.961 1 92.19 174 ILE A O 1
ATOM 1264 N N . GLY A 1 175 ? -24.109 8.203 -15.883 1 92.75 175 GLY A N 1
ATOM 1265 C CA . GLY A 1 175 ? -24.156 9.641 -15.672 1 92.75 175 GLY A CA 1
ATOM 1266 C C . GLY A 1 175 ? -25.328 10.305 -16.375 1 92.75 175 GLY A C 1
ATOM 1267 O O . GLY A 1 175 ? -25.812 11.352 -15.945 1 92.75 175 GLY A O 1
ATOM 1268 N N . SER A 1 176 ? -25.781 9.766 -17.406 1 90.62 176 SER A N 1
ATOM 1269 C CA . SER A 1 176 ? -26.875 10.328 -18.172 1 90.62 176 SER A CA 1
ATOM 1270 C C . SER A 1 176 ? -28.219 10.125 -17.469 1 90.62 176 SER A C 1
ATOM 1272 O O . SER A 1 176 ? -29.188 10.82 -17.766 1 90.62 176 SER A O 1
ATOM 1274 N N . VAL A 1 177 ? -28.219 9.242 -16.531 1 88.38 177 VAL A N 1
ATOM 1275 C CA . VAL A 1 177 ? -29.5 8.938 -15.906 1 88.38 177 VAL A CA 1
ATOM 1276 C C . VAL A 1 177 ? -29.453 9.305 -14.422 1 88.38 177 VAL A C 1
ATOM 1278 O O . VAL A 1 177 ? -30.484 9.461 -13.781 1 88.38 177 VAL A O 1
ATOM 1281 N N . LEU A 1 178 ? -28.281 9.344 -13.922 1 91.81 178 LEU A N 1
ATOM 1282 C CA . LEU A 1 178 ? -28.109 9.664 -12.516 1 91.81 178 LEU A CA 1
ATOM 1283 C C . LEU A 1 178 ? -27.562 11.078 -12.336 1 91.81 178 LEU A C 1
ATOM 1285 O O . LEU A 1 178 ? -26.391 11.344 -12.617 1 91.81 178 LEU A O 1
ATOM 1289 N N . ASP A 1 179 ? -28.344 11.992 -11.812 1 92.69 179 ASP A N 1
ATOM 1290 C CA . ASP A 1 179 ? -27.969 13.398 -11.641 1 92.69 179 ASP A CA 1
ATOM 1291 C C . ASP A 1 179 ? -27.328 13.633 -10.273 1 92.69 179 ASP A C 1
ATOM 1293 O O . ASP A 1 179 ? -27.516 14.688 -9.672 1 92.69 179 ASP A O 1
ATOM 1297 N N . VAL A 1 180 ? -26.781 12.625 -9.688 1 94.81 180 VAL A N 1
ATOM 1298 C CA . VAL A 1 180 ? -26.062 12.734 -8.43 1 94.81 180 VAL A CA 1
ATOM 1299 C C . VAL A 1 180 ? -24.656 12.133 -8.586 1 94.81 180 VAL A C 1
ATOM 1301 O O . VAL A 1 180 ? -24.438 11.305 -9.469 1 94.81 180 VAL A O 1
ATOM 1304 N N . PRO A 1 181 ? -23.734 12.617 -7.77 1 96.25 181 PRO A N 1
ATOM 1305 C CA . PRO A 1 181 ? -22.391 12.047 -7.855 1 96.25 181 PRO A CA 1
ATOM 1306 C C . PRO A 1 181 ? -22.375 10.539 -7.594 1 96.25 181 PRO A C 1
ATOM 1308 O O . PRO A 1 181 ? -23.109 10.055 -6.734 1 96.25 181 PRO A O 1
ATOM 1311 N N . PHE A 1 182 ? -21.578 9.852 -8.398 1 96.38 182 PHE A N 1
ATOM 1312 C CA . PHE A 1 182 ? -21.469 8.406 -8.188 1 96.38 182 PHE A CA 1
ATOM 1313 C C . PHE A 1 182 ? -20.062 7.918 -8.469 1 96.38 182 PHE A C 1
ATOM 1315 O O . PHE A 1 182 ? -19.266 8.625 -9.109 1 96.38 182 PHE A O 1
ATOM 1322 N N . THR A 1 183 ? -19.719 6.766 -7.902 1 95.38 183 THR A N 1
ATOM 1323 C CA . THR A 1 183 ? -18.484 6.043 -8.188 1 95.38 183 THR A CA 1
ATOM 1324 C C . THR A 1 183 ? -18.781 4.574 -8.484 1 95.38 183 THR A C 1
ATOM 1326 O O . THR A 1 183 ? -19.797 4.031 -8.031 1 95.38 183 THR A O 1
ATOM 1329 N N . ILE A 1 184 ? -17.984 3.986 -9.336 1 94.56 184 ILE A N 1
ATOM 1330 C CA . ILE A 1 184 ? -18.016 2.549 -9.578 1 94.56 184 ILE A CA 1
ATOM 1331 C C . ILE A 1 184 ? -16.781 1.901 -8.961 1 94.56 184 ILE A C 1
ATOM 1333 O O . ILE A 1 184 ? -15.664 2.414 -9.109 1 94.56 184 ILE A O 1
ATOM 1337 N N . GLU A 1 185 ? -17.031 0.884 -8.188 1 95.25 185 GLU A N 1
ATOM 1338 C CA . GLU A 1 185 ? -15.953 0.2 -7.484 1 95.25 185 GLU A CA 1
ATOM 1339 C C . GLU A 1 185 ? -16.047 -1.312 -7.672 1 95.25 185 GLU A C 1
ATOM 1341 O O . GLU A 1 185 ? -17.141 -1.864 -7.793 1 95.25 185 GLU A O 1
ATOM 1346 N N . ASN A 1 186 ? -14.898 -1.969 -7.723 1 94.75 186 ASN A N 1
ATOM 1347 C CA . ASN A 1 186 ? -14.844 -3.426 -7.773 1 94.75 186 ASN A CA 1
ATOM 1348 C C . ASN A 1 186 ? -15.508 -4.055 -6.555 1 94.75 186 ASN A C 1
ATOM 1350 O O . ASN A 1 186 ? -15.328 -3.584 -5.43 1 94.75 186 ASN A O 1
ATOM 1354 N N . ASP A 1 187 ? -16.25 -5.094 -6.773 1 94 187 ASP A N 1
ATOM 1355 C CA . ASP A 1 187 ? -17.031 -5.73 -5.723 1 94 187 ASP A CA 1
ATOM 1356 C C . ASP A 1 187 ? -16.125 -6.258 -4.609 1 94 187 ASP A C 1
ATOM 1358 O O . ASP A 1 187 ? -16.438 -6.086 -3.426 1 94 187 ASP A O 1
ATOM 1362 N N . VAL A 1 188 ? -15.016 -6.828 -4.922 1 95.38 188 VAL A N 1
ATOM 1363 C CA . VAL A 1 188 ? -14.141 -7.395 -3.898 1 95.38 188 VAL A CA 1
ATOM 1364 C C . VAL A 1 188 ? -13.531 -6.27 -3.062 1 95.38 188 VAL A C 1
ATOM 1366 O O . VAL A 1 188 ? -13.344 -6.418 -1.854 1 95.38 188 VAL A O 1
ATOM 1369 N N . ASN A 1 189 ? -13.219 -5.145 -3.668 1 96.94 189 ASN A N 1
ATOM 1370 C CA . ASN A 1 189 ? -12.797 -3.967 -2.914 1 96.94 189 ASN A CA 1
ATOM 1371 C C . ASN A 1 189 ? -13.867 -3.527 -1.92 1 96.94 189 ASN A C 1
ATOM 1373 O O . ASN A 1 189 ? -13.555 -3.129 -0.797 1 96.94 189 ASN A O 1
ATOM 1377 N N . LEU A 1 190 ? -15.07 -3.574 -2.35 1 96.94 190 LEU A N 1
ATOM 1378 C CA . LEU A 1 190 ? -16.172 -3.17 -1.476 1 96.94 190 LEU A CA 1
ATOM 1379 C C . LEU A 1 190 ? -16.312 -4.133 -0.301 1 96.94 190 LEU A C 1
ATOM 1381 O O . LEU A 1 190 ? -16.625 -3.715 0.814 1 96.94 190 LEU A O 1
ATOM 1385 N N . VAL A 1 191 ? -16.078 -5.406 -0.56 1 96.88 191 VAL A N 1
ATOM 1386 C CA . VAL A 1 191 ? -16.078 -6.363 0.542 1 96.88 191 VAL A CA 1
ATOM 1387 C C . VAL A 1 191 ? -14.977 -5.988 1.541 1 96.88 191 VAL A C 1
ATOM 1389 O O . VAL A 1 191 ? -15.195 -6.031 2.754 1 96.88 191 VAL A O 1
ATOM 1392 N N . ALA A 1 192 ? -13.844 -5.617 1.045 1 97.69 192 ALA A N 1
ATOM 1393 C CA . ALA A 1 192 ? -12.742 -5.207 1.917 1 97.69 192 ALA A CA 1
ATOM 1394 C C . ALA A 1 192 ? -13.141 -4 2.764 1 97.69 192 ALA A C 1
ATOM 1396 O O . ALA A 1 192 ? -12.836 -3.949 3.959 1 97.69 192 ALA A O 1
ATOM 1397 N N . LEU A 1 193 ? -13.797 -3.041 2.148 1 96.88 193 LEU A N 1
ATOM 1398 C CA . LEU A 1 193 ? -14.242 -1.866 2.891 1 96.88 193 LEU A CA 1
ATOM 1399 C C . LEU A 1 193 ? -15.227 -2.26 3.986 1 96.88 193 LEU A C 1
ATOM 1401 O O . LEU A 1 193 ? -15.188 -1.705 5.086 1 96.88 193 LEU A O 1
ATOM 1405 N N . ASN A 1 194 ? -16.094 -3.182 3.666 1 96.38 194 ASN A N 1
ATOM 1406 C CA . ASN A 1 194 ? -17.016 -3.674 4.68 1 96.38 194 ASN A CA 1
ATOM 1407 C C . ASN A 1 194 ? -16.281 -4.348 5.832 1 96.38 194 ASN A C 1
ATOM 1409 O O . ASN A 1 194 ? -16.641 -4.164 6.996 1 96.38 194 ASN A O 1
ATOM 1413 N N . GLU A 1 195 ? -15.289 -5.16 5.512 1 97 195 GLU A N 1
ATOM 1414 C CA . GLU A 1 195 ? -14.484 -5.824 6.539 1 97 195 GLU A CA 1
ATOM 1415 C C . GLU A 1 195 ? -13.797 -4.805 7.441 1 97 195 GLU A C 1
ATOM 1417 O O . GLU A 1 195 ? -13.672 -5.027 8.648 1 97 195 GLU A O 1
ATOM 1422 N N . MET A 1 196 ? -13.336 -3.725 6.906 1 95.5 196 MET A N 1
ATOM 1423 C CA . MET A 1 196 ? -12.695 -2.662 7.676 1 95.5 196 MET A CA 1
ATOM 1424 C C . MET A 1 196 ? -13.695 -1.97 8.594 1 95.5 196 MET A C 1
ATOM 1426 O O . MET A 1 196 ? -13.359 -1.574 9.703 1 95.5 196 MET A O 1
ATOM 1430 N N . ALA A 1 197 ? -14.859 -1.833 8.102 1 92.44 197 ALA A N 1
ATOM 1431 C CA . ALA A 1 197 ? -15.867 -1.072 8.836 1 92.44 197 ALA A CA 1
ATOM 1432 C C . ALA A 1 197 ? -16.531 -1.935 9.906 1 92.44 197 ALA A C 1
ATOM 1434 O O . ALA A 1 197 ? -16.781 -1.467 11.016 1 92.44 197 ALA A O 1
ATOM 1435 N N . ARG A 1 198 ? -16.797 -3.232 9.555 1 91.94 198 ARG A N 1
ATOM 1436 C CA . ARG A 1 198 ? -17.688 -4.012 10.414 1 91.94 198 ARG A CA 1
ATOM 1437 C C . ARG A 1 198 ? -17.172 -5.434 10.586 1 91.94 198 ARG A C 1
ATOM 1439 O O . ARG A 1 198 ? -17.766 -6.23 11.312 1 91.94 198 ARG A O 1
ATOM 1446 N N . GLY A 1 199 ? -16.141 -5.715 9.891 1 94.25 199 GLY A N 1
ATOM 1447 C CA . GLY A 1 199 ? -15.742 -7.113 9.859 1 94.25 199 GLY A CA 1
ATOM 1448 C C . GLY A 1 199 ? -14.43 -7.375 10.578 1 94.25 199 GLY A C 1
ATOM 1449 O O . GLY A 1 199 ? -14.148 -6.758 11.609 1 94.25 199 GLY A O 1
ATOM 1450 N N . SER A 1 200 ? -13.719 -8.359 10.047 1 94.75 200 SER A N 1
ATOM 1451 C CA . SER A 1 200 ? -12.531 -8.906 10.695 1 94.75 200 SER A CA 1
ATOM 1452 C C . SER A 1 200 ? -11.344 -7.969 10.555 1 94.75 200 SER A C 1
ATOM 1454 O O . SER A 1 200 ? -10.336 -8.125 11.242 1 94.75 200 SER A O 1
ATOM 1456 N N . ALA A 1 201 ? -11.43 -7.012 9.688 1 96.56 201 ALA A N 1
ATOM 1457 C CA . ALA A 1 201 ? -10.297 -6.125 9.453 1 96.56 201 ALA A CA 1
ATOM 1458 C C . ALA A 1 201 ? -10.508 -4.77 10.125 1 96.56 201 ALA A C 1
ATOM 1460 O O . ALA A 1 201 ? -9.922 -3.766 9.711 1 96.56 201 ALA A O 1
ATOM 1461 N N . ARG A 1 202 ? -11.383 -4.73 11.102 1 94.56 202 ARG A N 1
ATOM 1462 C CA . ARG A 1 202 ? -11.539 -3.506 11.883 1 94.56 202 ARG A CA 1
ATOM 1463 C C . ARG A 1 202 ? -10.234 -3.113 12.555 1 94.56 202 ARG A C 1
ATOM 1465 O O . ARG A 1 202 ? -9.516 -3.969 13.086 1 94.56 202 ARG A O 1
ATOM 1472 N N . ASP A 1 203 ? -9.789 -1.836 12.461 1 93 203 ASP A N 1
ATOM 1473 C CA . ASP A 1 203 ? -8.609 -1.24 13.062 1 93 203 ASP A CA 1
ATOM 1474 C C . ASP A 1 203 ? -7.328 -1.801 12.445 1 93 203 ASP A C 1
ATOM 1476 O O . ASP A 1 203 ? -6.262 -1.76 13.055 1 93 203 ASP A O 1
ATOM 1480 N N . VAL A 1 204 ? -7.492 -2.479 11.336 1 95.44 204 VAL A N 1
ATOM 1481 C CA . VAL A 1 204 ? -6.34 -2.986 10.602 1 95.44 204 VAL A CA 1
ATOM 1482 C C . VAL A 1 204 ? -6.066 -2.096 9.391 1 95.44 204 VAL A C 1
ATOM 1484 O O . VAL A 1 204 ? -6.984 -1.746 8.648 1 95.44 204 VAL A O 1
ATOM 1487 N N . ARG A 1 205 ? -4.879 -1.725 9.195 1 95.62 205 ARG A N 1
ATOM 1488 C CA . ARG A 1 205 ? -4.566 -0.762 8.141 1 95.62 205 ARG A CA 1
ATOM 1489 C C . ARG A 1 205 ? -3.863 -1.438 6.969 1 95.62 205 ARG A C 1
ATOM 1491 O O . ARG A 1 205 ? -3.756 -0.861 5.887 1 95.62 205 ARG A O 1
ATOM 1498 N N . ASP A 1 206 ? -3.32 -2.67 7.172 1 97.69 206 ASP A N 1
ATOM 1499 C CA . ASP A 1 206 ? -2.604 -3.414 6.141 1 97.69 206 ASP A CA 1
ATOM 1500 C C . ASP A 1 206 ? -3.1 -4.855 6.062 1 97.69 206 ASP A C 1
ATOM 1502 O O . ASP A 1 206 ? -2.727 -5.695 6.887 1 97.69 206 ASP A O 1
ATOM 1506 N N . PHE A 1 207 ? -3.932 -5.117 5.086 1 98.38 207 PHE A N 1
ATOM 1507 C CA . PHE A 1 207 ? -4.43 -6.48 4.941 1 98.38 207 PHE A CA 1
ATOM 1508 C C . PHE A 1 207 ? -4.801 -6.77 3.492 1 98.38 207 PHE A C 1
ATOM 1510 O O . PHE A 1 207 ? -4.848 -5.859 2.664 1 98.38 207 PHE A O 1
ATOM 1517 N N . VAL A 1 208 ? -4.957 -8.031 3.211 1 98.69 208 VAL A N 1
ATOM 1518 C CA . VAL A 1 208 ? -5.402 -8.508 1.906 1 98.69 208 VAL A CA 1
ATOM 1519 C C . VAL A 1 208 ? -6.637 -9.398 2.074 1 98.69 208 VAL A C 1
ATOM 1521 O O . VAL A 1 208 ? -6.711 -10.188 3.014 1 98.69 208 VAL A O 1
ATOM 1524 N N . LEU A 1 209 ? -7.59 -9.125 1.282 1 98.44 209 LEU A N 1
ATOM 1525 C CA . LEU A 1 209 ? -8.758 -9.992 1.218 1 98.44 209 LEU A CA 1
ATOM 1526 C C . LEU A 1 209 ? -8.695 -10.898 -0.004 1 98.44 209 LEU A C 1
ATOM 1528 O O . LEU A 1 209 ? -8.492 -10.43 -1.125 1 98.44 209 LEU A O 1
ATOM 1532 N N . LEU A 1 210 ? -8.766 -12.156 0.225 1 97.81 210 LEU A N 1
ATOM 1533 C CA . LEU A 1 210 ? -8.898 -13.148 -0.838 1 97.81 210 LEU A CA 1
ATOM 1534 C C . LEU A 1 210 ? -10.328 -13.672 -0.911 1 97.81 210 LEU A C 1
ATOM 1536 O O . LEU A 1 210 ? -10.891 -14.109 0.1 1 97.81 210 LEU A O 1
ATOM 1540 N N . TRP A 1 211 ? -10.883 -13.547 -2.084 1 95.31 211 TRP A N 1
ATOM 1541 C CA . TRP A 1 211 ? -12.25 -13.992 -2.324 1 95.31 211 TRP A CA 1
ATOM 1542 C C . TRP A 1 211 ? -12.273 -15.141 -3.332 1 95.31 211 TRP A C 1
ATOM 1544 O O . TRP A 1 211 ? -11.852 -14.977 -4.48 1 95.31 211 TRP A O 1
ATOM 1554 N N . ILE A 1 212 ? -12.727 -16.312 -2.871 1 94.38 212 ILE A N 1
ATOM 1555 C CA . ILE A 1 212 ? -12.828 -17.453 -3.766 1 94.38 212 ILE A CA 1
ATOM 1556 C C . ILE A 1 212 ? -14.281 -17.922 -3.842 1 94.38 212 ILE A C 1
ATOM 1558 O O . ILE A 1 212 ? -14.883 -18.281 -2.824 1 94.38 212 ILE A O 1
ATOM 1562 N N . SER A 1 213 ? -14.797 -17.891 -4.988 1 86.44 213 SER A N 1
ATOM 1563 C CA . SER A 1 213 ? -16.156 -18.344 -5.227 1 86.44 213 SER A CA 1
ATOM 1564 C C . SER A 1 213 ? -16.234 -19.266 -6.43 1 86.44 213 SER A C 1
ATOM 1566 O O . SER A 1 213 ? -15.211 -19.609 -7.02 1 86.44 213 SER A O 1
ATOM 1568 N N . GLU A 1 214 ? -17.469 -19.719 -6.742 1 80.38 214 GLU A N 1
ATOM 1569 C CA . GLU A 1 214 ? -17.688 -20.578 -7.91 1 80.38 214 GLU A CA 1
ATOM 1570 C C . GLU A 1 214 ? -17.391 -19.812 -9.203 1 80.38 214 GLU A C 1
ATOM 1572 O O . GLU A 1 214 ? -17.203 -20.438 -10.258 1 80.38 214 GLU A O 1
ATOM 1577 N N . HIS A 1 215 ? -17.328 -18.516 -9.07 1 77.62 215 HIS A N 1
ATOM 1578 C CA . HIS A 1 215 ? -17.188 -17.688 -10.266 1 77.62 215 HIS A CA 1
ATOM 1579 C C . HIS A 1 215 ? -15.734 -17.234 -10.453 1 77.62 215 HIS A C 1
ATOM 1581 O O . HIS A 1 215 ? -15.406 -16.578 -11.445 1 77.62 215 HIS A O 1
ATOM 1587 N N . GLY A 1 216 ? -14.875 -17.625 -9.5 1 85.56 216 GLY A N 1
ATOM 1588 C CA . GLY A 1 216 ? -13.484 -17.266 -9.688 1 85.56 216 GLY A CA 1
ATOM 1589 C C . GLY A 1 216 ? -12.82 -16.734 -8.43 1 85.56 216 GLY A C 1
ATOM 1590 O O . GLY A 1 216 ? -13.312 -16.969 -7.324 1 85.56 216 GLY A O 1
ATOM 1591 N N . VAL A 1 217 ? -11.633 -16.188 -8.656 1 92.38 217 VAL A N 1
ATOM 1592 C CA . VAL A 1 217 ? -10.805 -15.703 -7.555 1 92.38 217 VAL A CA 1
ATOM 1593 C C . VAL A 1 217 ? -10.609 -14.195 -7.688 1 92.38 217 VAL A C 1
ATOM 1595 O O . VAL A 1 217 ? -10.383 -13.688 -8.789 1 92.38 217 VAL A O 1
ATOM 1598 N N . GLY A 1 218 ? -10.867 -13.43 -6.645 1 92.38 218 GLY A N 1
ATOM 1599 C CA . GLY A 1 218 ? -10.547 -12.016 -6.535 1 92.38 218 GLY A CA 1
ATOM 1600 C C . GLY A 1 218 ? -9.797 -11.672 -5.266 1 92.38 218 GLY A C 1
ATOM 1601 O O . GLY A 1 218 ? -9.711 -12.484 -4.348 1 92.38 218 GLY A O 1
ATOM 1602 N N . SER A 1 219 ? -9.25 -10.531 -5.293 1 96.69 219 SER A N 1
ATOM 1603 C CA . SER A 1 219 ? -8.586 -10.07 -4.082 1 96.69 219 SER A CA 1
ATOM 1604 C C . SER A 1 219 ? -8.602 -8.547 -3.992 1 96.69 219 SER A C 1
ATOM 1606 O O . SER A 1 219 ? -8.906 -7.863 -4.973 1 96.69 219 SER A O 1
ATOM 1608 N N . SER A 1 220 ? -8.438 -8.078 -2.85 1 97.75 220 SER A N 1
ATOM 1609 C CA . SER A 1 220 ? -8.305 -6.648 -2.57 1 97.75 220 SER A CA 1
ATOM 1610 C C . SER A 1 220 ? -7.133 -6.375 -1.635 1 97.75 220 SER A C 1
ATOM 1612 O O . SER A 1 220 ? -6.863 -7.156 -0.72 1 97.75 220 SER A O 1
ATOM 1614 N N . VAL A 1 221 ? -6.488 -5.266 -1.897 1 98.5 221 VAL A N 1
ATOM 1615 C CA . VAL A 1 221 ? -5.309 -4.895 -1.121 1 98.5 221 VAL A CA 1
ATOM 1616 C C . VAL A 1 221 ? -5.559 -3.572 -0.4 1 98.5 221 VAL A C 1
ATOM 1618 O O . VAL A 1 221 ? -6 -2.598 -1.013 1 98.5 221 VAL A O 1
ATOM 1621 N N . VAL A 1 222 ? -5.336 -3.58 0.882 1 98.44 222 VAL A N 1
ATOM 1622 C CA . VAL A 1 222 ? -5.383 -2.365 1.688 1 98.44 222 VAL A CA 1
ATOM 1623 C C . VAL A 1 222 ? -4.02 -2.119 2.33 1 98.44 222 VAL A C 1
ATOM 1625 O O . VAL A 1 222 ? -3.477 -2.998 3.006 1 98.44 222 VAL A O 1
ATOM 1628 N N . VAL A 1 223 ? -3.479 -1.004 2.057 1 98.06 223 VAL A N 1
ATOM 1629 C CA . VAL A 1 223 ? -2.203 -0.577 2.621 1 98.06 223 VAL A CA 1
ATOM 1630 C C . VAL A 1 223 ? -2.348 0.814 3.232 1 98.06 223 VAL A C 1
ATOM 1632 O O . VAL A 1 223 ? -3 1.688 2.656 1 98.06 223 VAL A O 1
ATOM 1635 N N . HIS A 1 224 ? -1.797 1.031 4.359 1 95.06 224 HIS A N 1
ATOM 1636 C CA . HIS A 1 224 ? -1.854 2.305 5.066 1 95.06 224 HIS A CA 1
ATOM 1637 C C . HIS A 1 224 ? -3.293 2.785 5.223 1 95.06 224 HIS A C 1
ATOM 1639 O O . HIS A 1 224 ? -3.572 3.979 5.094 1 95.06 224 HIS A O 1
ATOM 1645 N N . GLY A 1 225 ? -4.168 1.841 5.297 1 95.44 225 GLY A N 1
ATOM 1646 C CA . GLY A 1 225 ? -5.562 2.133 5.586 1 95.44 225 GLY A CA 1
ATOM 1647 C C . GLY A 1 225 ? -6.371 2.471 4.348 1 95.44 225 GLY A C 1
ATOM 1648 O O . GLY A 1 225 ? -7.562 2.77 4.441 1 95.44 225 GLY A O 1
ATOM 1649 N N . GLY A 1 226 ? -5.773 2.424 3.205 1 96.38 226 GLY A N 1
ATOM 1650 C CA . GLY A 1 226 ? -6.461 2.762 1.971 1 96.38 226 GLY A CA 1
ATOM 1651 C C . GLY A 1 226 ? -6.449 1.638 0.953 1 96.38 226 GLY A C 1
ATOM 1652 O O . GLY A 1 226 ? -5.48 0.88 0.869 1 96.38 226 GLY A O 1
ATOM 1653 N N . LEU A 1 227 ? -7.457 1.613 0.132 1 96.94 227 LEU A N 1
ATOM 1654 C CA . LEU A 1 227 ? -7.527 0.648 -0.959 1 96.94 227 LEU A CA 1
ATOM 1655 C C . LEU A 1 227 ? -6.43 0.91 -1.987 1 96.94 227 LEU A C 1
ATOM 1657 O O . LEU A 1 227 ? -6.16 2.062 -2.334 1 96.94 227 LEU A O 1
ATOM 1661 N N . VAL A 1 228 ? -5.859 -0.143 -2.398 1 97.5 228 VAL A N 1
ATOM 1662 C CA . VAL A 1 228 ? -4.957 -0.073 -3.543 1 97.5 228 VAL A CA 1
ATOM 1663 C C . VAL A 1 228 ? -5.703 -0.465 -4.816 1 97.5 228 VAL A C 1
ATOM 1665 O O . VAL A 1 228 ? -6.043 -1.635 -5.008 1 97.5 228 VAL A O 1
ATOM 1668 N N . ARG A 1 229 ? -5.973 0.471 -5.637 1 94.12 229 ARG A N 1
ATOM 1669 C CA . ARG A 1 229 ? -6.738 0.196 -6.852 1 94.12 229 ARG A CA 1
ATOM 1670 C C . ARG A 1 229 ? -5.812 -0.089 -8.031 1 94.12 229 ARG A C 1
ATOM 1672 O O . ARG A 1 229 ? -6.18 -0.817 -8.953 1 94.12 229 ARG A O 1
ATOM 1679 N N . GLY A 1 230 ? -4.547 0.45 -7.91 1 93.12 230 GLY A N 1
ATOM 1680 C CA . GLY A 1 230 ? -3.568 0.27 -8.969 1 93.12 230 GLY A CA 1
ATOM 1681 C C . GLY A 1 230 ? -3.615 1.365 -10.016 1 93.12 230 GLY A C 1
ATOM 1682 O O . GLY A 1 230 ? -4.57 2.145 -10.07 1 93.12 230 GLY A O 1
ATOM 1683 N N . ALA A 1 231 ? -2.6 1.446 -10.812 1 91.88 231 ALA A N 1
ATOM 1684 C CA . ALA A 1 231 ? -2.434 2.49 -11.82 1 91.88 231 ALA A CA 1
ATOM 1685 C C . ALA A 1 231 ? -3.514 2.395 -12.891 1 91.88 231 ALA A C 1
ATOM 1687 O O . ALA A 1 231 ? -3.973 3.412 -13.414 1 91.88 231 ALA A O 1
ATOM 1688 N N . THR A 1 232 ? -3.93 1.195 -13.156 1 87.38 232 THR A N 1
ATOM 1689 C CA . THR A 1 232 ? -4.938 0.994 -14.195 1 87.38 232 THR A CA 1
ATOM 1690 C C . THR A 1 232 ? -6.18 0.318 -13.617 1 87.38 232 THR A C 1
ATOM 1692 O O . THR A 1 232 ? -6.965 -0.282 -14.352 1 87.38 232 THR A O 1
ATOM 1695 N N . LEU A 1 233 ? -6.25 0.332 -12.281 1 88.81 233 LEU A N 1
ATOM 1696 C CA . LEU A 1 233 ? -7.371 -0.238 -11.531 1 88.81 233 LEU A CA 1
ATOM 1697 C C . LEU A 1 233 ? -7.359 -1.761 -11.617 1 88.81 233 LEU A C 1
ATOM 1699 O O . LEU A 1 233 ? -8.414 -2.396 -11.57 1 88.81 233 LEU A O 1
ATOM 1703 N N . GLY A 1 234 ? -6.18 -2.285 -11.781 1 89.38 234 GLY A N 1
ATOM 1704 C CA . GLY A 1 234 ? -6.023 -3.725 -11.914 1 89.38 234 GLY A CA 1
ATOM 1705 C C . GLY A 1 234 ? -5.465 -4.383 -10.664 1 89.38 234 GLY A C 1
ATOM 1706 O O . GLY A 1 234 ? -5.203 -5.586 -10.656 1 89.38 234 GLY A O 1
ATOM 1707 N N . ALA A 1 235 ? -5.301 -3.604 -9.578 1 94.38 235 ALA A N 1
ATOM 1708 C CA . ALA A 1 235 ? -4.777 -4.203 -8.359 1 94.38 235 ALA A CA 1
ATOM 1709 C C . ALA A 1 235 ? -5.727 -5.27 -7.816 1 94.38 235 ALA A C 1
ATOM 1711 O O . ALA A 1 235 ? -6.945 -5.082 -7.828 1 94.38 235 ALA A O 1
ATOM 1712 N N . GLY A 1 236 ? -5.133 -6.355 -7.383 1 93.75 236 GLY A N 1
ATOM 1713 C CA . GLY A 1 236 ? -5.926 -7.41 -6.766 1 93.75 236 GLY A CA 1
ATOM 1714 C C . GLY A 1 236 ? -6.348 -8.492 -7.746 1 93.75 236 GLY A C 1
ATOM 1715 O O . GLY A 1 236 ? -7.016 -9.453 -7.367 1 93.75 236 GLY A O 1
ATOM 1716 N N . GLU A 1 237 ? -5.969 -8.352 -8.984 1 91.19 237 GLU A N 1
ATOM 1717 C CA . GLU A 1 237 ? -6.273 -9.383 -9.969 1 91.19 237 GLU A CA 1
ATOM 1718 C C . GLU A 1 237 ? -5.297 -10.555 -9.852 1 91.19 237 GLU A C 1
ATOM 1720 O O . GLU A 1 237 ? -4.719 -10.984 -10.852 1 91.19 237 GLU A O 1
ATOM 1725 N N . LEU A 1 238 ? -5.223 -11.062 -8.688 1 92.94 238 LEU A N 1
ATOM 1726 C CA . LEU A 1 238 ? -4.277 -12.109 -8.32 1 92.94 238 LEU A CA 1
ATOM 1727 C C . LEU A 1 238 ? -4.508 -13.367 -9.148 1 92.94 238 LEU A C 1
ATOM 1729 O O . LEU A 1 238 ? -3.598 -14.18 -9.32 1 92.94 238 LEU A O 1
ATOM 1733 N N . GLY A 1 239 ? -5.707 -13.555 -9.641 1 92.81 239 GLY A N 1
ATOM 1734 C CA . GLY A 1 239 ? -6.051 -14.727 -10.43 1 92.81 239 GLY A CA 1
ATOM 1735 C C . GLY A 1 239 ? -5.191 -14.883 -11.664 1 92.81 239 GLY A C 1
ATOM 1736 O O . GLY A 1 239 ? -5.02 -15.992 -12.172 1 92.81 239 GLY A O 1
ATOM 1737 N N . PHE A 1 240 ? -4.57 -13.844 -12.133 1 90.44 240 PHE A N 1
ATOM 1738 C CA . PHE A 1 240 ? -3.801 -13.875 -13.367 1 90.44 240 PHE A CA 1
ATOM 1739 C C . PHE A 1 240 ? -2.357 -14.281 -13.102 1 90.44 240 PHE A C 1
ATOM 1741 O O . PHE A 1 240 ? -1.599 -14.547 -14.039 1 90.44 240 PHE A O 1
ATOM 1748 N N . THR A 1 241 ? -1.967 -14.445 -11.914 1 93.31 241 THR A N 1
ATOM 1749 C CA . THR A 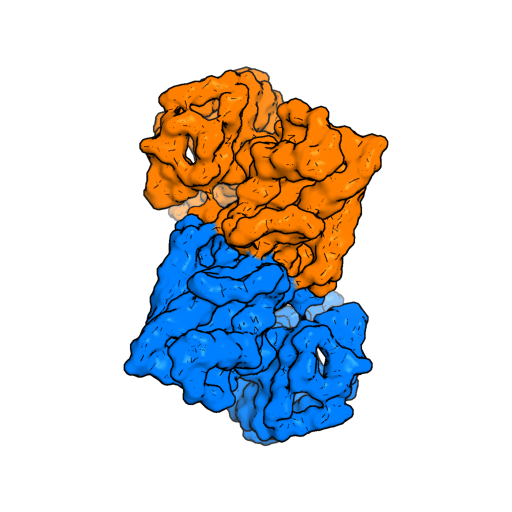1 241 ? -0.585 -14.742 -11.547 1 93.31 241 THR A CA 1
ATOM 1750 C C . THR A 1 241 ? -0.224 -16.172 -11.914 1 93.31 241 THR A C 1
ATOM 1752 O O . THR A 1 241 ? -0.92 -17.109 -11.523 1 93.31 241 THR A O 1
ATOM 1755 N N . PRO A 1 242 ? 0.858 -16.297 -12.672 1 94.69 242 PRO A N 1
ATOM 1756 C CA . PRO A 1 242 ? 1.336 -17.672 -12.859 1 94.69 242 PRO A CA 1
ATOM 1757 C C . PRO A 1 242 ? 1.851 -18.297 -11.57 1 94.69 242 PRO A C 1
ATOM 1759 O O . PRO A 1 242 ? 2.648 -17.688 -10.852 1 94.69 242 PRO A O 1
ATOM 1762 N N . VAL A 1 243 ? 1.395 -19.469 -11.25 1 95.19 243 VAL A N 1
ATOM 1763 C CA . VAL A 1 243 ? 1.807 -20.172 -10.047 1 95.19 243 VAL A CA 1
ATOM 1764 C C . VAL A 1 243 ? 2.053 -21.641 -10.367 1 95.19 243 VAL A C 1
ATOM 1766 O O . VAL A 1 243 ? 1.475 -22.188 -11.312 1 95.19 243 VAL A O 1
ATOM 1769 N N . PRO A 1 244 ? 2.996 -22.25 -9.586 1 94.38 244 PRO A N 1
ATOM 1770 C CA . PRO A 1 244 ? 3.01 -23.719 -9.641 1 94.38 244 PRO A CA 1
ATOM 1771 C C . PRO A 1 244 ? 1.792 -24.344 -8.961 1 94.38 244 PRO A C 1
ATOM 1773 O O . PRO A 1 244 ? 1.15 -23.703 -8.125 1 94.38 244 PRO A O 1
ATOM 1776 N N . ASP A 1 245 ? 1.354 -25.531 -9.469 1 94.94 245 ASP A N 1
ATOM 1777 C CA . ASP A 1 245 ? 0.379 -26.297 -8.711 1 94.94 245 ASP A CA 1
ATOM 1778 C C . ASP A 1 245 ? 1.04 -27 -7.523 1 94.94 245 ASP A C 1
ATOM 1780 O O . ASP A 1 245 ? 1.807 -27.953 -7.707 1 94.94 245 ASP A O 1
ATOM 1784 N N . LEU A 1 246 ? 0.69 -26.547 -6.309 1 93.38 246 LEU A N 1
ATOM 1785 C CA . LEU A 1 246 ? 1.371 -27.062 -5.121 1 93.38 246 LEU A CA 1
ATOM 1786 C C . LEU A 1 246 ? 0.629 -28.25 -4.539 1 93.38 246 LEU A C 1
ATOM 1788 O O . LEU A 1 246 ? 0.967 -28.734 -3.451 1 93.38 246 LEU A O 1
ATOM 1792 N N . ALA A 1 247 ? -0.415 -28.672 -5.219 1 93.31 247 ALA A N 1
ATOM 1793 C CA . ALA A 1 247 ? -1.087 -29.906 -4.789 1 93.31 247 ALA A CA 1
ATOM 1794 C C . ALA A 1 247 ? -0.108 -31.062 -4.719 1 93.31 247 ALA A C 1
ATOM 1796 O O . ALA A 1 247 ? 0.987 -31 -5.281 1 93.31 247 ALA A O 1
ATOM 1797 N N . ARG A 1 248 ? -0.46 -32.094 -3.922 1 90.44 248 ARG A N 1
ATOM 1798 C CA . ARG A 1 248 ? 0.412 -33.25 -3.74 1 90.44 248 ARG A CA 1
ATOM 1799 C C . ARG A 1 248 ? 0.667 -33.938 -5.066 1 90.44 248 ARG A C 1
ATOM 1801 O O . ARG A 1 248 ? 1.772 -34.438 -5.316 1 90.44 248 ARG A O 1
ATOM 1808 N N . GLU A 1 249 ? -0.366 -34 -5.828 1 89.19 249 GLU A N 1
ATOM 1809 C CA . GLU A 1 249 ? -0.254 -34.438 -7.215 1 89.19 249 GLU A CA 1
ATOM 1810 C C . GLU A 1 249 ? -0.5 -33.312 -8.188 1 89.19 249 GLU A C 1
ATOM 1812 O O . GLU A 1 249 ? -1.597 -33.156 -8.734 1 89.19 249 GLU A O 1
ATOM 1817 N N . PRO A 1 250 ? 0.601 -32.625 -8.492 1 89.69 250 PRO A N 1
ATOM 1818 C CA . PRO A 1 250 ? 0.429 -31.391 -9.258 1 89.69 250 PRO A CA 1
ATOM 1819 C C . PRO A 1 250 ? 0.124 -31.656 -10.734 1 89.69 250 PRO A C 1
ATOM 1821 O O . PRO A 1 250 ? 0.585 -32.656 -11.297 1 89.69 250 PRO A O 1
ATOM 1824 N N . LEU A 1 251 ? -0.674 -30.75 -11.289 1 87.38 251 LEU A N 1
ATOM 1825 C CA . LEU A 1 251 ? -0.786 -30.688 -12.742 1 87.38 251 LEU A CA 1
ATOM 1826 C C . LEU A 1 251 ? 0.49 -30.141 -13.359 1 87.38 251 LEU A C 1
ATOM 1828 O O . LEU A 1 251 ? 1.065 -29.172 -12.844 1 87.38 251 LEU A O 1
ATOM 1832 N N . PRO A 1 252 ? 0.908 -30.719 -14.359 1 83.19 252 PRO A N 1
ATOM 1833 C CA . PRO A 1 252 ? 2.129 -30.219 -14.992 1 83.19 252 PRO A CA 1
ATOM 1834 C C . PRO A 1 252 ? 1.914 -28.875 -15.703 1 83.19 252 PRO A C 1
ATOM 1836 O O . PRO A 1 252 ? 0.816 -28.609 -16.188 1 83.19 252 PRO A O 1
ATOM 1839 N N . GLY A 1 253 ? 2.973 -28.094 -15.789 1 82.19 253 GLY A N 1
ATOM 1840 C CA . GLY A 1 253 ? 2.943 -26.875 -16.578 1 82.19 253 GLY A CA 1
ATOM 1841 C C . GLY A 1 253 ? 2.695 -25.625 -15.75 1 82.19 253 GLY A C 1
ATOM 1842 O O . GLY A 1 253 ? 2.891 -25.641 -14.531 1 82.19 253 GLY A O 1
ATOM 1843 N N . VAL A 1 254 ? 2.506 -24.516 -16.438 1 86 254 VAL A N 1
ATOM 1844 C CA . VAL A 1 254 ? 2.27 -23.203 -15.852 1 86 254 VAL A CA 1
ATOM 1845 C C . VAL A 1 254 ? 0.769 -22.922 -15.805 1 86 254 VAL A C 1
ATOM 1847 O O . VAL A 1 254 ? 0.056 -23.156 -16.781 1 86 254 VAL A O 1
ATOM 1850 N N . HIS A 1 255 ? 0.328 -22.547 -14.641 1 91.81 255 HIS A N 1
ATOM 1851 C CA . HIS A 1 255 ? -1.087 -22.234 -14.461 1 91.81 255 HIS A CA 1
ATOM 1852 C C . HIS A 1 255 ? -1.281 -20.828 -13.906 1 91.81 255 HIS A C 1
ATOM 1854 O O . HIS A 1 255 ? -0.411 -20.312 -13.203 1 91.81 255 HIS A O 1
ATOM 1860 N N . ARG A 1 256 ? -2.334 -20.312 -14.297 1 93.38 256 ARG A N 1
ATOM 1861 C CA . ARG A 1 256 ? -2.762 -19.109 -13.578 1 93.38 256 ARG A CA 1
ATOM 1862 C C . ARG A 1 256 ? -3.428 -19.484 -12.258 1 93.38 256 ARG A C 1
ATOM 1864 O O . ARG A 1 256 ? -4.145 -20.484 -12.172 1 93.38 256 ARG A O 1
ATOM 1871 N N . PHE A 1 257 ? -3.225 -18.719 -11.273 1 96.31 257 PHE A N 1
ATOM 1872 C CA . PHE A 1 257 ? -3.748 -18.953 -9.938 1 96.31 257 PHE A CA 1
ATOM 1873 C C . PHE A 1 257 ? -5.258 -19.156 -9.969 1 96.31 257 PHE A C 1
ATOM 1875 O O . PHE A 1 257 ? -5.766 -20.125 -9.406 1 96.31 257 PHE A O 1
ATOM 1882 N N . GLY A 1 258 ? -5.941 -18.328 -10.703 1 94.94 258 GLY A N 1
ATOM 1883 C CA . GLY A 1 258 ? -7.391 -18.422 -10.805 1 94.94 258 GLY A CA 1
ATOM 1884 C C . GLY A 1 258 ? -7.859 -19.703 -11.477 1 94.94 258 GLY A C 1
ATOM 1885 O O . GLY A 1 258 ? -8.906 -20.25 -11.109 1 94.94 258 GLY A O 1
ATOM 1886 N N . ASP A 1 259 ? -7.086 -20.172 -12.383 1 94 259 ASP A N 1
ATOM 1887 C CA . ASP A 1 259 ? -7.457 -21.391 -13.102 1 94 259 ASP A CA 1
ATOM 1888 C C . ASP A 1 259 ? -7.406 -22.609 -12.18 1 94 259 ASP A C 1
ATOM 1890 O O . ASP A 1 259 ? -8.234 -23.516 -12.297 1 94 259 ASP A O 1
ATOM 1894 N N . LEU A 1 260 ? -6.477 -22.625 -11.281 1 95.94 260 LEU A N 1
ATOM 1895 C CA . LEU A 1 260 ? -6.32 -23.75 -10.367 1 95.94 260 LEU A CA 1
ATOM 1896 C C . LEU A 1 260 ? -7.469 -23.797 -9.359 1 95.94 260 LEU A C 1
ATOM 1898 O O . LEU A 1 260 ? -7.723 -24.828 -8.75 1 95.94 260 LEU A O 1
ATOM 1902 N N . LEU A 1 261 ? -8.125 -22.656 -9.203 1 96.38 261 LEU A N 1
ATOM 1903 C CA . LEU A 1 261 ? -9.172 -22.562 -8.188 1 96.38 261 LEU A CA 1
ATOM 1904 C C . LEU A 1 261 ? -10.539 -22.391 -8.828 1 96.38 261 LEU A C 1
ATOM 1906 O O . LEU A 1 261 ? -11.531 -22.172 -8.133 1 96.38 261 LEU A O 1
ATOM 1910 N N . ALA A 1 262 ? -10.594 -22.422 -10.125 1 93.38 262 ALA A N 1
ATOM 1911 C CA . ALA A 1 262 ? -11.875 -22.391 -10.82 1 93.38 262 ALA A CA 1
ATOM 1912 C C . ALA A 1 262 ? -12.75 -23.578 -10.414 1 93.38 262 ALA A C 1
ATOM 1914 O O . ALA A 1 262 ? -12.242 -24.641 -10.039 1 93.38 262 ALA A O 1
ATOM 1915 N N . GLY A 1 263 ? -14.047 -23.391 -10.508 1 92.88 263 GLY A N 1
ATOM 1916 C CA . GLY A 1 263 ? -14.977 -24.453 -10.125 1 92.88 263 GLY A CA 1
ATOM 1917 C C . GLY A 1 263 ? -14.68 -25.766 -10.805 1 92.88 263 GLY A C 1
ATOM 1918 O O . GLY A 1 263 ? -14.625 -26.812 -10.141 1 92.88 263 GLY A O 1
ATOM 1919 N N . SER A 1 264 ? -14.43 -25.734 -12.086 1 92.56 264 SER A N 1
ATOM 1920 C CA . SER A 1 264 ? -14.164 -26.938 -12.852 1 92.56 264 SER A CA 1
ATOM 1921 C C . SER A 1 264 ? -12.867 -27.609 -12.398 1 92.56 264 SER A C 1
ATOM 1923 O O . SER A 1 264 ? -12.789 -28.828 -12.297 1 92.56 264 SER A O 1
ATOM 1925 N N . ALA A 1 265 ? -11.859 -26.844 -12.094 1 94.06 265 ALA A N 1
ATOM 1926 C CA . ALA A 1 265 ? -10.578 -27.391 -11.641 1 94.06 265 ALA A CA 1
ATOM 1927 C C . ALA A 1 265 ? -10.711 -28.031 -10.266 1 94.06 265 ALA A C 1
ATOM 1929 O O . ALA A 1 265 ? -10.141 -29.094 -10.016 1 94.06 265 ALA A O 1
ATOM 1930 N N . LEU A 1 266 ? -11.469 -27.438 -9.414 1 95.19 266 LEU A N 1
ATOM 1931 C CA . LEU A 1 266 ? -11.68 -27.984 -8.078 1 95.19 266 LEU A CA 1
ATOM 1932 C C . LEU A 1 266 ? -12.469 -29.281 -8.141 1 95.19 266 LEU A C 1
ATOM 1934 O O . LEU A 1 266 ? -12.195 -30.219 -7.387 1 95.19 266 LEU A O 1
ATOM 1938 N N . LEU A 1 267 ? -13.414 -29.344 -9.039 1 94.81 267 LEU A N 1
ATOM 1939 C CA . LEU A 1 267 ? -14.195 -30.562 -9.195 1 94.81 267 LEU A CA 1
ATOM 1940 C C . LEU A 1 267 ? -13.328 -31.688 -9.742 1 94.81 267 LEU A C 1
ATOM 1942 O O . LEU A 1 267 ? -13.453 -32.844 -9.312 1 94.81 267 LEU A O 1
ATOM 1946 N N . THR A 1 268 ? -12.516 -31.375 -10.68 1 94.56 268 THR A N 1
ATOM 1947 C CA . THR A 1 268 ? -11.586 -32.344 -11.211 1 94.56 268 THR A CA 1
ATOM 1948 C C . THR A 1 268 ? -10.672 -32.875 -10.109 1 94.56 268 THR A C 1
ATOM 1950 O O . THR A 1 268 ? -10.469 -34.094 -9.992 1 94.56 268 THR A O 1
ATOM 1953 N N . LEU A 1 269 ? -10.172 -32 -9.336 1 95.5 269 LEU A N 1
ATOM 1954 C CA . LEU A 1 269 ? -9.328 -32.375 -8.211 1 95.5 269 LEU A CA 1
ATOM 1955 C C . LEU A 1 269 ? -10.094 -33.281 -7.238 1 95.5 269 LEU A C 1
ATOM 1957 O O . LEU A 1 269 ? -9.555 -34.281 -6.746 1 95.5 269 LEU A O 1
ATOM 1961 N N . ALA A 1 270 ? -11.32 -32.906 -6.973 1 95.75 270 ALA A N 1
ATOM 1962 C CA . ALA A 1 270 ? -12.156 -33.719 -6.094 1 95.75 270 ALA A CA 1
ATOM 1963 C C . ALA A 1 270 ? -12.297 -35.125 -6.625 1 95.75 270 ALA A C 1
ATOM 1965 O O . ALA A 1 270 ? -12.234 -36.094 -5.855 1 95.75 270 ALA A O 1
ATOM 1966 N N . GLY A 1 271 ? -12.453 -35.25 -7.871 1 94.81 271 GLY A N 1
ATOM 1967 C CA . GLY A 1 271 ? -12.547 -36.562 -8.492 1 94.81 271 GLY A CA 1
ATOM 1968 C C . GLY A 1 271 ? -11.32 -37.438 -8.266 1 94.81 271 GLY A C 1
ATOM 1969 O O . GLY A 1 271 ? -11.43 -38.625 -8.047 1 94.81 271 GLY A O 1
ATOM 1970 N N . THR A 1 272 ? -10.172 -36.812 -8.32 1 94.75 272 THR A N 1
ATOM 1971 C CA . THR A 1 272 ? -8.93 -37.531 -8.102 1 94.75 272 THR A CA 1
ATOM 1972 C C . THR A 1 272 ? -8.859 -38.062 -6.672 1 94.75 272 THR A C 1
ATOM 1974 O O . THR A 1 272 ? -8.094 -38.969 -6.379 1 94.75 272 THR A O 1
ATOM 1977 N N . HIS A 1 273 ? -9.641 -37.5 -5.773 1 95 273 HIS A N 1
ATOM 1978 C CA . HIS A 1 273 ? -9.68 -37.938 -4.379 1 95 273 HIS A CA 1
ATOM 1979 C C . HIS A 1 273 ? -10.883 -38.844 -4.109 1 95 273 HIS A C 1
ATOM 1981 O O . HIS A 1 273 ? -11.211 -39.125 -2.953 1 95 273 HIS A O 1
ATOM 1987 N N . GLY A 1 274 ? -11.594 -39.156 -5.176 1 93.56 274 GLY A N 1
ATOM 1988 C CA . GLY A 1 274 ? -12.703 -40.094 -5.059 1 93.56 274 GLY A CA 1
ATOM 1989 C C . GLY A 1 274 ? -13.984 -39.438 -4.594 1 93.56 274 GLY A C 1
ATOM 1990 O O . GLY A 1 274 ? -14.906 -40.125 -4.129 1 93.56 274 GLY A O 1
ATOM 1991 N N . LEU A 1 275 ? -14.055 -38.094 -4.637 1 94.44 275 LEU A N 1
ATOM 1992 C CA . LEU A 1 275 ? -15.266 -37.406 -4.223 1 94.44 275 LEU A CA 1
ATOM 1993 C C . LEU A 1 275 ? -16.219 -37.219 -5.402 1 94.44 275 LEU A C 1
ATOM 1995 O O . LEU A 1 275 ? -15.773 -36.938 -6.52 1 94.44 275 LEU A O 1
ATOM 1999 N N . THR A 1 276 ? -17.484 -37.438 -5.191 1 91.75 276 THR A N 1
ATOM 2000 C CA . THR A 1 276 ? -18.531 -37.156 -6.152 1 91.75 276 THR A CA 1
ATOM 2001 C C . THR A 1 276 ? -19.406 -36 -5.656 1 91.75 276 THR A C 1
ATOM 2003 O O . THR A 1 276 ? -20.203 -36.188 -4.727 1 91.75 276 THR A O 1
ATOM 2006 N N . ALA A 1 277 ? -19.172 -34.875 -6.203 1 92.06 277 ALA A N 1
ATOM 2007 C CA . ALA A 1 277 ? -19.891 -33.688 -5.734 1 92.06 277 ALA A CA 1
ATOM 2008 C C . ALA A 1 277 ? -20.5 -32.906 -6.898 1 92.06 277 ALA A C 1
ATOM 2010 O O . ALA A 1 277 ? -19.953 -32.906 -8 1 92.06 277 ALA A O 1
ATOM 2011 N N . GLY A 1 278 ? -21.625 -32.25 -6.688 1 92.06 278 GLY A N 1
ATOM 2012 C CA . GLY A 1 278 ? -22.297 -31.453 -7.699 1 92.06 278 GLY A CA 1
ATOM 2013 C C . GLY A 1 278 ? -21.609 -30.125 -7.984 1 92.06 278 GLY A C 1
ATOM 2014 O O . GLY A 1 278 ? -21.844 -29.516 -9.023 1 92.06 278 GLY A O 1
ATOM 2015 N N . GLY A 1 279 ? -20.812 -29.719 -7.074 1 94 279 GLY A N 1
ATOM 2016 C CA . GLY A 1 279 ? -20.078 -28.469 -7.199 1 94 279 GLY A CA 1
ATOM 2017 C C . GLY A 1 279 ? -18.891 -28.375 -6.25 1 94 279 GLY A C 1
ATOM 2018 O O . GLY A 1 279 ? -18.719 -29.234 -5.391 1 94 279 GLY A O 1
ATOM 2019 N N . PRO A 1 280 ? -18.141 -27.344 -6.457 1 93.81 280 PRO A N 1
ATOM 2020 C CA . PRO A 1 280 ? -16.938 -27.219 -5.625 1 93.81 280 PRO A CA 1
ATOM 2021 C C . PRO A 1 280 ? -17.266 -27.078 -4.141 1 93.81 280 PRO A C 1
ATOM 2023 O O . PRO A 1 280 ? -16.547 -27.625 -3.293 1 93.81 280 PRO A O 1
ATOM 2026 N N . ILE A 1 281 ? -18.344 -26.344 -3.869 1 94.12 281 ILE A N 1
ATOM 2027 C CA . ILE A 1 281 ? -18.719 -26.125 -2.479 1 94.12 281 ILE A CA 1
ATOM 2028 C C . ILE A 1 281 ? -19.125 -27.453 -1.84 1 94.12 281 ILE A C 1
ATOM 2030 O O . ILE A 1 281 ? -18.719 -27.766 -0.719 1 94.12 281 ILE A O 1
ATOM 2034 N N . ASP A 1 282 ? -19.844 -28.188 -2.559 1 94.81 282 ASP A N 1
ATOM 2035 C CA . ASP A 1 282 ? -20.25 -29.5 -2.082 1 94.81 282 ASP A CA 1
ATOM 2036 C C . ASP A 1 282 ? -19.031 -30.406 -1.87 1 94.81 282 ASP A C 1
ATOM 2038 O O . ASP A 1 282 ? -18.984 -31.156 -0.9 1 94.81 282 ASP A O 1
ATOM 2042 N N . ALA A 1 283 ? -18.109 -30.359 -2.752 1 95.44 283 ALA A N 1
ATOM 2043 C CA . ALA A 1 283 ? -16.891 -31.156 -2.635 1 95.44 283 ALA A CA 1
ATOM 2044 C C . ALA A 1 283 ? -16.125 -30.812 -1.36 1 95.44 283 ALA A C 1
ATOM 2046 O O . ALA A 1 283 ? -15.641 -31.703 -0.658 1 95.44 283 ALA A O 1
ATOM 2047 N N . ILE A 1 284 ? -16.031 -29.531 -1.05 1 95.81 284 ILE A N 1
ATOM 2048 C CA . ILE A 1 284 ? -15.344 -29.078 0.153 1 95.81 284 ILE A CA 1
ATOM 2049 C C . ILE A 1 284 ? -16.062 -29.609 1.392 1 95.81 284 ILE A C 1
ATOM 2051 O O . ILE A 1 284 ? -15.422 -30.172 2.295 1 95.81 284 ILE A O 1
ATOM 2055 N N . ARG A 1 285 ? -17.344 -29.547 1.387 1 94.56 285 ARG A N 1
ATOM 2056 C CA . ARG A 1 285 ? -18.141 -30 2.529 1 94.56 285 ARG A CA 1
ATOM 2057 C C . ARG A 1 285 ? -17.984 -31.516 2.723 1 94.56 285 ARG A C 1
ATOM 2059 O O . ARG A 1 285 ? -17.859 -31.984 3.854 1 94.56 285 ARG A O 1
ATOM 2066 N N . GLN A 1 286 ? -17.984 -32.219 1.649 1 94.44 286 GLN A N 1
ATOM 2067 C CA . GLN A 1 286 ? -17.812 -33.656 1.71 1 94.44 286 GLN A CA 1
ATOM 2068 C C . GLN A 1 286 ? -16.453 -34.031 2.281 1 94.44 286 GLN A C 1
ATOM 2070 O O . GLN A 1 286 ? -16.328 -34.969 3.053 1 94.44 286 GLN A O 1
ATOM 2075 N N . SER A 1 287 ? -15.461 -33.312 1.865 1 94.94 287 SER A N 1
ATOM 2076 C CA . SER A 1 287 ? -14.102 -33.562 2.318 1 94.94 287 SER A CA 1
ATOM 2077 C C . SER A 1 287 ? -13.961 -33.344 3.82 1 94.94 287 SER A C 1
ATOM 2079 O O . SER A 1 287 ? -13.188 -34.031 4.488 1 94.94 287 SER A O 1
ATOM 2081 N N . LEU A 1 288 ? -14.727 -32.469 4.387 1 94 288 LEU A N 1
ATOM 2082 C CA . LEU A 1 288 ? -14.68 -32.188 5.812 1 94 288 LEU A CA 1
ATOM 2083 C C . LEU A 1 288 ? -15.195 -33.375 6.629 1 94 288 LEU A C 1
ATOM 2085 O O . LEU A 1 288 ? -14.82 -33.531 7.793 1 94 288 LEU A O 1
ATOM 2089 N N . GLU A 1 289 ? -15.992 -34.156 6.035 1 90.06 289 GLU A N 1
ATOM 2090 C CA . GLU A 1 289 ? -16.594 -35.312 6.715 1 90.06 289 GLU A CA 1
ATOM 2091 C C . GLU A 1 289 ? -15.742 -36.562 6.539 1 90.06 289 GLU A C 1
ATOM 2093 O O . GLU A 1 289 ? -15.938 -37.562 7.234 1 90.06 289 GLU A O 1
ATOM 2098 N N . GLY A 1 290 ? -14.812 -36.5 5.645 1 84.94 290 GLY A N 1
ATOM 2099 C CA . GLY A 1 290 ? -14.031 -37.688 5.336 1 84.94 290 GLY A CA 1
ATOM 2100 C C . GLY A 1 290 ? -12.539 -37.438 5.336 1 84.94 290 GLY A C 1
ATOM 2101 O O . GLY A 1 290 ? -12 -36.844 6.277 1 84.94 290 GLY A O 1
ATOM 2102 N N . ASP A 1 291 ? -11.938 -37.906 4.285 1 80.06 291 ASP A N 1
ATOM 2103 C CA . ASP A 1 291 ? -10.508 -37.719 4.055 1 80.06 291 ASP A CA 1
ATOM 2104 C C . ASP A 1 291 ? -10.18 -36.281 3.67 1 80.06 291 ASP A C 1
ATOM 2106 O O . ASP A 1 291 ? -10.828 -35.719 2.795 1 80.06 291 ASP A O 1
ATOM 2110 N N . ASP A 1 292 ? -9.102 -35.75 4.344 1 87.88 292 ASP A N 1
ATOM 2111 C CA . ASP A 1 292 ? -8.812 -34.344 4.195 1 87.88 292 ASP A CA 1
ATOM 2112 C C . ASP A 1 292 ? -7.816 -34.094 3.068 1 87.88 292 ASP A C 1
ATOM 2114 O O . ASP A 1 292 ? -7.293 -33 2.926 1 87.88 292 ASP A O 1
ATOM 2118 N N . GLY A 1 293 ? -7.625 -35.156 2.275 1 94.81 293 GLY A N 1
ATOM 2119 C CA . GLY A 1 293 ? -6.656 -35.031 1.202 1 94.81 293 GLY A CA 1
ATOM 2120 C C . GLY A 1 293 ? -7.031 -33.938 0.202 1 94.81 293 GLY A C 1
ATOM 2121 O O . GLY A 1 293 ? -6.184 -33.156 -0.198 1 94.81 293 GLY A O 1
ATOM 2122 N N . PHE A 1 294 ? -8.32 -34.031 -0.175 1 96.69 294 PHE A N 1
ATOM 2123 C CA . PHE A 1 294 ? -8.812 -33 -1.1 1 96.69 294 PHE A CA 1
ATOM 2124 C C . PHE A 1 294 ? -8.656 -31.609 -0.504 1 96.69 294 PHE A C 1
ATOM 2126 O O . PHE A 1 294 ? -8.148 -30.703 -1.163 1 96.69 294 PHE A O 1
ATOM 2133 N N . LEU A 1 295 ? -9.008 -31.453 0.733 1 97.06 295 LEU A N 1
ATOM 2134 C CA . LEU A 1 295 ? -8.938 -30.156 1.411 1 97.06 295 LEU A CA 1
ATOM 2135 C C . LEU A 1 295 ? -7.492 -29.672 1.49 1 97.06 295 LEU A C 1
ATOM 2137 O O . LEU A 1 295 ? -7.227 -28.484 1.302 1 97.06 295 LEU A O 1
ATOM 2141 N N . ILE A 1 296 ? -6.602 -30.547 1.754 1 97.06 296 ILE A N 1
ATOM 2142 C CA . ILE A 1 296 ? -5.184 -30.219 1.852 1 97.06 296 ILE A CA 1
ATOM 2143 C C . ILE A 1 296 ? -4.672 -29.734 0.496 1 97.06 296 ILE A C 1
ATOM 2145 O O . ILE A 1 296 ? -3.941 -28.75 0.417 1 97.06 296 ILE A O 1
ATOM 2149 N N . ASP A 1 297 ? -5.125 -30.406 -0.528 1 97.62 297 ASP A N 1
ATOM 2150 C CA . ASP A 1 297 ? -4.676 -30.016 -1.861 1 97.62 297 ASP A CA 1
ATOM 2151 C C . ASP A 1 297 ? -5.262 -28.656 -2.264 1 97.62 297 ASP A C 1
ATOM 2153 O O . ASP A 1 297 ? -4.586 -27.844 -2.896 1 97.62 297 ASP A O 1
ATOM 2157 N N . VAL A 1 298 ? -6.484 -28.406 -1.956 1 97.5 298 VAL A N 1
ATOM 2158 C CA . VAL A 1 298 ? -7.086 -27.094 -2.199 1 97.5 298 VAL A CA 1
ATOM 2159 C C . VAL A 1 298 ? -6.312 -26.016 -1.438 1 97.5 298 VAL A C 1
ATOM 2161 O O . VAL A 1 298 ? -5.988 -24.969 -1.995 1 97.5 298 VAL A O 1
ATOM 2164 N N . ALA A 1 299 ? -5.961 -26.328 -0.224 1 98 299 ALA A N 1
ATOM 2165 C CA . ALA A 1 299 ? -5.215 -25.391 0.617 1 98 299 ALA A CA 1
ATOM 2166 C C . ALA A 1 299 ? -3.854 -25.078 0.005 1 98 299 ALA A C 1
ATOM 2168 O O . ALA A 1 299 ? -3.414 -23.922 0.017 1 98 299 ALA A O 1
ATOM 2169 N N . ARG A 1 300 ? -3.293 -26.062 -0.482 1 97.69 300 ARG A N 1
ATOM 2170 C CA . ARG A 1 300 ? -1.977 -25.891 -1.086 1 97.69 300 ARG A CA 1
ATOM 2171 C C . ARG A 1 300 ? -2.061 -25.031 -2.342 1 97.69 300 ARG A C 1
ATOM 2173 O O . ARG A 1 300 ? -1.185 -24.203 -2.594 1 97.69 300 ARG A O 1
ATOM 2180 N N . ARG A 1 301 ? -3.098 -25.234 -3.113 1 97.25 301 ARG A N 1
ATOM 2181 C CA . ARG A 1 301 ? -3.297 -24.391 -4.285 1 97.25 301 ARG A CA 1
ATOM 2182 C C . ARG A 1 301 ? -3.547 -22.938 -3.879 1 97.25 301 ARG A C 1
ATOM 2184 O O . ARG A 1 301 ? -3.027 -22.016 -4.504 1 97.25 301 ARG A O 1
ATOM 2191 N N . ILE A 1 302 ? -4.301 -22.719 -2.84 1 97.94 302 ILE A N 1
ATOM 2192 C CA . ILE A 1 302 ? -4.555 -21.375 -2.342 1 97.94 302 ILE A CA 1
ATOM 2193 C C . ILE A 1 302 ? -3.256 -20.766 -1.829 1 97.94 302 ILE A C 1
ATOM 2195 O O . ILE A 1 302 ? -2.959 -19.594 -2.111 1 97.94 302 ILE A O 1
ATOM 2199 N N . ALA A 1 303 ? -2.447 -21.547 -1.165 1 97.38 303 ALA A N 1
ATOM 2200 C CA . ALA A 1 303 ? -1.184 -21.094 -0.597 1 97.38 303 ALA A CA 1
ATOM 2201 C C . ALA A 1 303 ? -0.23 -20.609 -1.691 1 97.38 303 ALA A C 1
ATOM 2203 O O . ALA A 1 303 ? 0.568 -19.703 -1.476 1 97.38 303 ALA A O 1
ATOM 2204 N N . ALA A 1 304 ? -0.341 -21.203 -2.84 1 95.81 304 ALA A N 1
ATOM 2205 C CA . ALA A 1 304 ? 0.527 -20.828 -3.953 1 95.81 304 ALA A CA 1
ATOM 2206 C C . ALA A 1 304 ? 0.362 -19.359 -4.305 1 95.81 304 ALA A C 1
ATOM 2208 O O . ALA A 1 304 ? 1.347 -18.656 -4.555 1 95.81 304 ALA A O 1
ATOM 2209 N N . GLY A 1 305 ? -0.852 -18.875 -4.312 1 96.31 305 GLY A N 1
ATOM 2210 C CA . GLY A 1 305 ? -1.112 -17.469 -4.578 1 96.31 305 GLY A CA 1
ATOM 2211 C C . GLY A 1 305 ? -0.832 -16.578 -3.385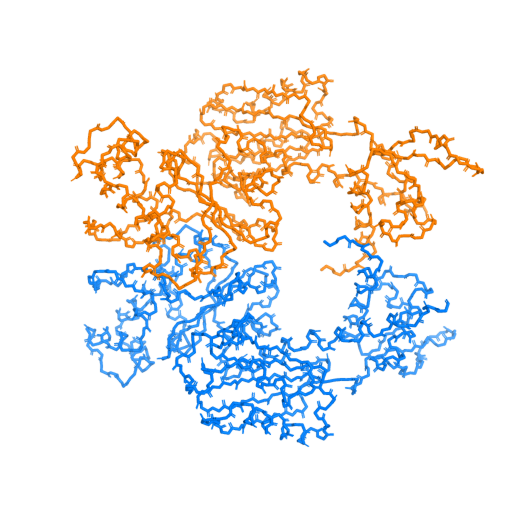 1 96.31 305 GLY A C 1
ATOM 2212 O O . GLY A 1 305 ? -0.257 -15.5 -3.535 1 96.31 305 GLY A O 1
ATOM 2213 N N . LEU A 1 306 ? -1.134 -17.062 -2.217 1 97.62 306 LEU A N 1
ATOM 2214 C CA . LEU A 1 306 ? -0.976 -16.266 -1.007 1 97.62 306 LEU A CA 1
ATOM 2215 C C . LEU A 1 306 ? 0.499 -16.062 -0.67 1 97.62 306 LEU A C 1
ATOM 2217 O O . LEU A 1 306 ? 0.867 -15.094 -0.006 1 97.62 306 LEU A O 1
ATOM 2221 N N . ALA A 1 307 ? 1.295 -16.969 -1.118 1 96.69 307 ALA A N 1
ATOM 2222 C CA . ALA A 1 307 ? 2.729 -16.828 -0.871 1 96.69 307 ALA A CA 1
ATOM 2223 C C . ALA A 1 307 ? 3.27 -15.547 -1.494 1 96.69 307 ALA A C 1
ATOM 2225 O O . ALA A 1 307 ? 4.121 -14.883 -0.906 1 96.69 307 ALA A O 1
ATOM 2226 N N . ALA A 1 308 ? 2.752 -15.242 -2.666 1 95.81 308 ALA A N 1
ATOM 2227 C CA . ALA A 1 308 ? 3.15 -13.984 -3.303 1 95.81 308 ALA A CA 1
ATOM 2228 C C . ALA A 1 308 ? 2.684 -12.781 -2.484 1 95.81 308 ALA A C 1
ATOM 2230 O O . ALA A 1 308 ? 3.424 -11.812 -2.326 1 95.81 308 ALA A O 1
ATOM 2231 N N . VAL A 1 309 ? 1.522 -12.867 -1.934 1 97.56 309 VAL A N 1
ATOM 2232 C CA . VAL A 1 309 ? 0.947 -11.797 -1.115 1 97.56 309 VAL A CA 1
ATOM 2233 C C . VAL A 1 309 ? 1.815 -11.57 0.12 1 97.56 309 VAL A C 1
ATOM 2235 O O . VAL A 1 309 ? 2.209 -10.438 0.41 1 97.56 309 VAL A O 1
ATOM 2238 N N . VAL A 1 310 ? 2.148 -12.633 0.755 1 96.62 310 VAL A N 1
ATOM 2239 C CA . VAL A 1 310 ? 2.898 -12.555 2.004 1 96.62 310 VAL A CA 1
ATOM 2240 C C . VAL A 1 310 ? 4.316 -12.07 1.728 1 96.62 310 VAL A C 1
ATOM 2242 O O . VAL A 1 310 ? 4.828 -11.188 2.428 1 96.62 310 VAL A O 1
ATOM 2245 N N . SER A 1 311 ? 4.883 -12.547 0.703 1 94.94 311 SER A N 1
ATOM 2246 C CA . SER A 1 311 ? 6.258 -12.188 0.378 1 94.94 311 SER A CA 1
ATOM 2247 C C . SER A 1 311 ? 6.359 -10.727 -0.053 1 94.94 311 SER A C 1
ATOM 2249 O O . SER A 1 311 ? 7.336 -10.047 0.271 1 94.94 311 SER A O 1
ATOM 2251 N N . LEU A 1 312 ? 5.414 -10.281 -0.725 1 95.88 312 LEU A N 1
ATOM 2252 C CA . LEU A 1 312 ? 5.469 -8.938 -1.294 1 95.88 312 LEU A CA 1
ATOM 2253 C C . LEU A 1 312 ? 5.02 -7.898 -0.273 1 95.88 312 LEU A C 1
ATOM 2255 O O . LEU A 1 312 ? 5.621 -6.824 -0.17 1 95.88 312 LEU A O 1
ATOM 2259 N N . LEU A 1 313 ? 4 -8.281 0.564 1 97.06 313 LEU A N 1
ATOM 2260 C CA . LEU A 1 313 ? 3.359 -7.223 1.336 1 97.06 313 LEU A CA 1
ATOM 2261 C C . LEU A 1 313 ? 3.49 -7.488 2.832 1 97.06 313 LEU A C 1
ATOM 2263 O O . LEU A 1 313 ? 3.32 -6.574 3.645 1 97.06 313 LEU A O 1
ATOM 2267 N N . ASP A 1 314 ? 3.693 -8.75 3.262 1 95.31 314 ASP A N 1
ATOM 2268 C CA . ASP A 1 314 ? 3.727 -9.078 4.684 1 95.31 314 ASP A CA 1
ATOM 2269 C C . ASP A 1 314 ? 2.609 -8.367 5.441 1 95.31 314 ASP A C 1
ATOM 2271 O O . ASP A 1 314 ? 2.871 -7.621 6.387 1 95.31 314 ASP A O 1
ATOM 2275 N N . PRO A 1 315 ? 1.339 -8.641 5.027 1 97.25 315 PRO A N 1
ATOM 2276 C CA . PRO A 1 315 ? 0.231 -7.918 5.656 1 97.25 315 PRO A CA 1
ATOM 2277 C C . PRO A 1 315 ? -0.015 -8.359 7.098 1 97.25 315 PRO A C 1
ATOM 2279 O O . PRO A 1 315 ? 0.464 -9.414 7.516 1 97.25 315 PRO A O 1
ATOM 2282 N N . GLU A 1 316 ? -0.715 -7.559 7.824 1 96.5 316 GLU A N 1
ATOM 2283 C CA . GLU A 1 316 ? -1.098 -7.898 9.188 1 96.5 316 GLU A CA 1
ATOM 2284 C C . GLU A 1 316 ? -2.037 -9.102 9.219 1 96.5 316 GLU A C 1
ATOM 2286 O O . GLU A 1 316 ? -1.944 -9.945 10.109 1 96.5 316 GLU A O 1
ATOM 2291 N N . LEU A 1 317 ? -2.9 -9.109 8.242 1 96.38 317 LEU A N 1
ATOM 2292 C CA . LEU A 1 317 ? -3.824 -10.234 8.148 1 96.38 317 LEU A CA 1
ATOM 2293 C C . LEU A 1 317 ? -4.27 -10.453 6.711 1 96.38 317 LEU A C 1
ATOM 2295 O O . LEU A 1 317 ? -4.141 -9.555 5.871 1 96.38 317 LEU A O 1
ATOM 2299 N N . ILE A 1 318 ? -4.68 -11.656 6.492 1 98.25 318 ILE A N 1
ATOM 2300 C CA . ILE A 1 318 ? -5.379 -12.039 5.27 1 98.25 318 ILE A CA 1
ATOM 2301 C C . ILE A 1 318 ? -6.793 -12.508 5.605 1 98.25 318 ILE A C 1
ATOM 2303 O O . ILE A 1 318 ? -6.977 -13.406 6.426 1 98.25 318 ILE A O 1
ATOM 2307 N N . VAL A 1 319 ? -7.742 -11.805 5.062 1 98.38 319 VAL A N 1
ATOM 2308 C CA . VAL A 1 319 ? -9.141 -12.188 5.227 1 98.38 319 VAL A CA 1
ATOM 2309 C C . VAL A 1 319 ? -9.547 -13.164 4.129 1 98.38 319 VAL A C 1
ATOM 2311 O O . VAL A 1 319 ? -9.367 -12.875 2.939 1 98.38 319 VAL A O 1
ATOM 2314 N N . LEU A 1 320 ? -10.031 -14.312 4.516 1 97.69 320 LEU A N 1
ATOM 2315 C CA . LEU A 1 320 ? -10.492 -15.328 3.57 1 97.69 320 LEU A CA 1
ATOM 2316 C C . LEU A 1 320 ? -12.008 -15.273 3.418 1 97.69 320 LEU A C 1
ATOM 2318 O O . LEU A 1 320 ? -12.742 -15.609 4.352 1 97.69 320 LEU A O 1
ATOM 2322 N N . GLY A 1 321 ? -12.383 -14.836 2.25 1 95.44 321 GLY A N 1
ATOM 2323 C CA . GLY A 1 321 ? -13.805 -14.719 1.966 1 95.44 321 GLY A CA 1
ATOM 2324 C C . GLY A 1 321 ? -14.25 -15.539 0.771 1 95.44 321 GLY A C 1
ATOM 2325 O O . GLY A 1 321 ? -13.422 -16.188 0.115 1 95.44 321 GLY A O 1
ATOM 2326 N N . GLY A 1 322 ? -15.617 -15.508 0.53 1 92.75 322 GLY A N 1
ATOM 2327 C CA . GLY A 1 322 ? -16.219 -16.266 -0.559 1 92.75 322 GLY A CA 1
ATOM 2328 C C . GLY A 1 322 ? -16.734 -17.625 -0.129 1 92.75 322 GLY A C 1
ATOM 2329 O O . GLY A 1 322 ? -16.375 -18.109 0.949 1 92.75 322 GLY A O 1
ATOM 2330 N N . ALA A 1 323 ? -17.469 -18.234 -1.029 1 91.81 323 ALA A N 1
ATOM 2331 C CA . ALA A 1 323 ? -18.219 -19.453 -0.685 1 91.81 323 ALA A CA 1
ATOM 2332 C C . ALA A 1 323 ? -17.266 -20.609 -0.418 1 91.81 323 ALA A C 1
ATOM 2334 O O . ALA A 1 323 ? -17.531 -21.453 0.44 1 91.81 323 ALA A O 1
ATOM 2335 N N . VAL A 1 324 ? -16.172 -20.656 -1.088 1 93.94 324 VAL A N 1
ATOM 2336 C CA . VAL A 1 324 ? -15.219 -21.75 -0.936 1 93.94 324 VAL A CA 1
ATOM 2337 C C . VAL A 1 324 ? -14.57 -21.688 0.445 1 93.94 324 VAL A C 1
ATOM 2339 O O . VAL A 1 324 ? -14.531 -22.688 1.17 1 93.94 324 VAL A O 1
ATOM 2342 N N . CYS A 1 325 ? -14.109 -20.531 0.821 1 95.19 325 CYS A N 1
ATOM 2343 C CA . CYS A 1 325 ? -13.461 -20.359 2.119 1 95.19 325 CYS A CA 1
ATOM 2344 C C . CYS A 1 325 ? -14.461 -20.562 3.252 1 95.19 325 CYS A C 1
ATOM 2346 O O . CYS A 1 325 ? -14.133 -21.172 4.273 1 95.19 325 CYS A O 1
ATOM 2348 N N . SER A 1 326 ? -15.664 -20.047 3.037 1 93.75 326 SER A N 1
ATOM 2349 C CA . SER A 1 326 ? -16.703 -20.219 4.047 1 93.75 326 SER A CA 1
ATOM 2350 C C . SER A 1 326 ? -17.031 -21.688 4.254 1 93.75 326 SER A C 1
ATOM 2352 O O . SER A 1 326 ? -17.172 -22.141 5.391 1 93.75 326 SER A O 1
ATOM 2354 N N . ALA A 1 327 ? -17.141 -22.422 3.197 1 93.69 327 ALA A N 1
ATOM 2355 C CA . ALA A 1 327 ? -17.453 -23.844 3.271 1 93.69 327 ALA A CA 1
ATOM 2356 C C . ALA A 1 327 ? -16.344 -24.625 3.973 1 93.69 327 ALA A C 1
ATOM 2358 O O . ALA A 1 327 ? -16.625 -25.547 4.738 1 93.69 327 ALA A O 1
ATOM 2359 N N . GLY A 1 328 ? -15.141 -24.281 3.734 1 95.75 328 GLY A N 1
ATOM 2360 C CA . GLY A 1 328 ? -14 -24.969 4.309 1 95.75 328 GLY A CA 1
ATOM 2361 C C . GLY A 1 328 ? -13.781 -24.656 5.773 1 95.75 328 GLY A C 1
ATOM 2362 O O . GLY A 1 328 ? -13.148 -25.422 6.5 1 95.75 328 GLY A O 1
ATOM 2363 N N . GLY A 1 329 ? -14.156 -23.453 6.16 1 95.25 329 GLY A N 1
ATOM 2364 C CA . GLY A 1 329 ? -14.133 -23.078 7.559 1 95.25 329 GLY A CA 1
ATOM 2365 C C . GLY A 1 329 ? -12.734 -23.078 8.156 1 95.25 329 GLY A C 1
ATOM 2366 O O . GLY A 1 329 ? -11.766 -22.719 7.484 1 95.25 329 GLY A O 1
ATOM 2367 N N . SER A 1 330 ? -12.711 -23.453 9.453 1 96.81 330 SER A N 1
ATOM 2368 C CA . SER A 1 330 ? -11.461 -23.406 10.203 1 96.81 330 SER A CA 1
ATOM 2369 C C . SER A 1 330 ? -10.492 -24.484 9.719 1 96.81 330 SER A C 1
ATOM 2371 O O . SER A 1 330 ? -9.273 -24.297 9.758 1 96.81 330 SER A O 1
ATOM 2373 N N . ALA A 1 331 ? -11.062 -25.531 9.18 1 97.44 331 ALA A N 1
ATOM 2374 C CA . ALA A 1 331 ? -10.211 -26.609 8.703 1 97.44 331 ALA A CA 1
ATOM 2375 C C . ALA A 1 331 ? -9.398 -26.172 7.484 1 97.44 331 ALA A C 1
ATOM 2377 O O . ALA A 1 331 ? -8.188 -26.406 7.422 1 97.44 331 ALA A O 1
ATOM 2378 N N . LEU A 1 332 ? -10.07 -25.547 6.582 1 97.44 332 LEU A N 1
ATOM 2379 C CA . LEU A 1 332 ? -9.375 -25.062 5.395 1 97.44 332 LEU A CA 1
ATOM 2380 C C . LEU A 1 332 ? -8.375 -23.969 5.758 1 97.44 332 LEU A C 1
ATOM 2382 O O . LEU A 1 332 ? -7.25 -23.969 5.262 1 97.44 332 LEU A O 1
ATOM 2386 N N . ARG A 1 333 ? -8.758 -23.078 6.609 1 97.31 333 ARG A N 1
ATOM 2387 C CA . ARG A 1 333 ? -7.875 -22 7.035 1 97.31 333 ARG A CA 1
ATOM 2388 C C . ARG A 1 333 ? -6.605 -22.547 7.68 1 97.31 333 ARG A C 1
ATOM 2390 O O . ARG A 1 333 ? -5.504 -22.078 7.402 1 97.31 333 ARG A O 1
ATOM 2397 N N . ALA A 1 334 ? -6.746 -23.547 8.531 1 96.94 334 ALA A N 1
ATOM 2398 C CA . ALA A 1 334 ? -5.602 -24.172 9.172 1 96.94 334 ALA A CA 1
ATOM 2399 C C . ALA A 1 334 ? -4.699 -24.844 8.148 1 96.94 334 ALA A C 1
ATOM 2401 O O . ALA A 1 334 ? -3.471 -24.75 8.227 1 96.94 334 ALA A O 1
ATOM 2402 N N . ALA A 1 335 ? -5.324 -25.531 7.219 1 97.25 335 ALA A N 1
ATOM 2403 C CA . ALA A 1 335 ? -4.562 -26.203 6.176 1 97.25 335 ALA A CA 1
ATOM 2404 C C . ALA A 1 335 ? -3.785 -25.219 5.32 1 97.25 335 ALA A C 1
ATOM 2406 O O . ALA A 1 335 ? -2.646 -25.484 4.926 1 97.25 335 ALA A O 1
ATOM 2407 N N . ILE A 1 336 ? -4.398 -24.094 4.996 1 97.75 336 ILE A N 1
ATOM 2408 C CA . ILE A 1 336 ? -3.729 -23.047 4.227 1 97.75 336 ILE A CA 1
ATOM 2409 C C . ILE A 1 336 ? -2.523 -22.516 5.008 1 97.75 336 ILE A C 1
ATOM 2411 O O . ILE A 1 336 ? -1.438 -22.359 4.445 1 97.75 336 ILE A O 1
ATOM 2415 N N . SER A 1 337 ? -2.744 -22.266 6.285 1 96.81 337 SER A N 1
ATOM 2416 C CA . SER A 1 337 ? -1.67 -21.766 7.141 1 96.81 337 SER A CA 1
ATOM 2417 C C . SER A 1 337 ? -0.485 -22.734 7.152 1 96.81 337 SER A C 1
ATOM 2419 O O . SER A 1 337 ? 0.667 -22.297 7.047 1 96.81 337 SER A O 1
ATOM 2421 N N . GLU A 1 338 ? -0.752 -23.938 7.273 1 95.69 338 GLU A N 1
ATOM 2422 C CA . GLU A 1 338 ? 0.292 -24.953 7.277 1 95.69 338 GLU A CA 1
ATOM 2423 C C . GLU A 1 338 ? 1.038 -24.984 5.945 1 95.69 338 GLU A C 1
ATOM 2425 O O . GLU A 1 338 ? 2.268 -25.062 5.918 1 95.69 338 GLU A O 1
ATOM 2430 N N . ALA A 1 339 ? 0.285 -24.938 4.898 1 95.5 339 ALA A N 1
ATOM 2431 C CA . ALA A 1 339 ? 0.896 -24.938 3.572 1 95.5 339 ALA A CA 1
ATOM 2432 C C . ALA A 1 339 ? 1.774 -23.703 3.371 1 95.5 339 ALA A C 1
ATOM 2434 O O . ALA A 1 339 ? 2.887 -23.812 2.846 1 95.5 339 ALA A O 1
ATOM 2435 N N . LEU A 1 340 ? 1.306 -22.562 3.783 1 94.94 340 LEU A N 1
ATOM 2436 C CA . LEU A 1 340 ? 2.045 -21.312 3.635 1 94.94 340 LEU A CA 1
ATOM 2437 C C . LEU A 1 340 ? 3.375 -21.375 4.383 1 94.94 340 LEU A C 1
ATOM 2439 O O . LEU A 1 340 ? 4.391 -20.891 3.889 1 94.94 340 LEU A O 1
ATOM 2443 N N . ALA A 1 341 ? 3.35 -21.969 5.484 1 91.56 341 ALA A N 1
ATOM 2444 C CA . ALA A 1 341 ? 4.539 -22.047 6.328 1 91.56 341 ALA A CA 1
ATOM 2445 C C . ALA A 1 341 ? 5.66 -22.812 5.629 1 91.56 341 ALA A C 1
ATOM 2447 O O . ALA A 1 341 ? 6.832 -22.641 5.969 1 91.56 341 ALA A O 1
ATOM 2448 N N . GLU A 1 342 ? 5.289 -23.562 4.676 1 89.44 342 GLU A N 1
ATOM 2449 C CA . GLU A 1 342 ? 6.281 -24.328 3.928 1 89.44 342 GLU A CA 1
ATOM 2450 C C . GLU A 1 342 ? 7.023 -23.453 2.926 1 89.44 342 GLU A C 1
ATOM 2452 O O . GLU A 1 342 ? 8.133 -23.781 2.5 1 89.44 342 GLU A O 1
ATOM 2457 N N . PHE A 1 343 ? 6.445 -22.266 2.656 1 85.06 343 PHE A N 1
ATOM 2458 C CA . PHE A 1 343 ? 6.98 -21.594 1.482 1 85.06 343 PHE A CA 1
ATOM 2459 C C . PHE A 1 343 ? 7.398 -20.172 1.826 1 85.06 343 PHE A C 1
ATOM 2461 O O . PHE A 1 343 ? 8.164 -19.547 1.087 1 85.06 343 PHE A O 1
ATOM 2468 N N . VAL A 1 344 ? 6.809 -19.672 2.83 1 84.88 344 VAL A N 1
ATOM 2469 C CA . VAL A 1 344 ? 7.137 -18.281 3.119 1 84.88 344 VAL A CA 1
ATOM 2470 C C . VAL A 1 344 ? 7.609 -18.156 4.566 1 84.88 344 VAL A C 1
ATOM 2472 O O . VAL A 1 344 ? 7.25 -18.969 5.418 1 84.88 344 VAL A O 1
ATOM 2475 N N . GLU A 1 345 ? 8.367 -17.125 4.801 1 75.94 345 GLU A N 1
ATOM 2476 C CA . GLU A 1 345 ? 8.977 -16.922 6.113 1 75.94 345 GLU A CA 1
ATOM 2477 C C . GLU A 1 345 ? 8.016 -16.203 7.055 1 75.94 345 GLU A C 1
ATOM 2479 O O . GLU A 1 345 ? 7.789 -16.656 8.18 1 75.94 345 GLU A O 1
ATOM 2484 N N . PRO A 1 346 ? 7.422 -15.078 6.559 1 72.69 346 PRO A N 1
ATOM 2485 C CA . PRO A 1 346 ? 6.539 -14.391 7.5 1 72.69 346 PRO A CA 1
ATOM 2486 C C . PRO A 1 346 ? 5.301 -15.203 7.855 1 72.69 346 PRO A C 1
ATOM 2488 O O . PRO A 1 346 ? 4.738 -15.891 6.996 1 72.69 346 PRO A O 1
ATOM 2491 N N . ARG A 1 347 ? 5.027 -15.18 9.148 1 83.5 347 ARG A N 1
ATOM 2492 C CA . ARG A 1 347 ? 3.752 -15.75 9.57 1 83.5 347 ARG A CA 1
ATOM 2493 C C . ARG A 1 347 ? 2.633 -14.719 9.492 1 83.5 347 ARG A C 1
ATOM 2495 O O . ARG A 1 347 ? 2.803 -13.578 9.93 1 83.5 347 ARG A O 1
ATOM 2502 N N . VAL A 1 348 ? 1.633 -15.078 8.758 1 92.81 348 VAL A N 1
ATOM 2503 C CA . VAL A 1 348 ? 0.512 -14.164 8.602 1 92.81 348 VAL A CA 1
ATOM 2504 C C . VAL A 1 348 ? -0.738 -14.75 9.25 1 92.81 348 VAL A C 1
ATOM 2506 O O . VAL A 1 348 ? -0.942 -15.961 9.227 1 92.81 348 VAL A O 1
ATOM 2509 N N . ARG A 1 349 ? -1.495 -13.938 9.914 1 95.44 349 ARG A N 1
ATOM 2510 C CA . ARG A 1 349 ? -2.771 -14.359 10.477 1 95.44 349 ARG A CA 1
ATOM 2511 C C . ARG A 1 349 ? -3.832 -14.492 9.391 1 95.44 349 ARG A C 1
ATOM 2513 O O . ARG A 1 349 ? -4.027 -13.578 8.586 1 95.44 349 ARG A O 1
ATOM 2520 N N . LEU A 1 350 ? -4.473 -15.648 9.312 1 97.75 350 LEU A N 1
ATOM 2521 C CA . LEU A 1 350 ? -5.613 -15.883 8.43 1 97.75 350 LEU A CA 1
ATOM 2522 C C . LEU A 1 350 ? -6.922 -15.797 9.211 1 97.75 350 LEU A C 1
ATOM 2524 O O . LEU A 1 350 ? -7.102 -16.5 10.211 1 97.75 350 LEU A O 1
ATOM 2528 N N . VAL A 1 351 ? -7.844 -14.945 8.773 1 97.75 351 VAL A N 1
ATOM 2529 C CA . VAL A 1 351 ? -9.109 -14.789 9.477 1 97.75 351 VAL A CA 1
ATOM 2530 C C . VAL A 1 351 ? -10.273 -14.938 8.492 1 97.75 351 VAL A C 1
ATOM 2532 O O . VAL A 1 351 ? -10.117 -14.672 7.301 1 97.75 351 VAL A O 1
ATOM 2535 N N . PRO A 1 352 ? -11.406 -15.406 8.945 1 97 352 PRO A N 1
ATOM 2536 C CA . PRO A 1 352 ? -12.57 -15.516 8.062 1 97 352 PRO A CA 1
ATOM 2537 C C . PRO A 1 352 ? -13.219 -14.156 7.77 1 97 352 PRO A C 1
ATOM 2539 O O . PRO A 1 352 ? -13.258 -13.289 8.648 1 97 352 PRO A O 1
ATOM 2542 N N . GLY A 1 353 ? -13.602 -13.977 6.582 1 94.69 353 GLY A N 1
ATOM 2543 C CA . GLY A 1 353 ? -14.422 -12.82 6.273 1 94.69 353 GLY A CA 1
ATOM 2544 C C . GLY A 1 353 ? -15.836 -12.93 6.816 1 94.69 353 GLY A C 1
ATOM 2545 O O . GLY A 1 353 ? -16.234 -13.984 7.297 1 94.69 353 GLY A O 1
ATOM 2546 N N . ARG A 1 354 ? -16.5 -11.812 6.82 1 86.12 354 ARG A N 1
ATOM 2547 C CA . ARG A 1 354 ? -17.906 -11.82 7.203 1 86.12 354 ARG A CA 1
ATOM 2548 C C . ARG A 1 354 ? -18.734 -12.656 6.227 1 86.12 354 ARG A C 1
ATOM 2550 O O . ARG A 1 354 ? -18.547 -12.562 5.012 1 86.12 354 ARG A O 1
ATOM 2557 N N . PRO A 1 355 ? -19.453 -13.602 6.676 1 66.12 355 PRO A N 1
ATOM 2558 C CA . PRO A 1 355 ? -20.203 -14.547 5.855 1 66.12 355 PRO A CA 1
ATOM 2559 C C . PRO A 1 355 ? -21.328 -13.875 5.062 1 66.12 355 PRO A C 1
ATOM 2561 O O . PRO A 1 355 ? -21.953 -14.508 4.215 1 66.12 355 PRO A O 1
ATOM 2564 N N . ASP A 1 356 ? -21.406 -12.688 5.047 1 64.12 356 ASP A N 1
ATOM 2565 C CA . ASP A 1 356 ? -22.719 -12.133 4.723 1 64.12 356 ASP A CA 1
ATOM 2566 C C . ASP A 1 356 ? -22.906 -12.016 3.213 1 64.12 356 ASP A C 1
ATOM 2568 O O . ASP A 1 356 ? -21.953 -11.734 2.484 1 64.12 356 ASP A O 1
ATOM 2572 N N . SER A 1 357 ? -24.062 -12.422 2.781 1 69.38 357 SER A N 1
ATOM 2573 C CA . SER A 1 357 ? -24.531 -12.312 1.399 1 69.38 357 SER A CA 1
ATOM 2574 C C . SER A 1 357 ? -24.609 -10.852 0.959 1 69.38 357 SER A C 1
ATOM 2576 O O . SER A 1 357 ? -24.75 -10.562 -0.231 1 69.38 357 SER A O 1
ATOM 2578 N N . ASP A 1 358 ? -24.391 -9.969 1.813 1 89.5 358 ASP A N 1
ATOM 2579 C CA . ASP A 1 358 ? -24.609 -8.578 1.426 1 89.5 358 ASP A CA 1
ATOM 2580 C C . ASP A 1 358 ? -23.328 -7.754 1.574 1 89.5 358 ASP A C 1
ATOM 2582 O O . ASP A 1 358 ? -23.391 -6.531 1.701 1 89.5 358 ASP A O 1
ATOM 2586 N N . SER A 1 359 ? -22.219 -8.414 1.563 1 93.38 359 SER A N 1
ATOM 2587 C CA . SER A 1 359 ? -20.953 -7.75 1.87 1 93.38 359 SER A CA 1
ATOM 2588 C C . SER A 1 359 ? -20.641 -6.668 0.845 1 93.38 359 SER A C 1
ATOM 2590 O O . SER A 1 359 ? -20.125 -5.602 1.198 1 93.38 359 SER A O 1
ATOM 2592 N N . VAL A 1 360 ? -20.953 -6.945 -0.397 1 95.19 360 VAL A N 1
ATOM 2593 C CA . VAL A 1 360 ? -20.656 -5.98 -1.452 1 95.19 360 VAL A CA 1
ATOM 2594 C C . VAL A 1 360 ? -21.547 -4.75 -1.284 1 95.19 360 VAL A C 1
ATOM 2596 O O . VAL A 1 360 ? -21.062 -3.617 -1.284 1 95.19 360 VAL A O 1
ATOM 2599 N N . ARG A 1 361 ? -22.828 -4.965 -1.075 1 96.44 361 ARG A N 1
ATOM 2600 C CA . ARG A 1 361 ? -23.75 -3.859 -0.883 1 96.44 361 ARG A CA 1
ATOM 2601 C C . ARG A 1 361 ? -23.391 -3.043 0.353 1 96.44 361 ARG A C 1
ATOM 2603 O O . ARG A 1 361 ? -23.344 -1.812 0.3 1 96.44 361 ARG A O 1
ATOM 2610 N N . ALA A 1 362 ? -23.141 -3.73 1.426 1 96.06 362 ALA A N 1
ATOM 2611 C CA . ALA A 1 362 ? -22.75 -3.051 2.658 1 96.06 362 ALA A CA 1
ATOM 2612 C C . ALA A 1 362 ? -21.469 -2.254 2.467 1 96.06 362 ALA A C 1
ATOM 2614 O O . ALA A 1 362 ? -21.344 -1.123 2.943 1 96.06 362 ALA A O 1
ATOM 2615 N N . GLY A 1 363 ? -20.5 -2.865 1.78 1 97.31 363 GLY A N 1
ATOM 2616 C CA . GLY A 1 363 ? -19.281 -2.16 1.457 1 97.31 363 GLY A CA 1
ATOM 2617 C C . GLY A 1 363 ? -19.5 -0.941 0.582 1 97.31 363 GLY A C 1
ATOM 2618 O O . GLY A 1 363 ? -18.812 0.074 0.737 1 97.31 363 GLY A O 1
ATOM 2619 N N . ALA A 1 364 ? -20.391 -1.055 -0.296 1 98.12 364 ALA A N 1
ATOM 2620 C CA . ALA A 1 364 ? -20.734 0.066 -1.171 1 98.12 364 ALA A CA 1
ATOM 2621 C C . ALA A 1 364 ? -21.312 1.231 -0.373 1 98.12 364 ALA A C 1
ATOM 2623 O O . ALA A 1 364 ? -21.016 2.395 -0.66 1 98.12 364 ALA A O 1
ATOM 2624 N N . VAL A 1 365 ? -22.109 0.913 0.623 1 98 365 VAL A N 1
ATOM 2625 C CA . VAL A 1 365 ? -22.641 1.96 1.493 1 98 365 VAL A CA 1
ATOM 2626 C C . VAL A 1 365 ? -21.484 2.672 2.199 1 98 365 VAL A C 1
ATOM 2628 O O . VAL A 1 365 ? -21.438 3.904 2.229 1 98 365 VAL A O 1
ATOM 2631 N N . GLN A 1 366 ? -20.594 1.884 2.674 1 96.69 366 GLN A N 1
ATOM 2632 C CA . GLN A 1 366 ? -19.422 2.463 3.346 1 96.69 366 GLN A CA 1
ATOM 2633 C C . GLN A 1 366 ? -18.641 3.371 2.402 1 96.69 366 GLN A C 1
ATOM 2635 O O . GLN A 1 366 ? -18.234 4.469 2.789 1 96.69 366 GLN A O 1
ATOM 2640 N N . ALA A 1 367 ? -18.484 2.932 1.223 1 97.69 367 ALA A N 1
ATOM 2641 C CA . ALA A 1 367 ? -17.766 3.707 0.219 1 97.69 367 ALA A CA 1
ATOM 2642 C C . ALA A 1 367 ? -18.5 5.004 -0.109 1 97.69 367 ALA A C 1
ATOM 2644 O O . ALA A 1 367 ? -17.859 6.039 -0.338 1 97.69 367 ALA A O 1
ATOM 2645 N N . ALA A 1 368 ? -19.75 4.988 -0.139 1 98.25 368 ALA A N 1
ATOM 2646 C CA . ALA A 1 368 ? -20.562 6.141 -0.514 1 98.25 368 ALA A CA 1
ATOM 2647 C C . ALA A 1 368 ? -20.594 7.172 0.609 1 98.25 368 ALA A C 1
ATOM 2649 O O . ALA A 1 368 ? -20.719 8.375 0.354 1 98.25 368 ALA A O 1
ATOM 2650 N N . LEU A 1 369 ? -20.484 6.727 1.829 1 96.56 369 LEU A N 1
ATOM 2651 C CA . LEU A 1 369 ? -20.625 7.602 2.986 1 96.56 369 LEU A CA 1
ATOM 2652 C C . LEU A 1 369 ? -19.5 8.625 3.035 1 96.56 369 LEU A C 1
ATOM 2654 O O . LEU A 1 369 ? -19.719 9.781 3.416 1 96.56 369 LEU A O 1
ATOM 2658 N N . VAL A 1 370 ? -18.375 8.227 2.596 1 93.38 370 VAL A N 1
ATOM 2659 C CA . VAL A 1 370 ? -17.203 9.102 2.705 1 93.38 370 VAL A CA 1
ATOM 2660 C C . VAL A 1 370 ? -17.422 10.344 1.84 1 93.38 370 VAL A C 1
ATOM 2662 O O . VAL A 1 370 ? -17.516 11.461 2.357 1 93.38 370 VAL A O 1
ATOM 2665 N N . PRO A 1 371 ? -17.594 10.164 0.579 1 94.75 371 PRO A N 1
ATOM 2666 C CA . PRO A 1 371 ? -17.828 11.359 -0.235 1 94.75 371 PRO A CA 1
ATOM 2667 C C . PRO A 1 371 ? -19.156 12.039 0.089 1 94.75 371 PRO A C 1
ATOM 2669 O O . PRO A 1 371 ? -19.281 13.258 -0.032 1 94.75 371 PRO A O 1
ATOM 2672 N N . ALA A 1 372 ? -20.125 11.359 0.532 1 94.94 372 ALA A N 1
ATOM 2673 C CA . ALA A 1 372 ? -21.406 11.961 0.898 1 94.94 372 ALA A CA 1
ATOM 2674 C C . ALA A 1 372 ? -21.234 12.961 2.037 1 94.94 372 ALA A C 1
ATOM 2676 O O . ALA A 1 372 ? -21.797 14.055 2.004 1 94.94 372 ALA A O 1
ATOM 2677 N N . ARG A 1 373 ? -20.422 12.609 2.965 1 91.94 373 ARG A N 1
ATOM 2678 C CA . ARG A 1 373 ? -20.156 13.453 4.125 1 91.94 373 ARG A CA 1
ATOM 2679 C C . ARG A 1 373 ? -19.297 14.656 3.738 1 91.94 373 ARG A C 1
ATOM 2681 O O . ARG A 1 373 ? -19.531 15.766 4.227 1 91.94 373 ARG A O 1
ATOM 2688 N N . GLU A 1 374 ? -18.406 14.453 2.867 1 89.94 374 GLU A N 1
ATOM 2689 C CA . GLU A 1 374 ? -17.469 15.5 2.48 1 89.94 374 GLU A CA 1
ATOM 2690 C C . GLU A 1 374 ? -18.125 16.484 1.508 1 89.94 374 GLU A C 1
ATOM 2692 O O . GLU A 1 374 ? -17.609 17.578 1.294 1 89.94 374 GLU A O 1
ATOM 2697 N N . HIS A 1 375 ? -19.141 16.062 0.872 1 86 375 HIS A N 1
ATOM 2698 C CA . HIS A 1 375 ? -19.891 16.891 -0.073 1 86 375 HIS A CA 1
ATOM 2699 C C . HIS A 1 375 ? -20.281 18.219 0.546 1 86 375 HIS A C 1
ATOM 2701 O O . HIS A 1 375 ? -20.344 19.234 -0.151 1 86 375 HIS A O 1
ATOM 2707 N N . TYR A 1 376 ? -20.312 18.312 1.833 1 81.12 376 TYR A N 1
ATOM 2708 C CA . TYR A 1 376 ? -20.828 19.484 2.531 1 81.12 376 TYR A CA 1
ATOM 2709 C C . TYR A 1 376 ? -19.688 20.422 2.928 1 81.12 376 TYR A C 1
ATOM 2711 O O . TYR A 1 376 ? -19.938 21.562 3.338 1 81.12 376 TYR A O 1
ATOM 2719 N N . PHE A 1 377 ? -18.438 19.859 2.855 1 79.19 377 PHE A N 1
ATOM 2720 C CA . PHE A 1 377 ? -17.312 20.703 3.238 1 79.19 377 PHE A CA 1
ATOM 2721 C C . PHE A 1 377 ? -16.984 21.703 2.137 1 79.19 377 PHE A C 1
ATOM 2723 O O . PHE A 1 377 ? -16.453 22.781 2.412 1 79.19 377 PHE A O 1
ATOM 2730 N N . SER A 1 378 ? -17 21.312 0.829 1 61.5 378 SER A N 1
ATOM 2731 C CA . SER A 1 378 ? -16.641 22.141 -0.319 1 61.5 378 SER A CA 1
ATOM 2732 C C . SER A 1 378 ? -17.672 23.234 -0.542 1 61.5 378 SER A C 1
ATOM 2734 O O . SER A 1 378 ? -17.344 24.297 -1.092 1 61.5 378 SER A O 1
ATOM 2736 N N . ALA A 1 379 ? -18.875 23.141 -0.335 1 52.25 379 ALA A N 1
ATOM 2737 C CA . ALA A 1 379 ? -19.938 24.078 -0.687 1 52.25 379 ALA A CA 1
ATOM 2738 C C . ALA A 1 379 ? -19.766 25.406 0.043 1 52.25 379 ALA A C 1
ATOM 2740 O O . ALA A 1 379 ? -20.156 26.453 -0.466 1 52.25 379 ALA A O 1
ATOM 2741 N N . GLY A 1 380 ? -19.094 25.469 1.13 1 45.28 380 GLY A N 1
ATOM 2742 C CA . GLY A 1 380 ? -19.047 26.719 1.868 1 45.28 380 GLY A CA 1
ATOM 2743 C C . GLY A 1 380 ? -18.016 27.703 1.319 1 45.28 380 GLY A C 1
ATOM 2744 O O . GLY A 1 380 ? -17.844 28.797 1.855 1 45.28 380 GLY A O 1
ATOM 2745 N N . SER A 1 381 ? -17.078 27.219 0.502 1 41.59 381 SER A N 1
ATOM 2746 C CA . SER A 1 381 ? -16.078 28.188 0.08 1 41.59 381 SER A CA 1
ATOM 2747 C C . SER A 1 381 ? -16.688 29.25 -0.836 1 41.59 381 SER A C 1
ATOM 2749 O O . SER A 1 381 ? -16 30.172 -1.274 1 41.59 381 SER A O 1
ATOM 2751 N N . SER A 1 382 ? -17.797 29.094 -1.439 1 32.97 382 SER A N 1
ATOM 2752 C CA . SER A 1 382 ? -18.344 30.188 -2.23 1 32.97 382 SER A CA 1
ATOM 2753 C C . SER A 1 382 ? -18.688 31.391 -1.354 1 32.97 382 SER A C 1
ATOM 2755 O O . SER A 1 382 ? -19.297 32.344 -1.823 1 32.97 382 SER A O 1
ATOM 2757 N N . LEU A 1 383 ? -18.688 31.469 -0.192 1 30.8 383 LEU A N 1
ATOM 2758 C CA . LEU A 1 383 ? -19.062 32.75 0.368 1 30.8 383 LEU A CA 1
ATOM 2759 C C . LEU A 1 383 ? -18.047 33.844 -0.018 1 30.8 383 LEU A C 1
ATOM 2761 O O . LEU A 1 383 ? -18.438 34.906 -0.511 1 30.8 383 LEU A O 1
ATOM 2765 N N . GLY A 1 384 ? -17.078 34.562 0.782 1 26.73 384 GLY A N 1
ATOM 2766 C CA . GLY A 1 384 ? -16.656 35.938 0.687 1 26.73 384 GLY A CA 1
ATOM 2767 C C . GLY A 1 384 ? -15.633 36.188 -0.413 1 26.73 384 GLY A C 1
ATOM 2768 O O . GLY A 1 384 ? -14.484 35.75 -0.298 1 26.73 384 GLY A O 1
ATOM 2769 N N . ASP A 1 385 ? -15.719 35.938 -1.739 1 24.09 385 ASP A N 1
ATOM 2770 C CA . ASP A 1 385 ? -15.32 37.125 -2.492 1 24.09 385 ASP A CA 1
ATOM 2771 C C . ASP A 1 385 ? -16.094 38.344 -2.02 1 24.09 385 ASP A C 1
ATOM 2773 O O . ASP A 1 385 ? -16.172 39.344 -2.734 1 24.09 385 ASP A O 1
ATOM 2777 N N . ILE A 1 386 ? -16.75 38.5 -0.86 1 19.66 386 ILE A N 1
ATOM 2778 C CA . ILE A 1 386 ? -16.922 39.906 -0.565 1 19.66 386 ILE A CA 1
ATOM 2779 C C . ILE A 1 386 ? -15.625 40.469 0.003 1 19.66 386 ILE A C 1
ATOM 2781 O O . ILE A 1 386 ? -14.977 39.844 0.845 1 19.66 386 ILE A O 1
ATOM 2785 N N . MET B 1 1 ? -5.574 10.352 11.477 1 33 1 MET B N 1
ATOM 2786 C CA . MET B 1 1 ? -5.016 11.117 12.586 1 33 1 MET B CA 1
ATOM 2787 C C . MET B 1 1 ? -5.957 12.242 13.008 1 33 1 MET B C 1
ATOM 2789 O O . MET B 1 1 ? -6.379 13.047 12.172 1 33 1 MET B O 1
ATOM 2793 N N . SER B 1 2 ? -6.672 11.984 13.891 1 40.88 2 SER B N 1
ATOM 2794 C CA . SER B 1 2 ? -7.453 13.031 14.539 1 40.88 2 SER B CA 1
ATOM 2795 C C . SER B 1 2 ? -6.602 14.273 14.805 1 40.88 2 SER B C 1
ATOM 2797 O O . SER B 1 2 ? -5.414 14.156 15.117 1 40.88 2 SER B O 1
ATOM 2799 N N . GLY B 1 3 ? -6.898 15.328 14.078 1 50.78 3 GLY B N 1
ATOM 2800 C CA . GLY B 1 3 ? -6.316 16.656 14.109 1 50.78 3 GLY B CA 1
ATOM 2801 C C . GLY B 1 3 ? -6.164 17.203 15.523 1 50.78 3 GLY B C 1
ATOM 2802 O O . GLY B 1 3 ? -6.898 18.109 15.93 1 50.78 3 GLY B O 1
ATOM 2803 N N . SER B 1 4 ? -5.547 16.391 16.406 1 56.81 4 SER B N 1
ATOM 2804 C CA . SER B 1 4 ? -5.223 17.031 17.688 1 56.81 4 SER B CA 1
ATOM 2805 C C . SER B 1 4 ? -4.434 18.328 17.469 1 56.81 4 SER B C 1
ATOM 2807 O O . SER B 1 4 ? -3.797 18.5 16.438 1 56.81 4 SER B O 1
ATOM 2809 N N . PRO B 1 5 ? -4.746 19.297 18.25 1 59.47 5 PRO B N 1
ATOM 2810 C CA . PRO B 1 5 ? -3.996 20.562 18.156 1 59.47 5 PRO B CA 1
ATOM 2811 C C . PRO B 1 5 ? -2.5 20.328 17.953 1 59.47 5 PRO B C 1
ATOM 2813 O O . PRO B 1 5 ? -1.871 21.031 17.156 1 59.47 5 PRO B O 1
ATOM 2816 N N . SER B 1 6 ? -2.025 19.391 18.656 1 71.06 6 SER B N 1
ATOM 2817 C CA . SER B 1 6 ? -0.613 19.062 18.516 1 71.06 6 SER B CA 1
ATOM 2818 C C . SER B 1 6 ? -0.311 18.547 17.109 1 71.06 6 SER B C 1
ATOM 2820 O O . SER B 1 6 ? 0.731 18.875 16.531 1 71.06 6 SER B O 1
ATOM 2822 N N . ALA B 1 7 ? -1.281 17.938 16.594 1 73.5 7 ALA B N 1
ATOM 2823 C CA . ALA B 1 7 ? -1.084 17.391 15.242 1 73.5 7 ALA B CA 1
ATOM 2824 C C . ALA B 1 7 ? -1.09 18.5 14.195 1 73.5 7 ALA B C 1
ATOM 2826 O O . ALA B 1 7 ? -0.294 18.484 13.258 1 73.5 7 ALA B O 1
ATOM 2827 N N . LEU B 1 8 ? -1.891 19.453 14.461 1 69.56 8 LEU B N 1
ATOM 2828 C CA . LEU B 1 8 ? -1.97 20.562 13.523 1 69.56 8 LEU B CA 1
ATOM 2829 C C . LEU B 1 8 ? -0.709 21.422 13.586 1 69.56 8 LEU B C 1
ATOM 2831 O O . LEU B 1 8 ? -0.217 21.891 12.555 1 69.56 8 LEU B O 1
ATOM 2835 N N . ARG B 1 9 ? -0.234 21.688 14.797 1 76.38 9 ARG B N 1
ATOM 2836 C CA . ARG B 1 9 ? 1.013 22.438 14.969 1 76.38 9 ARG B CA 1
ATOM 2837 C C . ARG B 1 9 ? 2.162 21.734 14.242 1 76.38 9 ARG B C 1
ATOM 2839 O O . ARG B 1 9 ? 2.967 22.391 13.578 1 76.38 9 ARG B O 1
ATOM 2846 N N . PHE B 1 10 ? 2.197 20.5 14.422 1 81.81 10 PHE B N 1
ATOM 2847 C CA . PHE B 1 10 ? 3.227 19.719 13.75 1 81.81 10 PHE B CA 1
ATOM 2848 C C . PHE B 1 10 ? 3.139 19.875 12.242 1 81.81 10 PHE B C 1
ATOM 2850 O O . PHE B 1 10 ? 4.156 20.078 11.57 1 81.81 10 PHE B O 1
ATOM 2857 N N . LEU B 1 11 ? 1.947 19.859 11.789 1 80.38 11 LEU B N 1
ATOM 2858 C CA . LEU B 1 11 ? 1.744 19.984 10.352 1 80.38 11 LEU B CA 1
ATOM 2859 C C . LEU B 1 11 ? 2.164 21.359 9.859 1 80.38 11 LEU B C 1
ATOM 2861 O O . LEU B 1 11 ? 2.738 21.484 8.773 1 80.38 11 LEU B O 1
ATOM 2865 N N . ASN B 1 12 ? 1.916 22.328 10.641 1 79.62 12 ASN B N 1
ATOM 2866 C CA . ASN B 1 12 ? 2.318 23.688 10.281 1 79.62 12 ASN B CA 1
ATOM 2867 C C . ASN B 1 12 ? 3.836 23.844 10.289 1 79.62 12 ASN B C 1
ATOM 2869 O O . ASN B 1 12 ? 4.402 24.484 9.398 1 79.62 12 ASN B O 1
ATOM 2873 N N . ASP B 1 13 ? 4.441 23.297 11.281 1 87.56 13 ASP B N 1
ATOM 2874 C CA . ASP B 1 13 ? 5.898 23.328 11.352 1 87.56 13 ASP B CA 1
ATOM 2875 C C . ASP B 1 13 ? 6.523 22.641 10.133 1 87.56 13 ASP B C 1
ATOM 2877 O O . ASP B 1 13 ? 7.48 23.156 9.547 1 87.56 13 ASP B O 1
ATOM 2881 N N . ARG B 1 14 ? 5.965 21.562 9.805 1 88.06 14 ARG B N 1
ATOM 2882 C CA . ARG B 1 14 ? 6.465 20.828 8.648 1 88.06 14 ARG B CA 1
ATOM 2883 C C . ARG B 1 14 ? 6.297 21.625 7.367 1 88.06 14 ARG B C 1
ATOM 2885 O O . ARG B 1 14 ? 7.211 21.688 6.539 1 88.06 14 ARG B O 1
ATOM 2892 N N . ALA B 1 15 ? 5.195 22.234 7.227 1 86 15 ALA B N 1
ATOM 2893 C CA . ALA B 1 15 ? 4.941 23.047 6.047 1 86 15 ALA B CA 1
ATOM 2894 C C . ALA B 1 15 ? 5.902 24.234 5.984 1 86 15 ALA B C 1
ATOM 2896 O O . ALA B 1 15 ? 6.402 24.578 4.91 1 86 15 ALA B O 1
ATOM 2897 N N . ALA B 1 16 ? 6.094 24.828 7.055 1 89.44 16 ALA B N 1
ATOM 2898 C CA . ALA B 1 16 ? 7.031 25.938 7.121 1 89.44 16 ALA B CA 1
ATOM 2899 C C . ALA B 1 16 ? 8.438 25.5 6.742 1 89.44 16 ALA B C 1
ATOM 2901 O O . ALA B 1 16 ? 9.125 26.188 5.98 1 89.44 16 ALA B O 1
ATOM 2902 N N . LEU B 1 17 ? 8.852 24.422 7.297 1 90.94 17 LEU B N 1
ATOM 2903 C CA . LEU B 1 17 ? 10.172 23.891 6.98 1 90.94 17 LEU B CA 1
ATOM 2904 C C . LEU B 1 17 ? 10.305 23.609 5.488 1 90.94 17 LEU B C 1
ATOM 2906 O O . LEU B 1 17 ? 11.328 23.922 4.875 1 90.94 17 LEU B O 1
ATOM 2910 N N . GLU B 1 18 ? 9.305 23.016 4.949 1 90.25 18 GLU B N 1
ATOM 2911 C CA . GLU B 1 18 ? 9.328 22.734 3.514 1 90.25 18 GLU B CA 1
ATOM 2912 C C . GLU B 1 18 ? 9.5 24.016 2.707 1 90.25 18 GLU B C 1
ATOM 2914 O O . GLU B 1 18 ? 10.25 24.047 1.732 1 90.25 18 GLU B O 1
ATOM 2919 N N . ALA B 1 19 ? 8.797 25.047 3.113 1 91.06 19 ALA B N 1
ATOM 2920 C CA . ALA B 1 19 ? 8.93 26.344 2.451 1 91.06 19 ALA B CA 1
ATOM 2921 C C . ALA B 1 19 ? 10.352 26.891 2.588 1 91.06 19 ALA B C 1
ATOM 2923 O O . ALA B 1 19 ? 10.93 27.391 1.621 1 91.06 19 ALA B O 1
ATOM 2924 N N . LEU B 1 20 ? 10.859 26.781 3.725 1 92.38 20 LEU B N 1
ATOM 2925 C CA . LEU B 1 20 ? 12.203 27.281 4.004 1 92.38 20 LEU B CA 1
ATOM 2926 C C . LEU B 1 20 ? 13.25 26.484 3.225 1 92.38 20 LEU B C 1
ATOM 2928 O O . LEU B 1 20 ? 14.289 27.031 2.848 1 92.38 20 LEU B O 1
ATOM 2932 N N . LEU B 1 21 ? 13 25.203 3.008 1 92.62 21 LEU B N 1
ATOM 2933 C CA . LEU B 1 21 ? 13.914 24.359 2.248 1 92.62 21 LEU B CA 1
ATOM 2934 C C . LEU B 1 21 ? 13.891 24.734 0.768 1 92.62 21 LEU B C 1
ATOM 2936 O O . LEU B 1 21 ? 14.891 24.578 0.068 1 92.62 21 LEU B O 1
ATOM 2940 N N . GLN B 1 22 ? 12.797 25.266 0.313 1 91.81 22 GLN B N 1
ATOM 2941 C CA . GLN B 1 22 ? 12.633 25.594 -1.099 1 91.81 22 GLN B CA 1
ATOM 2942 C C . GLN B 1 22 ? 13.086 27.016 -1.392 1 91.81 22 GLN B C 1
ATOM 2944 O O . GLN B 1 22 ? 13.211 27.406 -2.555 1 91.81 22 GLN B O 1
ATOM 2949 N N . HIS B 1 23 ? 13.25 27.766 -0.319 1 92.19 23 HIS B N 1
ATOM 2950 C CA . HIS B 1 23 ? 13.656 29.156 -0.469 1 92.19 23 HIS B CA 1
ATOM 2951 C C . HIS B 1 23 ? 14.914 29.453 0.341 1 92.19 23 HIS B C 1
ATOM 2953 O O . HIS B 1 23 ? 15.062 28.969 1.467 1 92.19 23 HIS B O 1
ATOM 2959 N N . GLU B 1 24 ? 15.766 30.203 -0.256 1 90.75 24 GLU B N 1
ATOM 2960 C CA . GLU B 1 24 ? 16.953 30.641 0.485 1 90.75 24 GLU B CA 1
ATOM 2961 C C . GLU B 1 24 ? 16.578 31.609 1.602 1 90.75 24 GLU B C 1
ATOM 2963 O O . GLU B 1 24 ? 17.125 31.531 2.707 1 90.75 24 GLU B O 1
ATOM 2968 N N . ALA B 1 25 ? 15.734 32.531 1.251 1 93.56 25 ALA B N 1
ATOM 2969 C CA . ALA B 1 25 ? 15.211 33.531 2.168 1 93.56 25 ALA B CA 1
ATOM 2970 C C . ALA B 1 25 ? 13.734 33.812 1.918 1 93.56 25 ALA B C 1
ATOM 2972 O O . ALA B 1 25 ? 13.281 33.844 0.769 1 93.56 25 ALA B O 1
ATOM 2973 N N . ILE B 1 26 ? 12.977 33.875 3.025 1 94.12 26 ILE B N 1
ATOM 2974 C CA . ILE B 1 26 ? 11.547 34.094 2.9 1 94.12 26 ILE B CA 1
ATOM 2975 C C . ILE B 1 26 ? 11.086 35.125 3.938 1 94.12 26 ILE B C 1
ATOM 2977 O O . ILE B 1 26 ? 11.609 35.156 5.051 1 94.12 26 ILE B O 1
ATOM 2981 N N . THR B 1 27 ? 10.148 35.969 3.539 1 93.94 27 THR B N 1
ATOM 2982 C CA . THR B 1 27 ? 9.547 36.875 4.504 1 93.94 27 THR B CA 1
ATOM 2983 C C . THR B 1 27 ? 8.422 36.219 5.27 1 93.94 27 THR B C 1
ATOM 2985 O O . THR B 1 27 ? 7.93 35.156 4.859 1 93.94 27 THR B O 1
ATOM 2988 N N . ARG B 1 28 ? 8.117 36.75 6.398 1 92.81 28 ARG B N 1
ATOM 2989 C CA . ARG B 1 28 ? 6.973 36.25 7.152 1 92.81 28 ARG B CA 1
ATOM 2990 C C . ARG B 1 28 ? 5.711 36.219 6.297 1 92.81 28 ARG B C 1
ATOM 2992 O O . ARG B 1 28 ? 4.941 35.281 6.332 1 92.81 28 ARG B O 1
ATOM 2999 N N . ALA B 1 29 ? 5.562 37.25 5.523 1 89.31 29 ALA B N 1
ATOM 3000 C CA . ALA B 1 29 ? 4.375 37.375 4.68 1 89.31 29 ALA B CA 1
ATOM 3001 C C . ALA B 1 29 ? 4.324 36.281 3.639 1 89.31 29 ALA B C 1
ATOM 3003 O O . ALA B 1 29 ? 3.262 35.719 3.381 1 89.31 29 ALA B O 1
ATOM 3004 N N . GLN B 1 30 ? 5.414 36.031 3.084 1 90.38 30 GLN B N 1
ATOM 3005 C CA . GLN B 1 30 ? 5.488 34.938 2.125 1 90.38 30 GLN B CA 1
ATOM 3006 C C . GLN B 1 30 ? 5.168 33.594 2.787 1 90.38 30 GLN B C 1
ATOM 3008 O O . GLN B 1 30 ? 4.438 32.781 2.223 1 90.38 30 GLN B O 1
ATOM 3013 N N . LEU B 1 31 ? 5.676 33.375 3.959 1 91.06 31 LEU B N 1
ATOM 3014 C CA . LEU B 1 31 ? 5.438 32.125 4.688 1 91.06 31 LEU B CA 1
ATOM 3015 C C . LEU B 1 31 ? 3.967 32 5.062 1 91.06 31 LEU B C 1
ATOM 3017 O O . LEU B 1 31 ? 3.406 30.906 5 1 91.06 31 LEU B O 1
ATOM 3021 N N . GLU B 1 32 ? 3.4 33.156 5.406 1 85.69 32 GLU B N 1
ATOM 3022 C CA . GLU B 1 32 ? 1.968 33.188 5.691 1 85.69 32 GLU B CA 1
ATOM 3023 C C . GLU B 1 32 ? 1.159 32.656 4.52 1 85.69 32 GLU B C 1
ATOM 3025 O O . GLU B 1 32 ? 0.272 31.812 4.703 1 85.69 32 GLU B O 1
ATOM 3030 N N . THR B 1 33 ? 1.54 33.062 3.412 1 83.94 33 THR B N 1
ATOM 3031 C CA . THR B 1 33 ? 0.835 32.688 2.191 1 83.94 33 THR B CA 1
ATOM 3032 C C . THR B 1 33 ? 1.08 31.234 1.856 1 83.94 33 THR B C 1
ATOM 3034 O O . THR B 1 33 ? 0.147 30.5 1.511 1 83.94 33 THR B O 1
ATOM 3037 N N . LEU B 1 34 ? 2.246 30.812 2.041 1 83.38 34 LEU B N 1
ATOM 3038 C CA . LEU B 1 34 ? 2.631 29.469 1.637 1 83.38 34 LEU B CA 1
ATOM 3039 C C . LEU B 1 34 ? 2.049 28.422 2.59 1 83.38 34 LEU B C 1
ATOM 3041 O O . LEU B 1 34 ? 1.65 27.344 2.164 1 83.38 34 LEU B O 1
ATOM 3045 N N . VAL B 1 35 ? 1.958 28.75 3.867 1 80.88 35 VAL B N 1
ATOM 3046 C CA . VAL B 1 35 ? 1.529 27.781 4.871 1 80.88 35 VAL B CA 1
ATOM 3047 C C . VAL B 1 35 ? 0.045 27.969 5.176 1 80.88 35 VAL B C 1
ATOM 3049 O O . VAL B 1 35 ? -0.628 27.047 5.629 1 80.88 35 VAL B O 1
ATOM 3052 N N . GLY B 1 36 ? -0.43 29.234 4.926 1 75.38 36 GLY B N 1
ATOM 3053 C CA . GLY B 1 36 ? -1.828 29.531 5.199 1 75.38 36 GLY B CA 1
ATOM 3054 C C . GLY B 1 36 ? -2.096 29.859 6.656 1 75.38 36 GLY B C 1
ATOM 3055 O O . GLY B 1 36 ? -3.115 29.438 7.211 1 75.38 36 GLY B O 1
ATOM 3056 N N . LEU B 1 37 ? -1.204 30.453 7.301 1 75.44 37 LEU B N 1
ATOM 3057 C CA . LEU B 1 37 ? -1.337 30.844 8.703 1 75.44 37 LEU B CA 1
ATOM 3058 C C . LEU B 1 37 ? -1.57 32.344 8.828 1 75.44 37 LEU B C 1
ATOM 3060 O O . LEU B 1 37 ? -1.254 33.094 7.914 1 75.44 37 LEU B O 1
ATOM 3064 N N . SER B 1 38 ? -2.195 32.656 9.914 1 74.5 38 SER B N 1
ATOM 3065 C CA . SER B 1 38 ? -2.35 34.062 10.234 1 74.5 38 SER B CA 1
ATOM 3066 C C . SER B 1 38 ? -1.008 34.719 10.578 1 74.5 38 SER B C 1
ATOM 3068 O O . SER B 1 38 ? -0.024 34 10.812 1 74.5 38 SER B O 1
ATOM 3070 N N . LYS B 1 39 ? -0.949 36.031 10.594 1 84 39 LYS B N 1
ATOM 3071 C CA . LYS B 1 39 ? 0.256 36.781 10.93 1 84 39 LYS B CA 1
ATOM 3072 C C . LYS B 1 39 ? 0.763 36.406 12.32 1 84 39 LYS B C 1
ATOM 3074 O O . LYS B 1 39 ? 1.931 36.062 12.492 1 84 39 LYS B O 1
ATOM 3079 N N . PRO B 1 40 ? -0.09 36.344 13.367 1 83.94 40 PRO B N 1
ATOM 3080 C CA . PRO B 1 40 ? 0.41 36 14.695 1 83.94 40 PRO B CA 1
ATOM 3081 C C . PRO B 1 40 ? 0.908 34.562 14.766 1 83.94 40 PRO B C 1
ATOM 3083 O O . PRO B 1 40 ? 1.922 34.281 15.414 1 83.94 40 PRO B O 1
ATOM 3086 N N . ALA B 1 41 ? 0.21 33.688 14.102 1 80.44 41 ALA B N 1
ATOM 3087 C CA . ALA B 1 41 ? 0.593 32.281 14.109 1 80.44 41 ALA B CA 1
ATOM 3088 C C . ALA B 1 41 ? 1.934 32.062 13.414 1 80.44 41 ALA B C 1
ATOM 3090 O O . ALA B 1 41 ? 2.766 31.281 13.883 1 80.44 41 ALA B O 1
ATOM 3091 N N . THR B 1 42 ? 2.059 32.781 12.344 1 89.44 42 THR B N 1
ATOM 3092 C CA . THR B 1 42 ? 3.312 32.656 11.602 1 89.44 42 THR B CA 1
ATOM 3093 C C . THR B 1 42 ? 4.469 33.25 12.406 1 89.44 42 THR B C 1
ATOM 3095 O O . THR B 1 42 ? 5.562 32.688 12.43 1 89.44 42 THR B O 1
ATOM 3098 N N . SER B 1 43 ? 4.172 34.312 13.039 1 90.81 43 SER B N 1
ATOM 3099 C CA . SER B 1 43 ? 5.199 34.938 13.875 1 90.81 43 SER B CA 1
ATOM 3100 C C . SER B 1 43 ? 5.609 34 15.016 1 90.81 43 SER B C 1
ATOM 3102 O O . SER B 1 43 ? 6.797 33.844 15.312 1 90.81 43 SER B O 1
ATOM 3104 N N . GLN B 1 44 ? 4.656 33.406 15.602 1 88.44 44 GLN B N 1
ATOM 3105 C CA . GLN B 1 44 ? 4.93 32.469 16.688 1 88.44 44 GLN B CA 1
ATOM 3106 C C . GLN B 1 44 ? 5.715 31.25 16.188 1 88.44 44 GLN B C 1
ATOM 3108 O O . GLN B 1 44 ? 6.629 30.766 16.859 1 88.44 44 GLN B O 1
ATOM 3113 N N . LEU B 1 45 ? 5.328 30.797 15.07 1 89.94 45 LEU B N 1
ATOM 3114 C CA . LEU B 1 45 ? 6.004 29.672 14.445 1 89.94 45 LEU B CA 1
ATOM 3115 C C . LEU B 1 45 ? 7.473 29.984 14.188 1 89.94 45 LEU B C 1
ATOM 3117 O O . LEU B 1 45 ? 8.359 29.219 14.555 1 89.94 45 LEU B O 1
ATOM 3121 N N . LEU B 1 46 ? 7.715 31.109 13.625 1 93.62 46 LEU B N 1
ATOM 3122 C CA . LEU B 1 46 ? 9.078 31.516 13.312 1 93.62 46 LEU B CA 1
ATOM 3123 C C . LEU B 1 46 ? 9.891 31.703 14.586 1 93.62 46 LEU B C 1
ATOM 3125 O O . LEU B 1 46 ? 11.062 31.312 14.648 1 93.62 46 LEU B O 1
ATOM 3129 N N . ALA B 1 47 ? 9.25 32.25 15.562 1 92.81 47 ALA B N 1
ATOM 3130 C CA . ALA B 1 47 ? 9.93 32.438 16.844 1 92.81 47 ALA B CA 1
ATOM 3131 C C . ALA B 1 47 ? 10.32 31.094 17.453 1 92.81 47 ALA B C 1
ATOM 3133 O O . ALA B 1 47 ? 11.422 30.938 17.984 1 92.81 47 ALA B O 1
ATOM 3134 N N . ARG B 1 48 ? 9.492 30.172 17.406 1 90.69 48 ARG B N 1
ATOM 3135 C CA . ARG B 1 48 ? 9.758 28.844 17.938 1 90.69 48 ARG B CA 1
ATOM 3136 C C . ARG B 1 48 ? 10.898 28.172 17.188 1 90.69 48 ARG B C 1
ATOM 3138 O O . ARG B 1 48 ? 11.797 27.594 17.797 1 90.69 48 ARG B O 1
ATOM 3145 N N . LEU B 1 49 ? 10.836 28.25 15.859 1 92.19 49 LEU B N 1
ATOM 3146 C CA . LEU B 1 49 ? 11.859 27.594 15.047 1 92.19 49 LEU B CA 1
ATOM 3147 C C . LEU B 1 49 ? 13.211 28.281 15.227 1 92.19 49 LEU B C 1
ATOM 3149 O O . LEU B 1 49 ? 14.25 27.609 15.172 1 92.19 49 LEU B O 1
ATOM 3153 N N . GLU B 1 50 ? 13.148 29.578 15.43 1 93.56 50 GLU B N 1
ATOM 3154 C CA . GLU B 1 50 ? 14.375 30.312 15.727 1 93.56 50 GLU B CA 1
ATOM 3155 C C . GLU B 1 50 ? 14.953 29.906 17.078 1 93.56 50 GLU B C 1
ATOM 3157 O O . GLU B 1 50 ? 16.156 29.703 17.203 1 93.56 50 GLU B O 1
ATOM 3162 N N . LYS B 1 51 ? 14.109 29.766 18.062 1 92.5 51 LYS B N 1
ATOM 3163 C CA . LYS B 1 51 ? 14.531 29.406 19.406 1 92.5 51 LYS B CA 1
ATOM 3164 C C . LYS B 1 51 ? 15.25 28.062 19.438 1 92.5 51 LYS B C 1
ATOM 3166 O O . LYS B 1 51 ? 16.234 27.891 20.141 1 92.5 51 LYS B O 1
ATOM 3171 N N . VAL B 1 52 ? 14.781 27.156 18.625 1 89.38 52 VAL B N 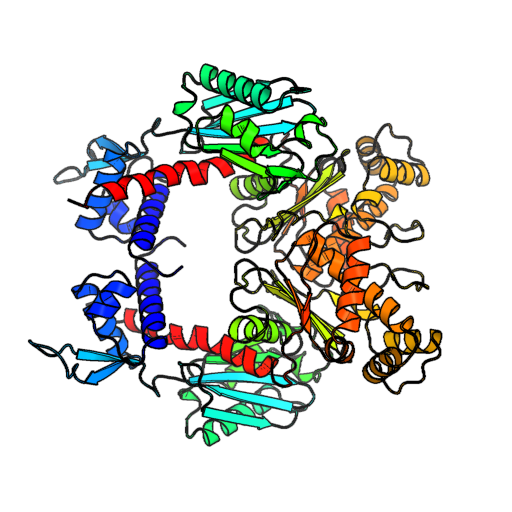1
ATOM 3172 C CA . VAL B 1 52 ? 15.375 25.828 18.641 1 89.38 52 VAL B CA 1
ATOM 3173 C C . VAL B 1 52 ? 16.531 25.766 17.656 1 89.38 52 VAL B C 1
ATOM 3175 O O . VAL B 1 52 ? 17.125 24.703 17.453 1 89.38 52 VAL B O 1
ATOM 3178 N N . GLY B 1 53 ? 16.812 26.906 16.969 1 90.5 53 GLY B N 1
ATOM 3179 C CA . GLY B 1 53 ? 18 27.031 16.141 1 90.5 53 GLY B CA 1
ATOM 3180 C C . GLY B 1 53 ? 17.812 26.5 14.734 1 90.5 53 GLY B C 1
ATOM 3181 O O . GLY B 1 53 ? 18.797 26.219 14.039 1 90.5 53 GLY B O 1
ATOM 3182 N N . LEU B 1 54 ? 16.625 26.234 14.273 1 93.06 54 LEU B N 1
ATOM 3183 C CA . LEU B 1 54 ? 16.359 25.719 12.945 1 93.06 54 LEU B CA 1
ATOM 3184 C C . LEU B 1 54 ? 16.391 26.828 11.898 1 93.06 54 LEU B C 1
ATOM 3186 O O . LEU B 1 54 ? 16.844 26.609 10.773 1 93.06 54 LEU B O 1
ATOM 3190 N N . VAL B 1 55 ? 15.891 27.984 12.344 1 95.12 55 VAL B N 1
ATOM 3191 C CA . VAL B 1 55 ? 15.836 29.109 11.398 1 95.12 55 VAL B CA 1
ATOM 3192 C C . VAL B 1 55 ? 16.609 30.297 11.961 1 95.12 55 VAL B C 1
ATOM 3194 O O . VAL B 1 55 ? 16.859 30.359 13.164 1 95.12 55 VAL B O 1
ATOM 3197 N N . GLU B 1 56 ? 17.031 31.172 11.109 1 95.62 56 GLU B N 1
ATOM 3198 C CA . GLU B 1 56 ? 17.75 32.375 11.5 1 95.62 56 GLU B CA 1
ATOM 3199 C C . GLU B 1 56 ? 17.297 33.594 10.68 1 95.62 56 GLU B C 1
ATOM 3201 O O . GLU B 1 56 ? 16.734 33.406 9.594 1 95.62 56 GLU B O 1
ATOM 3206 N N . ARG B 1 57 ? 17.5 34.719 11.211 1 95.88 57 ARG B N 1
ATOM 3207 C CA . ARG B 1 57 ? 17.266 36 10.516 1 95.88 57 ARG B CA 1
ATOM 3208 C C . ARG B 1 57 ? 18.406 36.312 9.562 1 95.88 57 ARG B C 1
ATOM 3210 O O . ARG B 1 57 ? 19.562 36.281 9.953 1 95.88 57 ARG B O 1
ATOM 3217 N N . LEU B 1 58 ? 18.094 36.5 8.305 1 93.5 58 LEU B N 1
ATOM 3218 C CA . LEU B 1 58 ? 19.109 36.719 7.277 1 93.5 58 LEU B CA 1
ATOM 3219 C C . LEU B 1 58 ? 19.219 38.188 6.934 1 93.5 58 LEU B C 1
ATOM 3221 O O . LEU B 1 58 ? 19.859 38.562 5.949 1 93.5 58 LEU B O 1
ATOM 3225 N N . GLY B 1 59 ? 18.625 39.031 7.633 1 90.44 59 GLY B N 1
ATOM 3226 C CA . GLY B 1 59 ? 18.594 40.469 7.336 1 90.44 59 GLY B CA 1
ATOM 3227 C C . GLY B 1 59 ? 17.25 40.969 6.867 1 90.44 59 GLY B C 1
ATOM 3228 O O . GLY B 1 59 ? 16.203 40.375 7.219 1 90.44 59 GLY B O 1
ATOM 3229 N N . ARG B 1 60 ? 17.266 42.219 6.258 1 90.44 60 ARG B N 1
ATOM 3230 C CA . ARG B 1 60 ? 16.031 42.812 5.77 1 90.44 60 ARG B CA 1
ATOM 3231 C C . ARG B 1 60 ? 16.062 42.969 4.254 1 90.44 60 ARG B C 1
ATOM 3233 O O . ARG B 1 60 ? 17.125 43.094 3.664 1 90.44 60 ARG B O 1
ATOM 3240 N N . ARG B 1 61 ? 14.883 42.7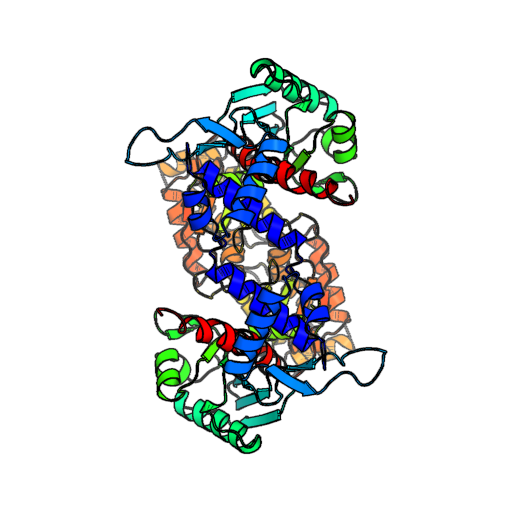5 3.607 1 83.62 61 ARG B N 1
ATOM 3241 C CA . ARG B 1 61 ? 14.758 42.906 2.162 1 83.62 61 ARG B CA 1
ATOM 3242 C C . ARG B 1 61 ? 15.211 44.312 1.714 1 83.62 61 ARG B C 1
ATOM 3244 O O . ARG B 1 61 ? 14.883 45.312 2.355 1 83.62 61 ARG B O 1
ATOM 3251 N N . GLU B 1 62 ? 16.156 44.469 0.705 1 71.94 62 GLU B N 1
ATOM 3252 C CA . GLU B 1 62 ? 16.766 45.719 0.278 1 71.94 62 GLU B CA 1
ATOM 3253 C C . GLU B 1 62 ? 15.766 46.562 -0.515 1 71.94 62 GLU B C 1
ATOM 3255 O O . GLU B 1 62 ? 15.852 47.781 -0.524 1 71.94 62 GLU B O 1
ATOM 3260 N N . VAL B 1 63 ? 14.93 45.906 -1.404 1 64.75 63 VAL B N 1
ATOM 3261 C CA . VAL B 1 63 ? 14.242 46.719 -2.398 1 64.75 63 VAL B CA 1
ATOM 3262 C C . VAL B 1 63 ? 12.789 46.938 -1.986 1 64.75 63 VAL B C 1
ATOM 3264 O O . VAL B 1 63 ? 12.172 46.062 -1.405 1 64.75 63 VAL B O 1
ATOM 3267 N N . GLY B 1 64 ? 12.32 48.156 -2.146 1 57.69 64 GLY B N 1
ATOM 3268 C CA . GLY B 1 64 ? 10.93 48.594 -2.188 1 57.69 64 GLY B CA 1
ATOM 3269 C C . GLY B 1 64 ? 10.594 49.594 -1.102 1 57.69 64 GLY B C 1
ATOM 3270 O O . GLY B 1 64 ? 11.375 49.812 -0.169 1 57.69 64 GLY B O 1
ATOM 3271 N N . PRO B 1 65 ? 9.648 50.469 -1.318 1 59.84 65 PRO B N 1
ATOM 3272 C CA . PRO B 1 65 ? 9.156 51.469 -0.355 1 59.84 65 PRO B CA 1
ATOM 3273 C C . PRO B 1 65 ? 8.562 50.812 0.896 1 59.84 65 PRO B C 1
ATOM 3275 O O . PRO B 1 65 ? 8.031 49.719 0.831 1 59.84 65 PRO B O 1
ATOM 3278 N N . GLY B 1 66 ? 8.953 51.406 2.16 1 60.59 66 GLY B N 1
ATOM 3279 C CA . GLY B 1 66 ? 8.398 51 3.441 1 60.59 66 GLY B CA 1
ATOM 3280 C C . GLY B 1 66 ? 9.359 50.156 4.277 1 60.59 66 GLY B C 1
ATOM 3281 O O . GLY B 1 66 ? 10.5 49.938 3.881 1 60.59 66 GLY B O 1
ATOM 3282 N N . PRO B 1 67 ? 8.914 49.844 5.477 1 67.38 67 PRO B N 1
ATOM 3283 C CA . PRO B 1 67 ? 9.766 49.031 6.359 1 67.38 67 PRO B CA 1
ATOM 3284 C C . PRO B 1 67 ? 10.203 47.719 5.723 1 67.38 67 PRO B C 1
ATOM 3286 O O . PRO B 1 67 ? 9.398 47.031 5.094 1 67.38 67 PRO B O 1
ATOM 3289 N N . ARG B 1 68 ? 11.461 47.562 5.672 1 80.25 68 ARG B N 1
ATOM 3290 C CA . ARG B 1 68 ? 12.086 46.438 5.012 1 80.25 68 ARG B CA 1
ATOM 3291 C C . ARG B 1 68 ? 11.75 45.125 5.73 1 80.25 68 ARG B C 1
ATOM 3293 O O . ARG B 1 68 ? 11.953 45 6.938 1 80.25 68 ARG B O 1
ATOM 3300 N N . ALA B 1 69 ? 11.047 44.25 5.117 1 89.31 69 ALA B N 1
ATOM 3301 C CA . ALA B 1 69 ? 10.586 42.969 5.688 1 89.31 69 ALA B CA 1
ATOM 3302 C C . ALA B 1 69 ? 11.758 42.125 6.121 1 89.31 69 ALA B C 1
ATOM 3304 O O . ALA B 1 69 ? 12.781 42.062 5.434 1 89.31 69 ALA B O 1
ATOM 3305 N N . GLN B 1 70 ? 11.773 41.594 7.406 1 93.94 70 GLN B N 1
ATOM 3306 C CA . GLN B 1 70 ? 12.742 40.625 7.906 1 93.94 70 GLN B CA 1
ATOM 3307 C C . GLN B 1 70 ? 12.773 39.375 7.027 1 93.94 70 GLN B C 1
ATOM 3309 O O . GLN B 1 70 ? 11.727 38.844 6.652 1 93.94 70 GLN B O 1
ATOM 3314 N N . LEU B 1 71 ? 13.969 38.969 6.652 1 95.31 71 LEU B N 1
ATOM 3315 C CA . LEU B 1 71 ? 14.164 37.719 5.906 1 95.31 71 LEU B CA 1
ATOM 3316 C C . LEU B 1 71 ? 14.555 36.594 6.836 1 95.31 71 LEU B C 1
ATOM 3318 O O . LEU B 1 71 ? 15.352 36.781 7.758 1 95.31 71 LEU B O 1
ATOM 3322 N N . TRP B 1 72 ? 13.945 35.469 6.609 1 96.06 72 TRP B N 1
ATOM 3323 C CA . TRP B 1 72 ? 14.219 34.25 7.375 1 96.06 72 TRP B CA 1
ATOM 3324 C C . TRP B 1 72 ? 14.781 33.156 6.473 1 96.06 72 TRP B C 1
ATOM 3326 O O . TRP B 1 72 ? 14.406 33.031 5.305 1 96.06 72 TRP B O 1
ATOM 3336 N N . GLY B 1 73 ? 15.688 32.312 6.996 1 95.56 73 GLY B N 1
ATOM 3337 C CA . GLY B 1 73 ? 16.219 31.156 6.301 1 95.56 73 GLY B CA 1
ATOM 3338 C C . GLY B 1 73 ? 16.562 30 7.234 1 95.56 73 GLY B C 1
ATOM 3339 O O . GLY B 1 73 ? 16.609 30.188 8.453 1 95.56 73 GLY B O 1
ATOM 3340 N N . LEU B 1 74 ? 16.719 28.859 6.602 1 94.12 74 LEU B N 1
ATOM 3341 C CA . LEU B 1 74 ? 17.203 27.703 7.363 1 94.12 74 LEU B CA 1
ATOM 3342 C C . LEU B 1 74 ? 18.656 27.906 7.781 1 94.12 74 LEU B C 1
ATOM 3344 O O . LEU B 1 74 ? 19.484 28.312 6.969 1 94.12 74 LEU B O 1
ATOM 3348 N N . LYS B 1 75 ? 18.906 27.734 9.07 1 93.12 75 LYS B N 1
ATOM 3349 C CA . LYS B 1 75 ? 20.281 27.812 9.547 1 93.12 75 LYS B CA 1
ATOM 3350 C C . LYS B 1 75 ? 21.141 26.703 8.938 1 93.12 75 LYS B C 1
ATOM 3352 O O . LYS B 1 75 ? 20.781 25.531 9 1 93.12 75 LYS B O 1
ATOM 3357 N N . ALA B 1 76 ? 22.266 26.953 8.383 1 85.31 76 ALA B N 1
ATOM 3358 C CA . ALA B 1 76 ? 23.109 26.016 7.648 1 85.31 76 ALA B CA 1
ATOM 3359 C C . ALA B 1 76 ? 23.625 24.906 8.555 1 85.31 76 ALA B C 1
ATOM 3361 O O . ALA B 1 76 ? 23.734 23.75 8.133 1 85.31 76 ALA B O 1
ATOM 3362 N N . ASP B 1 77 ? 23.859 25.203 9.773 1 90.81 77 ASP B N 1
ATOM 3363 C CA . ASP B 1 77 ? 24.438 24.203 10.688 1 90.81 77 ASP B CA 1
ATOM 3364 C C . ASP B 1 77 ? 23.422 23.812 11.766 1 90.81 77 ASP B C 1
ATOM 3366 O O . ASP B 1 77 ? 23.812 23.484 12.891 1 90.81 77 ASP B O 1
ATOM 3370 N N . ALA B 1 78 ? 22.141 24 11.43 1 91.38 78 ALA B N 1
ATOM 3371 C CA . ALA B 1 78 ? 21.094 23.672 12.398 1 91.38 78 ALA B CA 1
ATOM 3372 C C . ALA B 1 78 ? 21.203 22.234 12.859 1 91.38 78 ALA B C 1
ATOM 3374 O O . ALA B 1 78 ? 21.016 21.938 14.047 1 91.38 78 ALA B O 1
ATOM 3375 N N . GLY B 1 79 ? 21.531 21.359 11.969 1 94 79 GLY B N 1
ATOM 3376 C CA . GLY B 1 79 ? 21.625 19.938 12.25 1 94 79 GLY B CA 1
ATOM 3377 C C . GLY B 1 79 ? 22.094 19.125 11.062 1 94 79 GLY B C 1
ATOM 3378 O O . GLY B 1 79 ? 22.219 19.656 9.953 1 94 79 GLY B O 1
ATOM 3379 N N . PHE B 1 80 ? 22.391 17.875 11.391 1 97.12 80 PHE B N 1
ATOM 3380 C CA . PHE B 1 80 ? 22.922 17.016 10.344 1 97.12 80 PHE B CA 1
ATOM 3381 C C . PHE B 1 80 ? 22.281 15.633 10.406 1 97.12 80 PHE B C 1
ATOM 3383 O O . PHE B 1 80 ? 21.766 15.227 11.461 1 97.12 80 PHE B O 1
ATOM 3390 N N . ALA B 1 81 ? 22.219 15.008 9.305 1 98.06 81 ALA B N 1
ATOM 3391 C CA . ALA B 1 81 ? 21.766 13.633 9.164 1 98.06 81 ALA B CA 1
ATOM 3392 C C . ALA B 1 81 ? 22.844 12.742 8.578 1 98.06 81 ALA B C 1
ATOM 3394 O O . ALA B 1 81 ? 23.641 13.188 7.734 1 98.06 81 ALA B O 1
ATOM 3395 N N . ALA B 1 82 ? 22.875 11.508 9.008 1 98.69 82 ALA B N 1
ATOM 3396 C CA . ALA B 1 82 ? 23.844 10.57 8.469 1 98.69 82 ALA B CA 1
ATOM 3397 C C . ALA B 1 82 ? 23.156 9.359 7.848 1 98.69 82 ALA B C 1
ATOM 3399 O O . ALA B 1 82 ? 22.219 8.812 8.422 1 98.69 82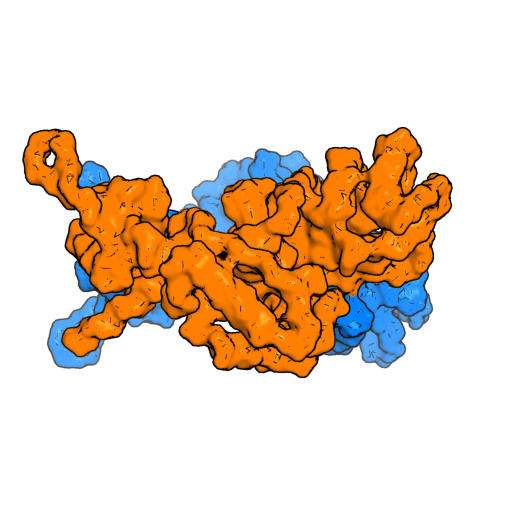 ALA B O 1
ATOM 3400 N N . GLY B 1 83 ? 23.578 9.023 6.641 1 98.62 83 GLY B N 1
ATOM 3401 C CA . GLY B 1 83 ? 23.234 7.766 6 1 98.62 83 GLY B CA 1
ATOM 3402 C C . GLY B 1 83 ? 24.375 6.777 5.969 1 98.62 83 GLY B C 1
ATOM 3403 O O . GLY B 1 83 ? 25.5 7.137 5.621 1 98.62 83 GLY B O 1
ATOM 3404 N N . VAL B 1 84 ? 24.094 5.516 6.371 1 97.38 84 VAL B N 1
ATOM 3405 C CA . VAL B 1 84 ? 25.125 4.48 6.457 1 97.38 84 VAL B CA 1
ATOM 3406 C C . VAL B 1 84 ? 24.703 3.273 5.617 1 97.38 84 VAL B C 1
ATOM 3408 O O . VAL B 1 84 ? 23.547 2.848 5.664 1 97.38 84 VAL B O 1
ATOM 3411 N N . ASP B 1 85 ? 25.578 2.736 4.816 1 96.06 85 ASP B N 1
ATOM 3412 C CA . ASP B 1 85 ? 25.422 1.481 4.086 1 96.06 85 ASP B CA 1
ATOM 3413 C C . ASP B 1 85 ? 26.375 0.413 4.625 1 96.06 85 ASP B C 1
ATOM 3415 O O . ASP B 1 85 ? 27.594 0.504 4.438 1 96.06 85 ASP B O 1
ATOM 3419 N N . VAL B 1 86 ? 25.797 -0.555 5.285 1 92.81 86 VAL B N 1
ATOM 3420 C CA . VAL B 1 86 ? 26.594 -1.651 5.836 1 92.81 86 VAL B CA 1
ATOM 3421 C C . VAL B 1 86 ? 26.562 -2.842 4.883 1 92.81 86 VAL B C 1
ATOM 3423 O O . VAL B 1 86 ? 25.5 -3.387 4.59 1 92.81 86 VAL B O 1
ATOM 3426 N N . THR B 1 87 ? 27.703 -3.262 4.379 1 89.56 87 THR B N 1
ATOM 3427 C CA . THR B 1 87 ? 27.859 -4.441 3.535 1 89.56 87 THR B CA 1
ATOM 3428 C C . THR B 1 87 ? 29 -5.312 4.023 1 89.56 87 THR B C 1
ATOM 3430 O O . THR B 1 87 ? 29.75 -4.922 4.93 1 89.56 87 THR B O 1
ATOM 3433 N N . SER B 1 88 ? 29.094 -6.496 3.42 1 84.94 88 SER B N 1
ATOM 3434 C CA . SER B 1 88 ? 30.203 -7.375 3.752 1 84.94 88 SER B CA 1
ATOM 3435 C C . SER B 1 88 ? 31.531 -6.785 3.283 1 84.94 88 SER B C 1
ATOM 3437 O O . SER B 1 88 ? 32.594 -7.184 3.76 1 84.94 88 SER B O 1
ATOM 3439 N N . GLN B 1 89 ? 31.453 -5.805 2.414 1 85.81 89 GLN B N 1
ATOM 3440 C CA . GLN B 1 89 ? 32.656 -5.23 1.833 1 85.81 89 GLN B CA 1
ATOM 3441 C C . GLN B 1 89 ? 33.094 -3.982 2.598 1 85.81 89 GLN B C 1
ATOM 3443 O O . GLN B 1 89 ? 34.219 -3.51 2.434 1 85.81 89 GLN B O 1
ATOM 3448 N N . GLY B 1 90 ? 32.188 -3.439 3.389 1 91.19 90 GLY B N 1
ATOM 3449 C CA . GLY B 1 90 ? 32.531 -2.238 4.125 1 91.19 90 GLY B CA 1
ATOM 3450 C C . GLY B 1 90 ? 31.328 -1.475 4.641 1 91.19 90 GLY B C 1
ATOM 3451 O O . GLY B 1 90 ? 30.188 -1.919 4.48 1 91.19 90 GLY B O 1
ATOM 3452 N N . ILE B 1 91 ? 31.656 -0.422 5.34 1 94.25 91 ILE B N 1
ATOM 3453 C CA . ILE B 1 91 ? 30.656 0.501 5.871 1 94.25 91 ILE B CA 1
ATOM 3454 C C . ILE B 1 91 ? 30.844 1.884 5.254 1 94.25 91 ILE B C 1
ATOM 3456 O O . ILE B 1 91 ? 31.891 2.521 5.461 1 94.25 91 ILE B O 1
ATOM 3460 N N . ASP B 1 92 ? 29.891 2.344 4.488 1 96.44 92 ASP B N 1
ATOM 3461 C CA . ASP B 1 92 ? 29.922 3.643 3.824 1 96.44 92 ASP B CA 1
ATOM 3462 C C . ASP B 1 92 ? 29.031 4.652 4.547 1 96.44 92 ASP B C 1
ATOM 3464 O O . ASP B 1 92 ? 27.844 4.395 4.77 1 96.44 92 ASP B O 1
ATOM 3468 N N . VAL B 1 93 ? 29.609 5.805 4.863 1 98 93 VAL B N 1
ATOM 3469 C CA . VAL B 1 93 ? 28.891 6.82 5.629 1 98 93 VAL B CA 1
ATOM 3470 C C . VAL B 1 93 ? 28.844 8.125 4.836 1 98 93 VAL B C 1
ATOM 3472 O O . VAL B 1 93 ? 29.844 8.523 4.223 1 98 93 VAL B O 1
ATOM 3475 N N . GLU B 1 94 ? 27.703 8.727 4.824 1 98.44 94 GLU B N 1
ATOM 3476 C CA . GLU B 1 94 ? 27.516 10.07 4.289 1 98.44 94 GLU B CA 1
ATOM 3477 C C . GLU B 1 94 ? 26.781 10.969 5.289 1 98.44 94 GLU B C 1
ATOM 3479 O O . GLU B 1 94 ? 25.781 10.562 5.883 1 98.44 94 GLU B O 1
ATOM 3484 N N . ILE B 1 95 ? 27.328 12.125 5.547 1 98.5 95 ILE B N 1
ATOM 3485 C CA . ILE B 1 95 ? 26.703 13.117 6.422 1 98.5 95 ILE B CA 1
ATOM 3486 C C . ILE B 1 95 ? 26.203 14.297 5.594 1 98.5 95 ILE B C 1
ATOM 3488 O O . ILE B 1 95 ? 26.938 14.82 4.746 1 98.5 95 ILE B O 1
ATOM 3492 N N . ALA B 1 96 ? 24.984 14.672 5.82 1 97.88 96 ALA B N 1
ATOM 3493 C CA . ALA B 1 96 ? 24.375 15.797 5.121 1 97.88 96 ALA B CA 1
ATOM 3494 C C . ALA B 1 96 ? 23.781 16.797 6.105 1 97.88 96 ALA B C 1
ATOM 3496 O O . ALA B 1 96 ? 23.422 16.438 7.23 1 97.88 96 ALA B O 1
ATOM 3497 N N . ASP B 1 97 ? 23.75 18.031 5.688 1 96.5 97 ASP B N 1
ATOM 3498 C CA . ASP B 1 97 ? 22.984 19.016 6.469 1 96.5 97 ASP B CA 1
ATOM 3499 C C . ASP B 1 97 ? 21.484 18.844 6.25 1 96.5 97 ASP B C 1
ATOM 3501 O O . ASP B 1 97 ? 21.062 17.938 5.543 1 96.5 97 ASP B O 1
ATOM 3505 N N . LEU B 1 98 ? 20.672 19.703 6.801 1 94.88 98 LEU B N 1
ATOM 3506 C CA . LEU B 1 98 ? 19.219 19.516 6.777 1 94.88 98 LEU B CA 1
ATOM 3507 C C . LEU B 1 98 ? 18.656 19.828 5.402 1 94.88 98 LEU B C 1
ATOM 3509 O O . LEU B 1 98 ? 17.5 19.5 5.105 1 94.88 98 LEU B O 1
ATOM 3513 N N . ARG B 1 99 ? 19.422 20.484 4.52 1 94 99 ARG B N 1
ATOM 3514 C CA . ARG B 1 99 ? 19.016 20.719 3.139 1 94 99 ARG B CA 1
ATOM 3515 C C . ARG B 1 99 ? 19.312 19.516 2.266 1 94 99 ARG B C 1
ATOM 3517 O O . ARG B 1 99 ? 18.844 19.422 1.13 1 94 99 ARG B O 1
ATOM 3524 N N . GLY B 1 100 ? 20.078 18.594 2.803 1 94.31 100 GLY B N 1
ATOM 3525 C CA . GLY B 1 100 ? 20.438 17.406 2.045 1 94.31 100 GLY B CA 1
ATOM 3526 C C . GLY B 1 100 ? 21.781 17.531 1.346 1 94.31 100 GLY B C 1
ATOM 3527 O O . GLY B 1 100 ? 22.156 16.656 0.563 1 94.31 100 GLY B O 1
ATOM 3528 N N . THR B 1 101 ? 22.516 18.562 1.648 1 94.62 101 THR B N 1
ATOM 3529 C CA . THR B 1 101 ? 23.844 18.75 1.055 1 94.62 101 THR B CA 1
ATOM 3530 C C . THR B 1 101 ? 24.891 17.938 1.806 1 94.62 101 THR B C 1
ATOM 3532 O O . THR B 1 101 ? 25.016 18.062 3.025 1 94.62 101 THR B O 1
ATOM 3535 N N . THR B 1 102 ? 25.672 17.172 1.045 1 96.94 102 THR B N 1
ATOM 3536 C CA . THR B 1 102 ? 26.688 16.328 1.651 1 96.94 102 THR B CA 1
ATOM 3537 C C . THR B 1 102 ? 27.812 17.188 2.225 1 96.94 102 THR B C 1
ATOM 3539 O O . THR B 1 102 ? 28.344 18.078 1.549 1 96.94 102 THR B O 1
ATOM 3542 N N . VAL B 1 103 ? 28.219 16.906 3.457 1 97.5 103 VAL B N 1
ATOM 3543 C CA . VAL B 1 103 ? 29.297 17.672 4.074 1 97.5 103 VAL B CA 1
ATOM 3544 C C . VAL B 1 103 ? 30.5 16.781 4.305 1 97.5 103 VAL B C 1
ATOM 3546 O O . VAL B 1 103 ? 31.625 17.266 4.469 1 97.5 103 VAL B O 1
ATOM 3549 N N . ALA B 1 104 ? 30.297 15.453 4.336 1 98.19 104 ALA B N 1
ATOM 3550 C CA . ALA B 1 104 ? 31.406 14.516 4.473 1 98.19 104 ALA B CA 1
ATOM 3551 C C . ALA B 1 104 ? 30.984 13.109 4.043 1 98.19 104 ALA B C 1
ATOM 3553 O O . ALA B 1 104 ? 29.797 12.773 4.062 1 98.19 104 ALA B O 1
ATOM 3554 N N . GLN B 1 105 ? 31.922 12.344 3.641 1 97.75 105 GLN B N 1
ATOM 3555 C CA . GLN B 1 105 ? 31.781 10.93 3.33 1 97.75 105 GLN B CA 1
ATOM 3556 C C . GLN B 1 105 ? 32.969 10.133 3.859 1 97.75 105 GLN B C 1
ATOM 3558 O O . GLN B 1 105 ? 34.094 10.664 3.98 1 97.75 105 GLN B O 1
ATOM 3563 N N . HIS B 1 106 ? 32.688 8.93 4.203 1 97.62 106 HIS B N 1
ATOM 3564 C CA . HIS B 1 106 ? 33.75 8.047 4.676 1 97.62 106 HIS B CA 1
ATOM 3565 C C . HIS B 1 106 ? 33.406 6.59 4.395 1 97.62 106 HIS B C 1
ATOM 3567 O O . HIS B 1 106 ? 32.25 6.16 4.586 1 97.62 106 HIS B O 1
ATOM 3573 N N . ARG B 1 107 ? 34.375 5.832 3.943 1 96 107 ARG B N 1
ATOM 3574 C CA . ARG B 1 107 ? 34.25 4.391 3.771 1 96 107 ARG B CA 1
ATOM 3575 C C . ARG B 1 107 ? 35.188 3.639 4.703 1 96 107 ARG B C 1
ATOM 3577 O O . ARG B 1 107 ? 36.406 3.85 4.664 1 96 107 ARG B O 1
ATOM 3584 N N . ALA B 1 108 ? 34.656 2.852 5.527 1 94.62 108 ALA B N 1
ATOM 3585 C CA . ALA B 1 108 ? 35.406 1.993 6.43 1 94.62 108 ALA B CA 1
ATOM 3586 C C . ALA B 1 108 ? 35.438 0.551 5.934 1 94.62 108 ALA B C 1
ATOM 3588 O O . ALA B 1 108 ? 34.531 0.141 5.168 1 94.62 108 ALA B O 1
ATOM 3589 N N . PRO B 1 109 ? 36.5 -0.2 6.281 1 87.81 109 PRO B N 1
ATOM 3590 C CA . PRO B 1 109 ? 36.5 -1.624 5.938 1 87.81 109 PRO B CA 1
ATOM 3591 C C . PRO B 1 109 ? 35.406 -2.408 6.645 1 87.81 109 PRO B C 1
ATOM 3593 O O . PRO B 1 109 ? 34.781 -1.904 7.594 1 87.81 109 PRO B O 1
ATOM 3596 N N . ALA B 1 110 ? 35.062 -3.533 6.148 1 71.31 110 ALA B N 1
ATOM 3597 C CA . ALA B 1 110 ? 34.031 -4.414 6.719 1 71.31 110 ALA B CA 1
ATOM 3598 C C . ALA B 1 110 ? 34.406 -4.84 8.133 1 71.31 110 ALA B C 1
ATOM 3600 O O . ALA B 1 110 ? 35.594 -5.09 8.422 1 71.31 110 ALA B O 1
ATOM 3601 N N . ALA B 1 111 ? 33.562 -4.258 9.141 1 62.34 111 ALA B N 1
ATOM 3602 C CA . ALA B 1 111 ? 33.969 -4.746 10.461 1 62.34 111 ALA B CA 1
ATOM 3603 C C . ALA B 1 111 ? 33.531 -6.199 10.656 1 62.34 111 ALA B C 1
ATOM 3605 O O . ALA B 1 111 ? 32.406 -6.578 10.297 1 62.34 111 ALA B O 1
ATOM 3606 N N . THR B 1 112 ? 34.438 -7.148 10.953 1 66.5 112 THR B N 1
ATOM 3607 C CA . THR B 1 112 ? 34.125 -8.578 10.906 1 66.5 112 THR B CA 1
ATOM 3608 C C . THR B 1 112 ? 33.312 -9 12.133 1 66.5 112 THR B C 1
ATOM 3610 O O . THR B 1 112 ? 32.312 -9.711 12.008 1 66.5 112 THR B O 1
ATOM 3613 N N . ASP B 1 113 ? 33.656 -8.664 13.477 1 74 113 ASP B N 1
ATOM 3614 C CA . ASP B 1 113 ? 33 -9.391 14.578 1 74 113 ASP B CA 1
ATOM 3615 C C . ASP B 1 113 ? 32.469 -8.43 15.625 1 74 113 ASP B C 1
ATOM 3617 O O . ASP B 1 113 ? 31.984 -8.859 16.688 1 74 113 ASP B O 1
ATOM 3621 N N . GLU B 1 114 ? 32.406 -7.121 15.398 1 85 114 GLU B N 1
ATOM 3622 C CA . GLU B 1 114 ? 31.828 -6.18 16.359 1 85 114 GLU B CA 1
ATOM 3623 C C . GLU B 1 114 ? 31.047 -5.078 15.648 1 85 114 GLU B C 1
ATOM 3625 O O . GLU B 1 114 ? 31.562 -3.98 15.43 1 85 114 GLU B O 1
ATOM 3630 N N . PRO B 1 115 ? 29.812 -5.34 15.445 1 86.56 115 PRO B N 1
ATOM 3631 C CA . PRO B 1 115 ? 29 -4.434 14.633 1 86.56 115 PRO B CA 1
ATOM 3632 C C . PRO B 1 115 ? 28.922 -3.023 15.211 1 86.56 115 PRO B C 1
ATOM 3634 O O . PRO B 1 115 ? 29.109 -2.041 14.492 1 86.56 115 PRO B O 1
ATOM 3637 N N . ALA B 1 116 ? 28.703 -2.9 16.547 1 88.88 116 ALA B N 1
ATOM 3638 C CA . ALA B 1 116 ? 28.547 -1.599 17.188 1 88.88 116 ALA B CA 1
ATOM 3639 C C . ALA B 1 116 ? 29.828 -0.788 17.125 1 88.88 116 ALA B C 1
ATOM 3641 O O . ALA B 1 116 ? 29.812 0.408 16.828 1 88.88 116 ALA B O 1
ATOM 3642 N N . ALA B 1 117 ? 30.859 -1.394 17.422 1 89.06 117 ALA B N 1
ATOM 3643 C CA . ALA B 1 117 ? 32.156 -0.723 17.406 1 89.06 117 ALA B CA 1
ATOM 3644 C C . ALA B 1 117 ? 32.531 -0.267 15.992 1 89.06 117 ALA B C 1
ATOM 3646 O O . ALA B 1 117 ? 33.031 0.841 15.805 1 89.06 117 ALA B O 1
ATOM 3647 N N . ALA B 1 118 ? 32.281 -1.129 15.047 1 90.88 118 ALA B N 1
ATOM 3648 C CA . ALA B 1 118 ? 32.594 -0.802 13.656 1 90.88 118 ALA B CA 1
ATOM 3649 C C . ALA B 1 118 ? 31.766 0.395 13.188 1 90.88 118 ALA B C 1
ATOM 3651 O O . ALA B 1 118 ? 32.312 1.308 12.547 1 90.88 118 ALA B O 1
ATOM 3652 N N . LEU B 1 119 ? 30.547 0.381 13.5 1 92.25 119 LEU B N 1
ATOM 3653 C CA . LEU B 1 119 ? 29.656 1.468 13.117 1 92.25 119 LEU B CA 1
ATOM 3654 C C . LEU B 1 119 ? 30.062 2.771 13.797 1 92.25 119 LEU B C 1
ATOM 3656 O O . LEU B 1 119 ? 30.125 3.82 13.156 1 92.25 119 LEU B O 1
ATOM 3660 N N . GLY B 1 120 ? 30.312 2.674 15.094 1 93 120 GLY B N 1
ATOM 3661 C CA . GLY B 1 120 ? 30.766 3.842 15.844 1 93 120 GLY B CA 1
ATOM 3662 C C . GLY B 1 120 ? 32.031 4.469 15.273 1 93 120 GLY B C 1
ATOM 3663 O O . GLY B 1 120 ? 32.125 5.691 15.148 1 93 120 GLY B O 1
ATOM 3664 N N . ALA B 1 121 ? 32.906 3.629 14.953 1 93.31 121 ALA B N 1
ATOM 3665 C CA . ALA B 1 121 ? 34.188 4.105 14.406 1 93.31 121 ALA B CA 1
ATOM 3666 C C . ALA B 1 121 ? 33.969 4.773 13.047 1 93.31 121 ALA B C 1
ATOM 3668 O O . ALA B 1 121 ? 34.531 5.832 12.773 1 93.31 121 ALA B O 1
ATOM 3669 N N . ALA B 1 122 ? 33.188 4.156 12.203 1 95.38 122 ALA B N 1
ATOM 3670 C CA . ALA B 1 122 ? 32.906 4.703 10.875 1 95.38 122 ALA B CA 1
ATOM 3671 C C . ALA B 1 122 ? 32.219 6.062 10.969 1 95.38 122 ALA B C 1
ATOM 3673 O O . ALA B 1 122 ? 32.594 7.016 10.297 1 95.38 122 ALA B O 1
ATOM 3674 N N . LEU B 1 123 ? 31.25 6.152 11.82 1 96.25 123 LEU B N 1
ATOM 3675 C CA . LEU B 1 123 ? 30.516 7.395 12.016 1 96.25 123 LEU B CA 1
ATOM 3676 C C . LEU B 1 123 ? 31.406 8.469 12.625 1 96.25 123 LEU B C 1
ATOM 3678 O O . LEU B 1 123 ? 31.359 9.633 12.203 1 96.25 123 LEU B O 1
ATOM 3682 N N . GLY B 1 124 ? 32.156 8.039 13.633 1 96.38 124 GLY B N 1
ATOM 3683 C CA . GLY B 1 124 ? 33.094 8.969 14.25 1 96.38 124 GLY B CA 1
ATOM 3684 C C . GLY B 1 124 ? 34.062 9.586 13.25 1 96.38 124 GLY B C 1
ATOM 3685 O O . GLY B 1 124 ? 34.281 10.797 13.273 1 96.38 124 GLY B O 1
ATOM 3686 N N . GLU B 1 125 ? 34.562 8.773 12.398 1 97.44 125 GLU B N 1
ATOM 3687 C CA . GLU B 1 125 ? 35.5 9.266 11.398 1 97.44 125 GLU B CA 1
ATOM 3688 C C . GLU B 1 125 ? 34.812 10.203 10.406 1 97.44 125 GLU B C 1
ATOM 3690 O O . GLU B 1 125 ? 35.375 11.234 10.031 1 97.44 125 GLU B O 1
ATOM 3695 N N . ALA B 1 126 ? 33.688 9.859 9.961 1 97.94 126 ALA B N 1
ATOM 3696 C CA . ALA B 1 126 ? 32.938 10.742 9.062 1 97.94 126 ALA B CA 1
ATOM 3697 C C . ALA B 1 126 ? 32.688 12.086 9.719 1 97.94 126 ALA B C 1
ATOM 3699 O O . ALA B 1 126 ? 32.812 13.133 9.086 1 97.94 126 ALA B O 1
ATOM 3700 N N . CYS B 1 127 ? 32.312 12.062 10.969 1 97.88 127 CYS B N 1
ATOM 3701 C CA . CYS B 1 127 ? 32.062 13.297 11.711 1 97.88 127 CYS B CA 1
ATOM 3702 C C . CYS B 1 127 ? 33.344 14.133 11.82 1 97.88 127 CYS B C 1
ATOM 3704 O O . CYS B 1 127 ? 33.312 15.352 11.633 1 97.88 127 CYS B O 1
ATOM 3706 N N . ARG B 1 128 ? 34.375 13.469 12.125 1 98 128 ARG B N 1
ATOM 3707 C CA . ARG B 1 128 ? 35.656 14.156 12.211 1 98 128 ARG B CA 1
ATOM 3708 C C . ARG B 1 128 ? 35.969 14.867 10.906 1 98 128 ARG B C 1
ATOM 3710 O O . ARG B 1 128 ? 36.406 16.016 10.906 1 98 128 ARG B O 1
ATOM 3717 N N . ARG B 1 129 ? 35.719 14.242 9.836 1 97.69 129 ARG B N 1
ATOM 3718 C CA . ARG B 1 129 ? 36 14.805 8.516 1 97.69 129 ARG B CA 1
ATOM 3719 C C . ARG B 1 129 ? 35.125 16.016 8.25 1 97.69 129 ARG B C 1
ATOM 3721 O O . ARG B 1 129 ? 35.5 16.938 7.527 1 97.69 129 ARG B O 1
ATOM 3728 N N . ALA B 1 130 ? 34 16.031 8.82 1 96.81 130 ALA B N 1
ATOM 3729 C CA . ALA B 1 130 ? 33.062 17.141 8.641 1 96.81 130 ALA B CA 1
ATOM 3730 C C . ALA B 1 130 ? 33.312 18.234 9.672 1 96.81 130 ALA B C 1
ATOM 3732 O O . ALA B 1 130 ? 32.688 19.297 9.625 1 96.81 130 ALA B O 1
ATOM 3733 N N . GLY B 1 131 ? 34.188 17.938 10.609 1 97 131 GLY B N 1
ATOM 3734 C CA . GLY B 1 131 ? 34.438 18.891 11.688 1 97 131 GLY B CA 1
ATOM 3735 C C . GLY B 1 131 ? 33.312 18.969 12.68 1 97 131 GLY B C 1
ATOM 3736 O O . GLY B 1 131 ? 33.031 20.031 13.234 1 97 131 GLY B O 1
ATOM 3737 N N . LEU B 1 132 ? 32.594 17.891 12.859 1 96.19 132 LEU B N 1
ATOM 3738 C CA . LEU B 1 132 ? 31.422 17.828 13.727 1 96.19 132 LEU B CA 1
ATOM 3739 C C . LEU B 1 132 ? 31.609 16.797 14.836 1 96.19 132 LEU B C 1
ATOM 3741 O O . LEU B 1 132 ? 32.375 15.844 14.672 1 96.19 132 LEU B O 1
ATOM 3745 N N . GLY B 1 133 ? 30.969 17.031 15.961 1 95.81 133 GLY B N 1
ATOM 3746 C CA . GLY B 1 133 ? 30.75 15.961 16.906 1 95.81 133 GLY B CA 1
ATOM 3747 C C . GLY B 1 133 ? 29.594 15.062 16.531 1 95.81 133 GLY B C 1
ATOM 3748 O O . GLY B 1 133 ? 28.656 15.492 15.844 1 95.81 133 GLY B O 1
ATOM 3749 N N . VAL B 1 134 ? 29.625 13.844 17.031 1 95.56 134 VAL B N 1
ATOM 3750 C CA . VAL B 1 134 ? 28.578 12.891 16.734 1 95.56 134 VAL B CA 1
ATOM 3751 C C . VAL B 1 134 ? 27.25 13.398 17.281 1 95.56 134 VAL B C 1
ATOM 3753 O O . VAL B 1 134 ? 26.188 13.133 16.719 1 95.56 134 VAL B O 1
ATOM 3756 N N . ASP B 1 135 ? 27.328 14.219 18.328 1 94 135 ASP B N 1
ATOM 3757 C CA . ASP B 1 135 ? 26.141 14.742 18.984 1 94 135 ASP B CA 1
ATOM 3758 C C . ASP B 1 135 ? 25.391 15.727 18.094 1 94 135 ASP B C 1
ATOM 3760 O O . ASP B 1 135 ? 24.25 16.078 18.375 1 94 135 ASP B O 1
ATOM 3764 N N . ARG B 1 136 ? 26 16.156 17.016 1 95.19 136 ARG B N 1
ATOM 3765 C CA . ARG B 1 136 ? 25.375 17.078 16.094 1 95.19 136 ARG B CA 1
ATOM 3766 C C . ARG B 1 136 ? 24.484 16.344 15.094 1 95.19 136 ARG B C 1
ATOM 3768 O O . ARG B 1 136 ? 23.719 16.984 14.359 1 95.19 136 ARG B O 1
ATOM 3775 N N . LEU B 1 137 ? 24.609 15.031 15.07 1 96.75 137 LEU B N 1
ATOM 3776 C CA . LEU B 1 137 ? 23.719 14.242 14.219 1 96.75 137 LEU B CA 1
ATOM 3777 C C . LEU B 1 137 ? 22.312 14.156 14.828 1 96.75 137 LEU B C 1
ATOM 3779 O O . LEU B 1 137 ? 22.141 13.586 15.906 1 96.75 137 LEU B O 1
ATOM 3783 N N . ALA B 1 138 ? 21.375 14.727 14.094 1 96 138 ALA B N 1
ATOM 3784 C CA . ALA B 1 138 ? 20 14.703 14.57 1 96 138 ALA B CA 1
ATOM 3785 C C . ALA B 1 138 ? 19.375 13.328 14.352 1 96 138 ALA B C 1
ATOM 3787 O O . ALA B 1 138 ? 18.438 12.945 15.07 1 96 138 ALA B O 1
ATOM 3788 N N . HIS B 1 139 ? 19.891 12.578 13.344 1 97.75 139 HIS B N 1
ATOM 3789 C CA . HIS B 1 139 ? 19.406 11.234 13.086 1 97.75 139 HIS B CA 1
ATOM 3790 C C . HIS B 1 139 ? 20.375 10.453 12.203 1 97.75 139 HIS B C 1
ATOM 3792 O O . HIS B 1 139 ? 21 11.023 11.305 1 97.75 139 HIS B O 1
ATOM 3798 N N . VAL B 1 140 ? 20.516 9.172 12.461 1 98.31 140 VAL B N 1
ATOM 3799 C CA . VAL B 1 140 ? 21.312 8.258 11.648 1 98.31 140 VAL B CA 1
ATOM 3800 C C . VAL B 1 140 ? 20.422 7.156 11.078 1 98.31 140 VAL B C 1
ATOM 3802 O O . VAL B 1 140 ? 19.672 6.52 11.812 1 98.31 140 VAL B O 1
ATOM 3805 N N . ALA B 1 141 ? 20.453 7.004 9.773 1 98.44 141 ALA B N 1
ATOM 3806 C CA . ALA B 1 141 ? 19.812 5.859 9.141 1 98.44 141 ALA B CA 1
ATOM 3807 C C . ALA B 1 141 ? 20.844 4.832 8.68 1 98.44 141 ALA B C 1
ATOM 3809 O O . ALA B 1 141 ? 21.766 5.16 7.93 1 98.44 141 ALA B O 1
ATOM 3810 N N . ILE B 1 142 ? 20.625 3.6 9.133 1 96.88 142 ILE B N 1
ATOM 3811 C CA . ILE B 1 142 ? 21.578 2.523 8.867 1 96.88 142 ILE B CA 1
ATOM 3812 C C . ILE B 1 142 ? 20.938 1.497 7.934 1 96.88 142 ILE B C 1
ATOM 3814 O O . ILE B 1 142 ? 19.938 0.866 8.281 1 96.88 142 ILE B O 1
ATOM 3818 N N . GLY B 1 143 ? 21.531 1.381 6.742 1 95.75 143 GLY B N 1
ATOM 3819 C CA . GLY B 1 143 ? 21.109 0.369 5.793 1 95.75 143 GLY B CA 1
ATOM 3820 C C . GLY B 1 143 ? 21.812 -0.96 5.973 1 95.75 143 GLY B C 1
ATOM 3821 O O . GLY B 1 143 ? 23.031 -1.005 6.105 1 95.75 143 GLY B O 1
ATOM 3822 N N . THR B 1 144 ? 21.109 -2 6.07 1 92.25 144 THR B N 1
ATOM 3823 C CA . THR B 1 144 ? 21.641 -3.355 6.16 1 92.25 144 THR B CA 1
ATOM 3824 C C . THR B 1 144 ? 20.953 -4.273 5.156 1 92.25 144 THR B C 1
ATOM 3826 O O . THR B 1 144 ? 19.812 -4.023 4.754 1 92.25 144 THR B O 1
ATOM 3829 N N . PRO B 1 145 ? 21.797 -5.316 4.805 1 89.19 145 PRO B N 1
ATOM 3830 C CA . PRO B 1 145 ? 21.047 -6.387 4.156 1 89.19 145 PRO B CA 1
ATOM 3831 C C . PRO B 1 145 ? 20.047 -7.055 5.094 1 89.19 145 PRO B C 1
ATOM 3833 O O . PRO B 1 145 ? 20.328 -7.254 6.273 1 89.19 145 PRO B O 1
ATOM 3836 N N . GLY B 1 146 ? 18.844 -7.105 4.762 1 86.88 146 GLY B N 1
ATOM 3837 C CA . GLY B 1 146 ? 17.828 -7.715 5.605 1 86.88 146 GLY B CA 1
ATOM 3838 C C . GLY B 1 146 ? 17.031 -6.707 6.414 1 86.88 146 GLY B C 1
ATOM 3839 O O . GLY B 1 146 ? 17.031 -5.516 6.094 1 86.88 146 GLY B O 1
ATOM 3840 N N . SER B 1 147 ? 16.312 -7.281 7.406 1 86.19 147 SER B N 1
ATOM 3841 C CA . SER B 1 147 ? 15.445 -6.434 8.234 1 86.19 147 SER B CA 1
ATOM 3842 C C . SER B 1 147 ? 15.555 -6.812 9.703 1 86.19 147 SER B C 1
ATOM 3844 O O . SER B 1 147 ? 15.711 -7.988 10.039 1 86.19 147 SER B O 1
ATOM 3846 N N . VAL B 1 148 ? 15.484 -5.773 10.539 1 85.38 148 VAL B N 1
ATOM 3847 C CA . VAL B 1 148 ? 15.602 -5.992 11.977 1 85.38 148 VAL B CA 1
ATOM 3848 C C . VAL B 1 148 ? 14.219 -6.16 12.594 1 85.38 148 VAL B C 1
ATOM 3850 O O . VAL B 1 148 ? 13.344 -5.305 12.414 1 85.38 148 VAL B O 1
ATOM 3853 N N . ASP B 1 149 ? 14.094 -7.211 13.273 1 81.88 149 ASP B N 1
ATOM 3854 C CA . ASP B 1 149 ? 12.867 -7.445 14.031 1 81.88 149 ASP B CA 1
ATOM 3855 C C . ASP B 1 149 ? 12.766 -6.488 15.211 1 81.88 149 ASP B C 1
ATOM 3857 O O . ASP B 1 149 ? 13.672 -6.426 16.047 1 81.88 149 ASP B O 1
ATOM 3861 N N . ALA B 1 150 ? 11.695 -5.773 15.25 1 76.75 150 ALA B N 1
ATOM 3862 C CA . ALA B 1 150 ? 11.57 -4.715 16.25 1 76.75 150 ALA B CA 1
ATOM 3863 C C . ALA B 1 150 ? 11.523 -5.297 17.656 1 76.75 150 ALA B C 1
ATOM 3865 O O . ALA B 1 150 ? 12.023 -4.684 18.609 1 76.75 150 ALA B O 1
ATOM 3866 N N . ALA B 1 151 ? 10.945 -6.457 17.781 1 79.31 151 ALA B N 1
ATOM 3867 C CA . ALA B 1 151 ? 10.773 -7.059 19.094 1 79.31 151 ALA B CA 1
ATOM 3868 C C . ALA B 1 151 ? 12.086 -7.641 19.609 1 79.31 151 ALA B C 1
ATOM 3870 O O . ALA B 1 151 ? 12.492 -7.371 20.734 1 79.31 151 ALA B O 1
ATOM 3871 N N . SER B 1 152 ? 12.805 -8.305 18.766 1 83.19 152 SER B N 1
ATOM 3872 C CA . SER B 1 152 ? 14.023 -8.992 19.203 1 83.19 152 SER B CA 1
ATOM 3873 C C . SER B 1 152 ? 15.258 -8.141 18.922 1 83.19 152 SER B C 1
ATOM 3875 O O . SER B 1 152 ? 16.312 -8.367 19.531 1 83.19 152 SER B O 1
ATOM 3877 N N . GLY B 1 153 ? 15.07 -7.277 18.047 1 87.56 153 GLY B N 1
ATOM 3878 C CA . GLY B 1 153 ? 16.203 -6.461 17.625 1 87.56 153 GLY B CA 1
ATOM 3879 C C . GLY B 1 153 ? 17.172 -7.207 16.75 1 87.56 153 GLY B C 1
ATOM 3880 O O . GLY B 1 153 ? 18.266 -6.707 16.453 1 87.56 153 GLY B O 1
ATOM 3881 N N . VAL B 1 154 ? 16.828 -8.383 16.391 1 86.88 154 VAL B N 1
ATOM 3882 C CA . VAL B 1 154 ? 17.734 -9.242 15.633 1 86.88 154 VAL B CA 1
ATOM 3883 C C . VAL B 1 154 ? 17.531 -9.016 14.141 1 86.88 154 VAL B C 1
ATOM 3885 O O . VAL B 1 154 ? 16.406 -8.891 13.664 1 86.88 154 VAL B O 1
ATOM 3888 N N . LEU B 1 155 ? 18.672 -8.953 13.461 1 86.56 155 LEU B N 1
ATOM 3889 C CA . LEU B 1 155 ? 18.688 -8.812 12.016 1 86.56 155 LEU B CA 1
ATOM 3890 C C . LEU B 1 155 ? 18.328 -10.141 11.336 1 86.56 155 LEU B C 1
ATOM 3892 O O . LEU B 1 155 ? 18.984 -11.156 11.594 1 86.56 155 LEU B O 1
ATOM 3896 N N . ARG B 1 156 ? 17.297 -9.992 10.492 1 81.19 156 ARG B N 1
ATOM 3897 C CA . ARG B 1 156 ? 16.812 -11.164 9.766 1 81.19 156 ARG B CA 1
ATOM 3898 C C . ARG B 1 156 ? 17.109 -11.039 8.273 1 81.19 156 ARG B C 1
ATOM 3900 O O . ARG B 1 156 ? 17.281 -9.938 7.758 1 81.19 156 ARG B O 1
ATOM 3907 N N . TYR B 1 157 ? 17.312 -12.164 7.605 1 69.06 157 TYR B N 1
ATOM 3908 C CA . TYR B 1 157 ? 17.422 -12.25 6.152 1 69.06 157 TYR B CA 1
ATOM 3909 C C . TYR B 1 157 ? 18.766 -11.703 5.68 1 69.06 157 TYR B C 1
ATOM 3911 O O . TYR B 1 157 ? 18.859 -11.109 4.605 1 69.06 157 TYR B O 1
ATOM 3919 N N . ALA B 1 158 ? 19.75 -11.68 6.559 1 74.5 158 ALA B N 1
ATOM 3920 C CA . ALA B 1 158 ? 21.047 -11.094 6.234 1 74.5 158 ALA B CA 1
ATOM 3921 C C . ALA B 1 158 ? 22.141 -12.164 6.16 1 74.5 158 ALA B C 1
ATOM 3923 O O . ALA B 1 158 ? 23.125 -12.094 6.887 1 74.5 158 ALA B O 1
ATOM 3924 N N . SER B 1 159 ? 21.984 -12.969 5.176 1 70 159 SER B N 1
ATOM 3925 C CA . SER B 1 159 ? 22.891 -14.117 5.094 1 70 159 SER B CA 1
ATOM 3926 C C . SER B 1 159 ? 24.281 -13.688 4.621 1 70 159 SER B C 1
ATOM 3928 O O . SER B 1 159 ? 25.266 -14.414 4.809 1 70 159 SER B O 1
ATOM 3930 N N . ASP B 1 160 ? 24.406 -12.516 4.125 1 75.5 160 ASP B N 1
ATOM 3931 C CA . ASP B 1 160 ? 25.672 -12.062 3.545 1 75.5 160 ASP B CA 1
ATOM 3932 C C . ASP B 1 160 ? 26.516 -11.344 4.582 1 75.5 160 ASP B C 1
ATOM 3934 O O . ASP B 1 160 ? 27.672 -11.008 4.32 1 75.5 160 ASP B O 1
ATOM 3938 N N . LEU B 1 161 ? 25.984 -11.117 5.762 1 78.94 161 LEU B N 1
ATOM 3939 C CA . LEU B 1 161 ? 26.734 -10.461 6.824 1 78.94 161 LEU B CA 1
ATOM 3940 C C . LEU B 1 161 ? 27.281 -11.492 7.812 1 78.94 161 LEU B C 1
ATOM 3942 O O . LEU B 1 161 ? 26.734 -12.586 7.941 1 78.94 161 LEU B O 1
ATOM 3946 N N . PRO B 1 162 ? 28.375 -11.031 8.492 1 79.06 162 PRO B N 1
ATOM 3947 C CA . PRO B 1 162 ? 28.906 -11.93 9.516 1 79.06 162 PRO B CA 1
ATOM 3948 C C . PRO B 1 162 ? 27.875 -12.266 10.594 1 79.06 162 PRO B C 1
ATOM 3950 O O . PRO B 1 162 ? 26.984 -11.469 10.859 1 79.06 162 PRO B O 1
ATOM 3953 N N . ALA B 1 163 ? 28.125 -13.398 11.203 1 79.88 163 ALA B N 1
ATOM 3954 C CA . ALA B 1 163 ? 27.203 -13.953 12.188 1 79.88 163 ALA B CA 1
ATOM 3955 C C . ALA B 1 163 ? 27 -12.984 13.352 1 79.88 163 ALA B C 1
ATOM 3957 O O . ALA B 1 163 ? 25.906 -12.938 13.938 1 79.88 163 ALA B O 1
ATOM 3958 N N . ALA B 1 164 ? 27.969 -12.203 13.594 1 80.06 164 ALA B N 1
ATOM 3959 C CA . ALA B 1 164 ? 27.891 -11.266 14.719 1 80.06 164 ALA B CA 1
ATOM 3960 C C . ALA B 1 164 ? 26.828 -10.211 14.477 1 80.06 164 ALA B C 1
ATOM 3962 O O . ALA B 1 164 ? 26.344 -9.578 15.422 1 80.06 164 ALA B O 1
ATOM 3963 N N . TRP B 1 165 ? 26.469 -10.102 13.273 1 82.81 165 TRP B N 1
ATOM 3964 C CA . TRP B 1 165 ? 25.453 -9.117 12.93 1 82.81 165 TRP B CA 1
ATOM 3965 C C . TRP B 1 165 ? 24.047 -9.711 13.07 1 82.81 165 TRP B C 1
ATOM 3967 O O . TRP B 1 165 ? 23.062 -8.984 13.203 1 82.81 165 TRP B O 1
ATOM 3977 N N . THR B 1 166 ? 23.938 -11.047 12.992 1 81.19 166 THR B N 1
ATOM 3978 C CA . THR B 1 166 ? 22.625 -11.664 12.883 1 81.19 166 THR B CA 1
ATOM 3979 C C . THR B 1 166 ? 22.281 -12.43 14.156 1 81.19 166 THR B C 1
ATOM 3981 O O . THR B 1 166 ? 21.156 -12.891 14.32 1 81.19 166 THR B O 1
ATOM 3984 N N . ARG B 1 167 ? 23.219 -12.422 15.07 1 82.88 167 ARG B N 1
ATOM 3985 C CA . ARG B 1 167 ? 23 -13.25 16.25 1 82.88 167 ARG B CA 1
ATOM 3986 C C . ARG B 1 167 ? 22.891 -12.391 17.5 1 82.88 167 ARG B C 1
ATOM 3988 O O . ARG B 1 167 ? 22.859 -12.914 18.625 1 82.88 167 ARG B O 1
ATOM 3995 N N . VAL B 1 168 ? 22.891 -11.094 17.344 1 83.06 168 VAL B N 1
ATOM 3996 C CA . VAL B 1 168 ? 22.797 -10.203 18.5 1 83.06 168 VAL B CA 1
ATOM 3997 C C . VAL B 1 168 ? 21.594 -9.273 18.344 1 83.06 168 VAL B C 1
ATOM 3999 O O . VAL B 1 168 ? 21.047 -9.133 17.25 1 83.06 168 VAL B O 1
ATOM 4002 N N . ASN B 1 169 ? 21.266 -8.766 19.531 1 90.44 169 ASN B N 1
ATOM 4003 C CA . ASN B 1 169 ? 20.344 -7.637 19.484 1 90.44 169 ASN B CA 1
ATOM 4004 C C . ASN B 1 169 ? 21.016 -6.383 18.938 1 90.44 169 ASN B C 1
ATOM 4006 O O . ASN B 1 169 ? 21.609 -5.621 19.703 1 90.44 169 ASN B O 1
ATOM 4010 N N . LEU B 1 170 ? 20.875 -6.219 17.703 1 89.94 170 LEU B N 1
ATOM 4011 C CA . LEU B 1 170 ? 21.594 -5.176 16.984 1 89.94 170 LEU B CA 1
ATOM 4012 C C . LEU B 1 170 ? 21.156 -3.791 17.438 1 89.94 170 LEU B C 1
ATOM 4014 O O . LEU B 1 170 ? 21.969 -2.871 17.531 1 89.94 170 LEU B O 1
ATOM 4018 N N . LEU B 1 171 ? 19.891 -3.629 17.719 1 91.62 171 LEU B N 1
ATOM 4019 C CA . LEU B 1 171 ? 19.359 -2.35 18.172 1 91.62 171 LEU B CA 1
ATOM 4020 C C . LEU B 1 171 ? 20 -1.937 19.484 1 91.62 171 LEU B C 1
ATOM 4022 O O . LEU B 1 171 ? 20.438 -0.794 19.641 1 91.62 171 LEU B O 1
ATOM 4026 N N . GLN B 1 172 ? 20.062 -2.857 20.344 1 91.56 172 GLN B N 1
ATOM 4027 C CA . GLN B 1 172 ? 20.672 -2.584 21.641 1 91.56 172 GLN B CA 1
ATOM 4028 C C . GLN B 1 172 ? 22.172 -2.332 21.516 1 91.56 172 GLN B C 1
ATOM 4030 O O . GLN B 1 172 ? 22.703 -1.426 22.156 1 91.56 172 GLN B O 1
ATOM 4035 N N . ALA B 1 173 ? 22.781 -3.129 20.719 1 91.19 173 ALA B N 1
ATOM 4036 C CA . ALA B 1 173 ? 24.219 -2.986 20.516 1 91.19 173 ALA B CA 1
ATOM 4037 C C . ALA B 1 173 ? 24.562 -1.607 19.953 1 91.19 173 ALA B C 1
ATOM 4039 O O . ALA B 1 173 ? 25.438 -0.918 20.484 1 91.19 173 ALA B O 1
ATOM 4040 N N . ILE B 1 174 ? 23.844 -1.184 19 1 92.06 174 ILE B N 1
ATOM 4041 C CA . ILE B 1 174 ? 24.109 0.1 18.359 1 92.06 174 ILE B CA 1
ATOM 4042 C C . ILE B 1 174 ? 23.734 1.236 19.312 1 92.06 174 ILE B C 1
ATOM 4044 O O . ILE B 1 174 ? 24.453 2.225 19.422 1 92.06 174 ILE B O 1
ATOM 4048 N N . GLY B 1 175 ? 22.656 1.067 19.953 1 92.75 175 GLY B N 1
ATOM 4049 C CA . GLY B 1 175 ? 22.203 2.072 20.906 1 92.75 175 GLY B CA 1
ATOM 4050 C C . GLY B 1 175 ? 23.188 2.312 22.031 1 92.75 175 GLY B C 1
ATOM 4051 O O . GLY B 1 175 ? 23.219 3.402 22.609 1 92.75 175 GLY B O 1
ATOM 4052 N N . SER B 1 176 ? 23.922 1.395 22.375 1 90.5 176 SER B N 1
ATOM 4053 C CA . SER B 1 176 ? 24.875 1.502 23.469 1 90.5 176 SER B CA 1
ATOM 4054 C C . SER B 1 176 ? 26.078 2.354 23.078 1 90.5 176 SER B C 1
ATOM 4056 O O . SER B 1 176 ? 26.797 2.857 23.938 1 90.5 176 SER B O 1
ATOM 4058 N N . VAL B 1 177 ? 26.25 2.545 21.812 1 88.31 177 VAL B N 1
ATOM 4059 C CA . VAL B 1 177 ? 27.438 3.268 21.391 1 88.31 177 VAL B CA 1
ATOM 4060 C C . VAL B 1 177 ? 27.047 4.566 20.688 1 88.31 177 VAL B C 1
ATOM 4062 O O . VAL B 1 177 ? 27.859 5.477 20.547 1 88.31 177 VAL B O 1
ATOM 4065 N N . LEU B 1 178 ? 25.859 4.578 20.219 1 91.88 178 LEU B N 1
ATOM 4066 C CA . LEU B 1 178 ? 25.359 5.754 19.5 1 91.88 178 LEU B CA 1
ATOM 4067 C C . LEU B 1 178 ? 24.359 6.523 20.359 1 91.88 178 LEU B C 1
ATOM 4069 O O . LEU B 1 178 ? 23.234 6.074 20.562 1 91.88 178 LEU B O 1
ATOM 4073 N N . ASP B 1 179 ? 24.703 7.707 20.828 1 92.69 179 ASP B N 1
ATOM 4074 C CA . ASP B 1 179 ? 23.859 8.516 21.703 1 92.69 179 ASP B CA 1
ATOM 4075 C C . ASP B 1 179 ? 22.969 9.461 20.891 1 92.69 179 ASP B C 1
ATOM 4077 O O . ASP B 1 179 ? 22.719 10.594 21.312 1 92.69 179 ASP B O 1
ATOM 4081 N N . VAL B 1 180 ? 22.703 9.133 19.672 1 94.75 180 VAL B N 1
ATOM 4082 C CA . VAL B 1 180 ? 21.797 9.891 18.828 1 94.75 180 VAL B CA 1
ATOM 4083 C C . VAL B 1 180 ? 20.719 8.969 18.266 1 94.75 180 VAL B C 1
ATOM 4085 O O . VAL B 1 180 ? 20.922 7.754 18.172 1 94.75 180 VAL B O 1
ATOM 4088 N N . PRO B 1 181 ? 19.562 9.555 17.953 1 96.19 181 PRO B N 1
ATOM 4089 C CA . PRO B 1 181 ? 18.516 8.711 17.359 1 96.19 181 PRO B CA 1
ATOM 4090 C C . PRO B 1 181 ? 18.953 8.039 16.078 1 96.19 181 PRO B C 1
ATOM 4092 O O . PRO B 1 181 ? 19.672 8.641 15.266 1 96.19 181 PRO B O 1
ATOM 4095 N N . PHE B 1 182 ? 18.578 6.77 15.945 1 96.31 182 PHE B N 1
ATOM 4096 C CA . PHE B 1 182 ? 18.938 6.066 14.719 1 96.31 182 PHE B CA 1
ATOM 4097 C C . PHE B 1 182 ? 17.828 5.102 14.32 1 96.31 182 PHE B C 1
ATOM 4099 O O . PHE B 1 182 ? 16.953 4.766 15.133 1 96.31 182 PHE B O 1
ATOM 4106 N N . THR B 1 183 ? 17.797 4.746 13.039 1 95.38 183 THR B N 1
ATOM 4107 C CA . THR B 1 183 ? 16.938 3.703 12.492 1 95.38 183 THR B CA 1
ATOM 4108 C C . THR B 1 183 ? 17.75 2.734 11.633 1 95.38 183 THR B C 1
ATOM 4110 O O . THR B 1 183 ? 18.781 3.1 11.086 1 95.38 183 THR B O 1
ATOM 4113 N N . ILE B 1 184 ? 17.328 1.501 11.617 1 94.56 184 ILE B N 1
ATOM 4114 C CA . ILE B 1 184 ? 17.859 0.5 10.703 1 94.56 184 ILE B CA 1
ATOM 4115 C C . ILE B 1 184 ? 16.828 0.177 9.625 1 94.56 184 ILE B C 1
ATOM 4117 O O . ILE B 1 184 ? 15.648 -0.006 9.93 1 94.56 184 ILE B O 1
ATOM 4121 N N . GLU B 1 185 ? 17.297 0.246 8.398 1 95.31 185 GLU B N 1
ATOM 4122 C CA . GLU B 1 185 ? 16.406 0.023 7.266 1 95.31 185 GLU B CA 1
ATOM 4123 C C . GLU B 1 185 ? 17.016 -0.961 6.273 1 95.31 185 GLU B C 1
ATOM 4125 O O . GLU B 1 185 ? 18.234 -1.006 6.105 1 95.31 185 GLU B O 1
ATOM 4130 N N . ASN B 1 186 ? 16.172 -1.751 5.641 1 94.75 186 ASN B N 1
ATOM 4131 C CA . ASN B 1 186 ? 16.609 -2.648 4.574 1 94.75 186 ASN B CA 1
ATOM 4132 C C . ASN B 1 186 ? 17.25 -1.88 3.42 1 94.75 186 ASN B C 1
ATOM 4134 O O . ASN B 1 186 ? 16.75 -0.828 3.018 1 94.75 186 ASN B O 1
ATOM 4138 N N . ASP B 1 187 ? 18.312 -2.398 2.906 1 94 187 ASP B N 1
ATOM 4139 C CA . ASP B 1 187 ? 19.094 -1.721 1.874 1 94 187 ASP B CA 1
ATOM 4140 C C . ASP B 1 187 ? 18.25 -1.488 0.618 1 94 187 ASP B C 1
ATOM 4142 O O . ASP B 1 187 ? 18.297 -0.406 0.03 1 94 187 ASP B O 1
ATOM 4146 N N . VAL B 1 188 ? 17.438 -2.422 0.223 1 95.31 188 VAL B N 1
ATOM 4147 C CA . VAL B 1 188 ? 16.656 -2.273 -0.997 1 95.31 188 VAL B CA 1
ATOM 4148 C C . VAL B 1 188 ? 15.586 -1.205 -0.794 1 95.31 188 VAL B C 1
ATOM 4150 O O . VAL B 1 188 ? 15.266 -0.452 -1.717 1 95.31 188 VAL B O 1
ATOM 4153 N N . ASN B 1 189 ? 15.023 -1.119 0.39 1 96.94 189 ASN B N 1
ATOM 4154 C CA . ASN B 1 189 ? 14.125 -0.017 0.716 1 96.94 189 ASN B CA 1
ATOM 4155 C C . ASN B 1 189 ? 14.812 1.335 0.569 1 96.94 189 ASN B C 1
ATOM 4157 O O . ASN B 1 189 ? 14.211 2.297 0.092 1 96.94 189 ASN B O 1
ATOM 4161 N N . LEU B 1 190 ? 16.016 1.392 0.998 1 96.94 190 LEU B N 1
ATOM 4162 C CA . LEU B 1 190 ? 16.766 2.641 0.906 1 96.94 190 LEU B CA 1
ATOM 4163 C C . LEU B 1 190 ? 17.031 3.01 -0.549 1 96.94 190 LEU B C 1
ATOM 4165 O O . LEU B 1 190 ? 17.016 4.191 -0.907 1 96.94 190 LEU B O 1
ATOM 4169 N N . VAL B 1 191 ? 17.281 2.006 -1.371 1 96.88 191 VAL B N 1
ATOM 4170 C CA . VAL B 1 191 ? 17.406 2.271 -2.801 1 96.88 191 VAL B CA 1
ATOM 4171 C C . VAL B 1 191 ? 16.109 2.869 -3.336 1 96.88 191 VAL B C 1
ATOM 4173 O O . VAL B 1 191 ? 16.141 3.822 -4.117 1 96.88 191 VAL B O 1
ATOM 4176 N N . ALA B 1 192 ? 15.016 2.334 -2.916 1 97.69 192 ALA B N 1
ATOM 4177 C CA . ALA B 1 192 ? 13.719 2.857 -3.346 1 97.69 192 ALA B CA 1
ATOM 4178 C C . ALA B 1 192 ? 13.555 4.316 -2.93 1 97.69 192 ALA B C 1
ATOM 4180 O O . ALA B 1 192 ? 13.07 5.137 -3.711 1 97.69 192 ALA B O 1
ATOM 4181 N N . LEU B 1 193 ? 13.938 4.629 -1.71 1 96.88 193 LEU B N 1
ATOM 4182 C CA . LEU B 1 193 ? 13.852 6.008 -1.242 1 96.88 193 LEU B CA 1
ATOM 4183 C C . LEU B 1 193 ? 14.727 6.926 -2.09 1 96.88 193 LEU B C 1
ATOM 4185 O O . LEU B 1 193 ? 14.336 8.055 -2.395 1 96.88 193 LEU B O 1
ATOM 4189 N N . ASN B 1 194 ? 15.891 6.445 -2.434 1 96.38 194 ASN B N 1
ATOM 4190 C CA . ASN B 1 194 ? 16.75 7.227 -3.312 1 96.38 194 ASN B CA 1
ATOM 4191 C C . ASN B 1 194 ? 16.109 7.453 -4.676 1 96.38 194 ASN B C 1
ATOM 4193 O O . ASN B 1 194 ? 16.203 8.547 -5.238 1 96.38 194 ASN B O 1
ATOM 4197 N N . GLU B 1 195 ? 15.5 6.414 -5.234 1 97 195 GLU B N 1
ATOM 4198 C CA . GLU B 1 195 ? 14.812 6.531 -6.516 1 97 195 GLU B CA 1
ATOM 4199 C C . GLU B 1 195 ? 13.695 7.562 -6.453 1 97 195 GLU B C 1
ATOM 4201 O O . GLU B 1 195 ? 13.453 8.289 -7.418 1 97 195 GLU B O 1
ATOM 4206 N N . MET B 1 196 ? 13.008 7.641 -5.371 1 95.44 196 MET B N 1
ATOM 4207 C CA . MET B 1 196 ? 11.938 8.617 -5.176 1 95.44 196 MET B CA 1
ATOM 4208 C C . MET B 1 196 ? 12.5 10.031 -5.098 1 95.44 196 MET B C 1
ATOM 4210 O O . MET B 1 196 ? 11.883 10.977 -5.582 1 95.44 196 MET B O 1
ATOM 4214 N N . ALA B 1 197 ? 13.609 10.125 -4.484 1 92.38 197 ALA B N 1
ATOM 4215 C CA . ALA B 1 197 ? 14.18 11.445 -4.238 1 92.38 197 ALA B CA 1
ATOM 4216 C C . ALA B 1 197 ? 14.914 11.969 -5.469 1 92.38 197 ALA B C 1
ATOM 4218 O O . ALA B 1 197 ? 14.828 13.156 -5.797 1 92.38 197 ALA B O 1
ATOM 4219 N N . ARG B 1 198 ? 15.648 11.047 -6.168 1 91.94 198 ARG B N 1
ATOM 4220 C CA . ARG B 1 198 ? 16.594 11.531 -7.16 1 91.94 198 ARG B CA 1
ATOM 4221 C C . ARG B 1 198 ? 16.562 10.664 -8.414 1 91.94 198 ARG B C 1
ATOM 4223 O O . ARG B 1 198 ? 17.266 10.953 -9.391 1 91.94 198 ARG B O 1
ATOM 4230 N N . GLY B 1 199 ? 15.805 9.641 -8.344 1 94.19 199 GLY B N 1
ATOM 4231 C CA . GLY B 1 199 ? 15.898 8.68 -9.43 1 94.19 199 GLY B CA 1
ATOM 4232 C C . GLY B 1 199 ? 14.656 8.641 -10.305 1 94.19 199 GLY B C 1
ATOM 4233 O O . GLY B 1 199 ? 14.039 9.672 -10.555 1 94.19 199 GLY B O 1
ATOM 4234 N N . SER B 1 200 ? 14.406 7.434 -10.805 1 94.69 200 SER B N 1
ATOM 4235 C CA . SER B 1 200 ? 13.383 7.207 -11.812 1 94.69 200 SER B CA 1
ATOM 4236 C C . SER B 1 200 ? 11.984 7.254 -11.211 1 94.69 200 SER B C 1
ATOM 4238 O O . SER B 1 200 ? 10.992 7.352 -11.938 1 94.69 200 SER B O 1
ATOM 4240 N N . ALA B 1 201 ? 11.883 7.184 -9.922 1 96.56 201 ALA B N 1
ATOM 4241 C CA . ALA B 1 201 ? 10.57 7.141 -9.289 1 96.56 201 ALA B CA 1
ATOM 4242 C C . ALA B 1 201 ? 10.219 8.492 -8.672 1 96.56 201 ALA B C 1
ATOM 4244 O O . ALA B 1 201 ? 9.406 8.57 -7.746 1 96.56 201 ALA B O 1
ATOM 4245 N N . ARG B 1 202 ? 10.859 9.531 -9.148 1 94.5 202 ARG B N 1
ATOM 4246 C CA . ARG B 1 202 ? 10.477 10.875 -8.711 1 94.5 202 ARG B CA 1
ATOM 4247 C C . ARG B 1 202 ? 9.023 11.172 -9.062 1 94.5 202 ARG B C 1
ATOM 4249 O O . ARG B 1 202 ? 8.562 10.844 -10.156 1 94.5 202 ARG B O 1
ATOM 4256 N N . ASP B 1 203 ? 8.211 11.688 -8.109 1 93.06 203 ASP B N 1
ATOM 4257 C CA . ASP B 1 203 ? 6.816 12.094 -8.25 1 93.06 203 ASP B CA 1
ATOM 4258 C C . ASP B 1 203 ? 5.918 10.875 -8.461 1 93.06 203 ASP B C 1
ATOM 4260 O O . ASP B 1 203 ? 4.812 11 -9 1 93.06 203 ASP B O 1
ATOM 4264 N N . VAL B 1 204 ? 6.457 9.727 -8.227 1 95.44 204 VAL B N 1
ATOM 4265 C CA . VAL B 1 204 ? 5.672 8.5 -8.312 1 95.44 204 VAL B CA 1
ATOM 4266 C C . VAL B 1 204 ? 5.312 8.016 -6.906 1 95.44 204 VAL B C 1
ATOM 4268 O O . VAL B 1 204 ? 6.168 7.977 -6.02 1 95.44 204 VAL B O 1
ATOM 4271 N N . ARG B 1 205 ? 4.117 7.68 -6.688 1 95.75 205 ARG B N 1
ATOM 4272 C CA . ARG B 1 205 ? 3.674 7.352 -5.34 1 95.75 205 ARG B CA 1
ATOM 4273 C C . ARG B 1 205 ? 3.426 5.852 -5.195 1 95.75 205 ARG B C 1
ATOM 4275 O O . ARG B 1 205 ? 3.309 5.34 -4.078 1 95.75 205 ARG B O 1
ATOM 4282 N N . ASP B 1 206 ? 3.293 5.117 -6.328 1 97.69 206 ASP B N 1
ATOM 4283 C CA . ASP B 1 206 ? 3.035 3.68 -6.328 1 97.69 206 ASP B CA 1
ATOM 4284 C C . ASP B 1 206 ? 3.986 2.951 -7.277 1 97.69 206 ASP B C 1
ATOM 4286 O O . ASP B 1 206 ? 3.783 2.957 -8.492 1 97.69 206 ASP B O 1
ATOM 4290 N N . PHE B 1 207 ? 4.996 2.35 -6.715 1 98.38 207 PHE B N 1
ATOM 4291 C CA . PHE B 1 207 ? 5.938 1.621 -7.562 1 98.38 207 PHE B CA 1
ATOM 4292 C C . PHE B 1 207 ? 6.602 0.492 -6.785 1 98.38 207 PHE B C 1
ATOM 4294 O O . PHE B 1 207 ? 6.473 0.414 -5.559 1 98.38 207 PHE B O 1
ATOM 4301 N N . VAL B 1 208 ? 7.207 -0.393 -7.52 1 98.69 208 VAL B N 1
ATOM 4302 C CA . VAL B 1 208 ? 7.988 -1.493 -6.961 1 98.69 208 VAL B CA 1
ATOM 4303 C C . VAL B 1 208 ? 9.398 -1.47 -7.539 1 98.69 208 VAL B C 1
ATOM 4305 O O . VAL B 1 208 ? 9.586 -1.198 -8.727 1 98.69 208 VAL B O 1
ATOM 4308 N N . LEU B 1 209 ? 10.336 -1.589 -6.676 1 98.44 209 LEU B N 1
ATOM 4309 C CA . LEU B 1 209 ? 11.719 -1.748 -7.098 1 98.44 209 LEU B CA 1
ATOM 4310 C C . LEU B 1 209 ? 12.156 -3.205 -6.996 1 98.44 209 LEU B C 1
ATOM 4312 O O . LEU B 1 209 ? 11.984 -3.838 -5.953 1 98.44 209 LEU B O 1
ATOM 4316 N N . LEU B 1 210 ? 12.602 -3.74 -8.07 1 97.81 210 LEU B N 1
ATOM 4317 C CA . LEU B 1 210 ? 13.227 -5.059 -8.094 1 97.81 210 LEU B CA 1
ATOM 4318 C C . LEU B 1 210 ? 14.742 -4.941 -8.219 1 97.81 210 LEU B C 1
ATOM 4320 O O . LEU B 1 210 ? 15.242 -4.254 -9.109 1 97.81 210 LEU B O 1
ATOM 4324 N N . TRP B 1 211 ? 15.391 -5.551 -7.277 1 95.31 211 TRP B N 1
ATOM 4325 C CA . TRP B 1 211 ? 16.844 -5.535 -7.242 1 95.31 211 TRP B CA 1
ATOM 4326 C C . TRP B 1 211 ? 17.406 -6.938 -7.441 1 95.31 211 TRP B C 1
ATOM 4328 O O . TRP B 1 211 ? 17.156 -7.836 -6.641 1 95.31 211 TRP B O 1
ATOM 4338 N N . ILE B 1 212 ? 18.141 -7.125 -8.555 1 94.38 212 ILE B N 1
ATOM 4339 C CA . ILE B 1 212 ? 18.766 -8.422 -8.812 1 94.38 212 ILE B CA 1
ATOM 4340 C C . ILE B 1 212 ? 20.281 -8.266 -8.883 1 94.38 212 ILE B C 1
ATOM 4342 O O . ILE B 1 212 ? 20.797 -7.512 -9.711 1 94.38 212 ILE B O 1
ATOM 4346 N N . SER B 1 213 ? 20.922 -8.922 -8.023 1 86.31 213 SER B N 1
ATOM 4347 C CA . SER B 1 213 ? 22.375 -8.906 -7.996 1 86.31 213 SER B CA 1
ATOM 4348 C C . SER B 1 213 ? 22.953 -10.312 -7.906 1 86.31 213 SER B C 1
ATOM 4350 O O . SER B 1 213 ? 22.203 -11.297 -7.945 1 86.31 213 SER B O 1
ATOM 4352 N N . GLU B 1 214 ? 24.297 -10.391 -7.844 1 79.81 214 GLU B N 1
ATOM 4353 C CA . GLU B 1 214 ? 24.953 -11.68 -7.695 1 79.81 214 GLU B CA 1
ATOM 4354 C C . GLU B 1 214 ? 24.641 -12.312 -6.34 1 79.81 214 GLU B C 1
ATOM 4356 O O . GLU B 1 214 ? 24.844 -13.516 -6.148 1 79.81 214 GLU B O 1
ATOM 4361 N N . HIS B 1 215 ? 24.125 -11.492 -5.453 1 77.31 215 HIS B N 1
ATOM 4362 C CA . HIS B 1 215 ? 23.906 -11.961 -4.09 1 77.31 215 HIS B CA 1
ATOM 4363 C C . HIS B 1 215 ? 22.438 -12.32 -3.859 1 77.31 215 HIS B C 1
ATOM 4365 O O . HIS B 1 215 ? 22.078 -12.797 -2.783 1 77.31 215 HIS B O 1
ATOM 4371 N N . GLY B 1 216 ? 21.625 -12.102 -4.902 1 85.44 216 GLY B N 1
ATOM 4372 C CA . GLY B 1 216 ? 20.234 -12.508 -4.73 1 85.44 216 GLY B CA 1
ATOM 4373 C C . GLY B 1 216 ? 19.25 -11.484 -5.254 1 85.44 216 GLY B C 1
ATOM 4374 O O . GLY B 1 216 ? 19.609 -10.633 -6.07 1 85.44 216 GLY B O 1
ATOM 4375 N N . VAL B 1 217 ? 18 -11.734 -4.895 1 92.25 217 VAL B N 1
ATOM 4376 C CA . VAL B 1 217 ? 16.891 -10.906 -5.367 1 92.25 217 VAL B CA 1
ATOM 4377 C C . VAL B 1 217 ? 16.234 -10.203 -4.188 1 92.25 217 VAL B C 1
ATOM 4379 O O . VAL B 1 217 ? 16.016 -10.805 -3.133 1 92.25 217 VAL B O 1
ATOM 4382 N N . GLY B 1 218 ? 16.062 -8.898 -4.246 1 92.31 218 GLY B N 1
ATOM 4383 C CA . GLY B 1 218 ? 15.281 -8.102 -3.312 1 92.31 218 GLY B CA 1
ATOM 4384 C C . GLY B 1 218 ? 14.266 -7.207 -3.994 1 92.31 218 GLY B C 1
ATOM 4385 O O . GLY B 1 218 ? 14.305 -7.027 -5.215 1 92.31 218 GLY B O 1
ATOM 4386 N N . SER B 1 219 ? 13.383 -6.758 -3.209 1 96.62 219 SER B N 1
ATOM 4387 C CA . SER B 1 219 ? 12.422 -5.805 -3.748 1 96.62 219 SER B CA 1
ATOM 4388 C C . SER B 1 219 ? 11.914 -4.855 -2.668 1 96.62 219 SER B C 1
ATOM 4390 O O . SER B 1 219 ? 12.125 -5.094 -1.478 1 96.62 219 SER B O 1
ATOM 4392 N N . SER B 1 220 ? 11.422 -3.779 -3.078 1 97.75 220 SER B N 1
ATOM 4393 C CA . SER B 1 220 ? 10.789 -2.789 -2.215 1 97.75 220 SER B CA 1
ATOM 4394 C C . SER B 1 220 ? 9.461 -2.32 -2.799 1 97.75 220 SER B C 1
ATOM 4396 O O . SER B 1 220 ? 9.328 -2.174 -4.016 1 97.75 220 SER B O 1
ATOM 4398 N N . VAL B 1 221 ? 8.531 -2.102 -1.916 1 98.5 221 VAL B N 1
ATOM 4399 C CA . VAL B 1 221 ? 7.188 -1.698 -2.326 1 98.5 221 VAL B CA 1
ATOM 4400 C C . VAL B 1 221 ? 6.867 -0.315 -1.764 1 98.5 221 VAL B C 1
ATOM 4402 O O . VAL B 1 221 ? 7.051 -0.066 -0.569 1 98.5 221 VAL B O 1
ATOM 4405 N N . VAL B 1 222 ? 6.465 0.571 -2.621 1 98.44 222 VAL B N 1
ATOM 4406 C CA . VAL B 1 222 ? 5.973 1.888 -2.225 1 98.44 222 VAL B CA 1
ATOM 4407 C C . VAL B 1 222 ? 4.523 2.055 -2.674 1 98.44 222 VAL B C 1
ATOM 4409 O O . VAL B 1 222 ? 4.207 1.878 -3.854 1 98.44 222 VAL B O 1
ATOM 4412 N N . VAL B 1 223 ? 3.689 2.307 -1.75 1 98.12 223 VAL B N 1
ATOM 4413 C CA . VAL B 1 223 ? 2.273 2.553 -1.999 1 98.12 223 VAL B CA 1
ATOM 4414 C C . VAL B 1 223 ? 1.852 3.861 -1.336 1 98.12 223 VAL B C 1
ATOM 4416 O O . VAL B 1 223 ? 2.258 4.152 -0.208 1 98.12 223 VAL B O 1
ATOM 4419 N N . HIS B 1 224 ? 1.097 4.648 -1.997 1 95.12 224 HIS B N 1
ATOM 4420 C CA . HIS B 1 224 ? 0.617 5.934 -1.496 1 95.12 224 HIS B CA 1
ATOM 4421 C C . HIS B 1 224 ? 1.772 6.801 -1.011 1 95.12 224 HIS B C 1
ATOM 4423 O O . HIS B 1 224 ? 1.65 7.496 0.003 1 95.12 224 HIS B O 1
ATOM 4429 N N . GLY B 1 225 ? 2.883 6.602 -1.612 1 95.44 225 GLY B N 1
ATOM 4430 C CA . GLY B 1 225 ? 4.039 7.445 -1.36 1 95.44 225 GLY B CA 1
ATOM 4431 C C . GLY B 1 225 ? 4.871 6.98 -0.178 1 95.44 225 GLY B C 1
ATOM 4432 O O . GLY B 1 225 ? 5.867 7.617 0.174 1 95.44 225 GLY B O 1
ATOM 4433 N N . GLY B 1 226 ? 4.504 5.898 0.43 1 96.44 226 GLY B N 1
ATOM 4434 C CA . GLY B 1 226 ? 5.227 5.398 1.59 1 96.44 226 GLY B CA 1
ATOM 4435 C C . GLY B 1 226 ? 5.746 3.986 1.407 1 96.44 226 GLY B C 1
ATOM 4436 O O . GLY B 1 226 ? 5.109 3.166 0.746 1 96.44 226 GLY B O 1
ATOM 4437 N N . LEU B 1 227 ? 6.82 3.701 2.072 1 96.94 227 LEU B N 1
ATOM 4438 C CA . LEU B 1 227 ? 7.379 2.354 2.07 1 96.94 227 LEU B CA 1
ATOM 4439 C C . LEU B 1 227 ? 6.434 1.372 2.754 1 96.94 227 LEU B C 1
ATOM 4441 O O . LEU B 1 227 ? 5.852 1.688 3.795 1 96.94 227 LEU B O 1
ATOM 4445 N N . VAL B 1 228 ? 6.32 0.268 2.146 1 97.5 228 VAL B N 1
ATOM 4446 C CA . VAL B 1 228 ? 5.637 -0.848 2.793 1 97.5 228 VAL B CA 1
ATOM 4447 C C . VAL B 1 228 ? 6.664 -1.776 3.439 1 97.5 228 VAL B C 1
ATOM 4449 O O . VAL B 1 228 ? 7.395 -2.482 2.744 1 97.5 228 VAL B O 1
ATOM 4452 N N . ARG B 1 229 ? 6.734 -1.765 4.711 1 94.19 229 ARG B N 1
ATOM 4453 C CA . ARG B 1 229 ? 7.727 -2.576 5.41 1 94.19 229 ARG B CA 1
ATOM 4454 C C . ARG B 1 229 ? 7.145 -3.926 5.816 1 94.19 229 ARG B C 1
ATOM 4456 O O . ARG B 1 229 ? 7.875 -4.914 5.93 1 94.19 229 ARG B O 1
ATOM 4463 N N . GLY B 1 230 ? 5.762 -3.938 5.945 1 93.25 230 GLY B N 1
ATOM 4464 C CA . GLY B 1 230 ? 5.078 -5.156 6.34 1 93.25 230 GLY B CA 1
ATOM 4465 C C . GLY B 1 230 ? 4.922 -5.293 7.844 1 93.25 230 GLY B C 1
ATOM 4466 O O . GLY B 1 230 ? 5.555 -4.559 8.609 1 93.25 230 GLY B O 1
ATOM 4467 N N . ALA B 1 231 ? 4.074 -6.176 8.258 1 91.94 231 ALA B N 1
ATOM 4468 C CA . ALA B 1 231 ? 3.73 -6.379 9.664 1 91.94 231 ALA B CA 1
ATOM 4469 C C . ALA B 1 231 ? 4.938 -6.875 10.461 1 91.94 231 ALA B C 1
ATOM 4471 O O . ALA B 1 231 ? 5.109 -6.523 11.625 1 91.94 231 ALA B O 1
ATOM 4472 N N . THR B 1 232 ? 5.766 -7.629 9.805 1 87.5 232 THR B N 1
ATOM 4473 C CA . THR B 1 232 ? 6.934 -8.18 10.477 1 87.5 232 THR B CA 1
ATOM 4474 C C . THR B 1 232 ? 8.219 -7.727 9.797 1 87.5 232 THR B C 1
ATOM 4476 O O . THR B 1 232 ? 9.266 -8.367 9.938 1 87.5 232 THR B O 1
ATOM 4479 N N . LEU B 1 233 ? 8.078 -6.703 8.953 1 89 233 LEU B N 1
ATOM 4480 C CA . LEU B 1 233 ? 9.188 -6.105 8.219 1 89 233 LEU B CA 1
ATOM 4481 C C . LEU B 1 233 ? 9.695 -7.051 7.137 1 89 233 LEU B C 1
ATOM 4483 O O . LEU B 1 233 ? 10.883 -7.031 6.793 1 89 233 LEU B O 1
ATOM 4487 N N . GLY B 1 234 ? 8.797 -7.863 6.66 1 89.5 234 GLY B N 1
ATOM 4488 C CA . GLY B 1 234 ? 9.148 -8.844 5.648 1 89.5 234 GLY B CA 1
ATOM 4489 C C . GLY B 1 234 ? 8.656 -8.477 4.262 1 89.5 234 GLY B C 1
ATOM 4490 O O . GLY B 1 234 ? 8.812 -9.258 3.316 1 89.5 234 GLY B O 1
ATOM 4491 N N . ALA B 1 235 ? 8.078 -7.277 4.113 1 94.44 235 ALA B N 1
ATOM 4492 C CA . ALA B 1 235 ? 7.598 -6.883 2.793 1 94.44 235 ALA B CA 1
ATOM 4493 C C . ALA B 1 235 ? 8.75 -6.777 1.799 1 94.44 235 ALA B C 1
ATOM 4495 O O . ALA B 1 235 ? 9.82 -6.277 2.137 1 94.44 235 ALA B O 1
ATOM 4496 N N . GLY B 1 236 ? 8.484 -7.273 0.613 1 93.75 236 GLY B N 1
ATOM 4497 C CA . GLY B 1 236 ? 9.477 -7.16 -0.447 1 93.75 236 GLY B CA 1
ATOM 4498 C C . GLY B 1 236 ? 10.375 -8.375 -0.554 1 93.75 236 GLY B C 1
ATOM 4499 O O . GLY B 1 236 ? 11.266 -8.422 -1.411 1 93.75 236 GLY B O 1
ATOM 4500 N N . GLU B 1 237 ? 10.18 -9.352 0.29 1 91.19 237 GLU B N 1
ATOM 4501 C CA . GLU B 1 237 ? 10.961 -10.578 0.199 1 91.19 237 GLU B CA 1
ATOM 4502 C C . GLU B 1 237 ? 10.43 -11.492 -0.898 1 91.19 237 GLU B C 1
ATOM 4504 O O . GLU B 1 237 ? 10.188 -12.68 -0.663 1 91.19 237 GLU B O 1
ATOM 4509 N N . LEU B 1 238 ? 10.344 -10.945 -2.049 1 92.94 238 LEU B N 1
ATOM 4510 C CA . LEU B 1 238 ? 9.75 -11.594 -3.215 1 92.94 238 LEU B CA 1
ATOM 4511 C C . LEU B 1 238 ? 10.516 -12.859 -3.582 1 92.94 238 LEU B C 1
ATOM 4513 O O . LEU B 1 238 ? 9.969 -13.758 -4.227 1 92.94 238 LEU B O 1
ATOM 4517 N N . GLY B 1 239 ? 11.766 -12.922 -3.223 1 92.75 239 GLY B N 1
ATOM 4518 C CA . GLY B 1 239 ? 12.602 -14.078 -3.529 1 92.75 239 GLY B CA 1
ATOM 4519 C C . GLY B 1 239 ? 12.047 -15.375 -2.977 1 92.75 239 GLY B C 1
ATOM 4520 O O . GLY B 1 239 ? 12.336 -16.453 -3.502 1 92.75 239 GLY B O 1
ATOM 4521 N N . PHE B 1 240 ? 11.195 -15.328 -1.988 1 90.38 240 PHE B N 1
ATOM 4522 C CA . PHE B 1 240 ? 10.688 -16.531 -1.326 1 90.38 240 PHE B CA 1
ATOM 4523 C C . PHE B 1 240 ? 9.438 -17.047 -2.029 1 90.38 240 PHE B C 1
ATOM 4525 O O . PHE B 1 240 ? 8.969 -18.141 -1.736 1 90.38 240 PHE B O 1
ATOM 4532 N N . THR B 1 241 ? 8.945 -16.391 -2.982 1 93.38 241 THR B N 1
ATOM 4533 C CA . THR B 1 241 ? 7.699 -16.75 -3.656 1 93.38 241 THR B CA 1
ATOM 4534 C C . THR B 1 241 ? 7.898 -17.969 -4.547 1 93.38 241 THR B C 1
ATOM 4536 O O . THR B 1 241 ? 8.797 -17.984 -5.391 1 93.38 241 THR B O 1
ATOM 4539 N N . PRO B 1 242 ? 7.051 -18.953 -4.324 1 94.69 242 PRO B N 1
ATOM 4540 C CA . PRO B 1 242 ? 7.09 -20.047 -5.301 1 94.69 242 PRO B CA 1
ATOM 4541 C C . PRO B 1 242 ? 6.617 -19.609 -6.688 1 94.69 242 PRO B C 1
ATOM 4543 O O . PRO B 1 242 ? 5.559 -19 -6.816 1 94.69 242 PRO B O 1
ATOM 4546 N N . VAL B 1 243 ? 7.375 -19.906 -7.684 1 95.25 243 VAL B N 1
ATOM 4547 C CA . VAL B 1 243 ? 7.035 -19.547 -9.062 1 95.25 243 VAL B CA 1
ATOM 4548 C C . VAL B 1 243 ? 7.348 -20.719 -9.984 1 95.25 243 VAL B C 1
ATOM 4550 O O . VAL B 1 243 ? 8.219 -21.531 -9.688 1 95.25 243 VAL B O 1
ATOM 4553 N N . PRO B 1 244 ? 6.551 -20.797 -11.086 1 94.44 244 PRO B N 1
ATOM 4554 C CA . PRO B 1 244 ? 7.035 -21.688 -12.148 1 94.44 244 PRO B CA 1
ATOM 4555 C C . PRO B 1 244 ? 8.266 -21.141 -12.859 1 94.44 244 PRO B C 1
ATOM 4557 O O . PRO B 1 244 ? 8.523 -19.938 -12.82 1 94.44 244 PRO B O 1
ATOM 4560 N N . ASP B 1 245 ? 9.141 -22.047 -13.359 1 95 245 ASP B N 1
ATOM 4561 C CA . ASP B 1 245 ? 10.188 -21.594 -14.281 1 95 245 ASP B CA 1
ATOM 4562 C C . ASP B 1 245 ? 9.617 -21.328 -15.672 1 95 245 ASP B C 1
ATOM 4564 O O . ASP B 1 245 ? 9.242 -22.266 -16.375 1 95 245 ASP B O 1
ATOM 4568 N N . LEU B 1 246 ? 9.594 -20.047 -16.062 1 93.62 246 LEU B N 1
ATOM 4569 C CA . LEU B 1 246 ? 8.938 -19.688 -17.312 1 93.62 246 LEU B CA 1
ATOM 4570 C C . LEU B 1 246 ? 9.938 -19.688 -18.469 1 93.62 246 LEU B C 1
ATOM 4572 O O . LEU B 1 246 ? 9.609 -19.266 -19.578 1 93.62 246 LEU B O 1
ATOM 4576 N N . ALA B 1 247 ? 11.164 -20.094 -18.188 1 93.5 247 ALA B N 1
ATOM 4577 C CA . ALA B 1 247 ? 12.125 -20.25 -19.266 1 93.5 247 ALA B CA 1
ATOM 4578 C C . ALA B 1 247 ? 11.586 -21.203 -20.344 1 93.5 247 ALA B C 1
ATOM 4580 O O . ALA B 1 247 ? 10.633 -21.938 -20.094 1 93.5 247 ALA B O 1
ATOM 4581 N N . ARG B 1 248 ? 12.125 -21.078 -21.562 1 90.56 248 ARG B N 1
ATOM 4582 C CA . ARG B 1 248 ? 11.664 -21.891 -22.688 1 90.56 248 ARG B CA 1
ATOM 4583 C C . ARG B 1 248 ? 11.875 -23.375 -22.406 1 90.56 248 ARG B C 1
ATOM 4585 O O . ARG B 1 248 ? 11.047 -24.203 -22.781 1 90.56 248 ARG B O 1
ATOM 4592 N N . GLU B 1 249 ? 12.961 -23.625 -21.766 1 89.5 249 GLU B N 1
ATOM 4593 C CA . GLU B 1 249 ? 13.227 -24.953 -21.234 1 89.5 249 GLU B CA 1
ATOM 4594 C C . GLU B 1 249 ? 13.227 -24.938 -19.703 1 89.5 249 GLU B C 1
ATOM 4596 O O . GLU B 1 249 ? 14.289 -24.922 -19.078 1 89.5 249 GLU B O 1
ATOM 4601 N N . PRO B 1 250 ? 12.031 -25.141 -19.172 1 90 250 PRO B N 1
ATOM 4602 C CA . PRO B 1 250 ? 11.906 -24.953 -17.719 1 90 250 PRO B CA 1
ATOM 4603 C C . PRO B 1 250 ? 12.508 -26.109 -16.922 1 90 250 PRO B C 1
ATOM 4605 O O . PRO B 1 250 ? 12.492 -27.25 -17.375 1 90 250 PRO B O 1
ATOM 4608 N N . LEU B 1 251 ? 13.039 -25.734 -15.781 1 87.75 251 LEU B N 1
ATOM 4609 C CA . LEU B 1 251 ? 13.344 -26.75 -14.773 1 87.75 251 LEU B CA 1
ATOM 4610 C C . LEU B 1 251 ? 12.07 -27.312 -14.156 1 87.75 251 LEU B C 1
ATOM 4612 O O . LEU B 1 251 ? 11.141 -26.562 -13.859 1 87.75 251 LEU B O 1
ATOM 4616 N N . PRO B 1 252 ? 12.031 -28.547 -14.016 1 83.5 252 PRO B N 1
ATOM 4617 C CA . PRO B 1 252 ? 10.82 -29.125 -13.422 1 83.5 252 PRO B CA 1
ATOM 4618 C C . PRO B 1 252 ? 10.688 -28.812 -11.93 1 83.5 252 PRO B C 1
ATOM 4620 O O . PRO B 1 252 ? 11.695 -28.672 -11.242 1 83.5 252 PRO B O 1
ATOM 4623 N N . GLY B 1 253 ? 9.453 -28.781 -11.445 1 82.56 253 GLY B N 1
ATOM 4624 C CA . GLY B 1 253 ? 9.211 -28.656 -10.023 1 82.56 253 GLY B CA 1
ATOM 4625 C C . GLY B 1 253 ? 8.898 -27.234 -9.586 1 82.56 253 GLY B C 1
ATOM 4626 O O . GLY B 1 253 ? 8.523 -26.406 -10.406 1 82.56 253 GLY B O 1
ATOM 4627 N N . VAL B 1 254 ? 8.82 -27.047 -8.289 1 86.19 254 VAL B N 1
ATOM 4628 C CA . VAL B 1 254 ? 8.516 -25.766 -7.645 1 86.19 254 VAL B CA 1
ATOM 4629 C C . VAL B 1 254 ? 9.812 -25.078 -7.23 1 86.19 254 VAL B C 1
ATOM 4631 O O . VAL B 1 254 ? 10.711 -25.703 -6.664 1 86.19 254 VAL B O 1
ATOM 4634 N N . HIS B 1 255 ? 9.922 -23.844 -7.637 1 91.88 255 HIS B N 1
ATOM 4635 C CA . HIS B 1 255 ? 11.109 -23.062 -7.301 1 91.88 255 HIS B CA 1
ATOM 4636 C C . HIS B 1 255 ? 10.734 -21.781 -6.578 1 91.88 255 HIS B C 1
ATOM 4638 O O . HIS B 1 255 ? 9.641 -21.234 -6.773 1 91.88 255 HIS B O 1
ATOM 4644 N N . ARG B 1 256 ? 11.609 -21.422 -5.777 1 93.44 256 ARG B N 1
ATOM 4645 C CA . ARG B 1 256 ? 11.5 -20.047 -5.277 1 93.44 256 ARG B CA 1
ATOM 4646 C C . ARG B 1 256 ? 12.031 -19.047 -6.297 1 93.44 256 ARG B C 1
ATOM 4648 O O . ARG B 1 256 ? 13.023 -19.312 -6.984 1 93.44 256 ARG B O 1
ATOM 4655 N N . PHE B 1 257 ? 11.438 -17.938 -6.402 1 96.31 257 PHE B N 1
ATOM 4656 C CA . PHE B 1 257 ? 11.789 -16.891 -7.355 1 96.31 257 PHE B CA 1
ATOM 4657 C C . PHE B 1 257 ? 13.266 -16.547 -7.254 1 96.31 257 PHE B C 1
ATOM 4659 O O . PHE B 1 257 ? 13.977 -16.5 -8.258 1 96.31 257 PHE B O 1
ATOM 4666 N N . GLY B 1 258 ? 13.742 -16.391 -6.051 1 94.94 258 GLY B N 1
ATOM 4667 C CA . GLY B 1 258 ? 15.133 -16.031 -5.824 1 94.94 258 GLY B CA 1
ATOM 4668 C C . GLY B 1 258 ? 16.109 -17.125 -6.27 1 94.94 258 GLY B C 1
ATOM 4669 O O . GLY B 1 2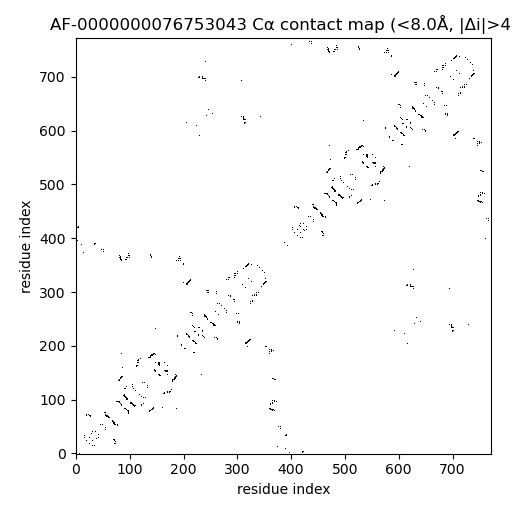58 ? 17.203 -16.812 -6.75 1 94.94 258 GLY B O 1
ATOM 4670 N N . ASP B 1 259 ? 15.672 -18.328 -6.16 1 94.06 259 ASP B N 1
ATOM 4671 C CA . ASP B 1 259 ? 16.531 -19.438 -6.547 1 94.06 259 ASP B CA 1
ATOM 4672 C C . ASP B 1 259 ? 16.75 -19.469 -8.062 1 94.06 259 ASP B C 1
ATOM 4674 O O . ASP B 1 259 ? 17.844 -19.797 -8.531 1 94.06 259 ASP B O 1
ATOM 4678 N N . LEU B 1 260 ? 15.75 -19.125 -8.797 1 96 260 LEU B N 1
ATOM 4679 C CA . LEU B 1 260 ? 15.836 -19.141 -10.25 1 96 260 LEU B CA 1
ATOM 4680 C C . LEU B 1 260 ? 16.766 -18.031 -10.758 1 96 260 LEU B C 1
ATOM 4682 O O . LEU B 1 260 ? 17.25 -18.094 -11.891 1 96 260 LEU B O 1
ATOM 4686 N N . LEU B 1 261 ? 16.969 -17.031 -9.898 1 96.38 261 LEU B N 1
ATOM 4687 C CA . LEU B 1 261 ? 17.75 -15.883 -10.328 1 96.38 261 LEU B CA 1
ATOM 4688 C C . LEU B 1 261 ? 19.062 -15.805 -9.578 1 96.38 261 LEU B C 1
ATOM 4690 O O . LEU B 1 261 ? 19.812 -14.828 -9.703 1 96.38 261 LEU B O 1
ATOM 4694 N N . ALA B 1 262 ? 19.328 -16.781 -8.75 1 93.38 262 ALA B N 1
ATOM 4695 C CA . ALA B 1 262 ? 20.625 -16.859 -8.078 1 93.38 262 ALA B CA 1
ATOM 4696 C C . ALA B 1 262 ? 21.766 -16.938 -9.094 1 93.38 262 ALA B C 1
ATOM 4698 O O . ALA B 1 262 ? 21.578 -17.453 -10.203 1 93.38 262 ALA B O 1
ATOM 4699 N N . GLY B 1 263 ? 22.922 -16.469 -8.695 1 92.88 263 GLY B N 1
ATOM 4700 C CA . GLY B 1 263 ? 24.062 -16.484 -9.586 1 92.88 263 GLY B CA 1
ATOM 4701 C C . GLY B 1 263 ? 24.344 -17.859 -10.18 1 92.88 263 GLY B C 1
ATOM 4702 O O . GLY B 1 263 ? 24.531 -17.984 -11.391 1 92.88 263 GLY B O 1
ATOM 4703 N N . SER B 1 264 ? 24.297 -18.875 -9.367 1 92.56 264 SER B N 1
ATOM 4704 C CA . SER B 1 264 ? 24.578 -20.234 -9.82 1 92.56 264 SER B CA 1
ATOM 4705 C C . SER B 1 264 ? 23.516 -20.703 -10.812 1 92.56 264 SER B C 1
ATOM 4707 O O . SER B 1 264 ? 23.844 -21.359 -11.797 1 92.56 264 SER B O 1
ATOM 4709 N N . ALA B 1 265 ? 22.281 -20.375 -10.586 1 94.19 265 ALA B N 1
ATOM 4710 C CA . ALA B 1 265 ? 21.203 -20.766 -11.484 1 94.19 265 ALA B CA 1
ATOM 4711 C C . ALA B 1 265 ? 21.312 -20.078 -12.836 1 94.19 265 ALA B C 1
ATOM 4713 O O . ALA B 1 265 ? 21.094 -20.688 -13.875 1 94.19 265 ALA B O 1
ATOM 4714 N N . LEU B 1 266 ? 21.688 -18.844 -12.82 1 95.25 266 LEU B N 1
ATOM 4715 C CA . LEU B 1 266 ? 21.859 -18.094 -14.062 1 95.25 266 LEU B CA 1
ATOM 4716 C C . LEU B 1 266 ? 23.031 -18.625 -14.867 1 95.25 266 LEU B C 1
ATOM 4718 O O . LEU B 1 266 ? 22.953 -18.688 -16.094 1 95.25 266 LEU B O 1
ATOM 4722 N N . LEU B 1 267 ? 24.062 -19.016 -14.188 1 94.81 267 LEU B N 1
ATOM 4723 C CA . LEU B 1 267 ? 25.219 -19.562 -14.875 1 94.81 267 LEU B CA 1
ATOM 4724 C C . LEU B 1 267 ? 24.875 -20.922 -15.5 1 94.81 267 LEU B C 1
ATOM 4726 O O . LEU B 1 267 ? 25.297 -21.219 -16.625 1 94.81 267 LEU B O 1
ATOM 4730 N N . THR B 1 268 ? 24.156 -21.703 -14.781 1 94.69 268 THR B N 1
ATOM 4731 C CA . THR B 1 268 ? 23.703 -22.984 -15.32 1 94.69 268 THR B CA 1
ATOM 4732 C C . THR B 1 268 ? 22.859 -22.766 -16.562 1 94.69 268 THR B C 1
ATOM 4734 O O . THR B 1 268 ? 23.047 -23.438 -17.578 1 94.69 268 THR B O 1
ATOM 4737 N N . LEU B 1 269 ? 21.969 -21.844 -16.484 1 95.56 269 LEU B N 1
ATOM 4738 C CA . LEU B 1 269 ? 21.141 -21.5 -17.625 1 95.56 269 LEU B CA 1
ATOM 4739 C C . LEU B 1 269 ? 21.984 -21.047 -18.812 1 95.56 269 LEU B C 1
ATOM 4741 O O . LEU B 1 269 ? 21.734 -21.422 -19.953 1 95.56 269 LEU B O 1
ATOM 4745 N N . ALA B 1 270 ? 22.969 -20.219 -18.516 1 95.81 270 ALA B N 1
ATOM 4746 C CA . ALA B 1 270 ? 23.891 -19.75 -19.547 1 95.81 270 ALA B CA 1
ATOM 4747 C C . ALA B 1 270 ? 24.562 -20.922 -20.25 1 95.81 270 ALA B C 1
ATOM 4749 O O . ALA B 1 270 ? 24.703 -20.922 -21.484 1 95.81 270 ALA B O 1
ATOM 4750 N N . GLY B 1 271 ? 24.938 -21.875 -19.5 1 95 271 GLY B N 1
ATOM 4751 C CA . GLY B 1 271 ? 25.562 -23.062 -20.062 1 95 271 GLY B CA 1
ATOM 4752 C C . GLY B 1 271 ? 24.656 -23.797 -21.047 1 95 271 GLY B C 1
ATOM 4753 O O . GLY B 1 271 ? 25.125 -24.297 -22.078 1 95 271 GLY B O 1
ATOM 4754 N N . THR B 1 272 ? 23.406 -23.859 -20.734 1 94.81 272 THR B N 1
ATOM 4755 C CA . THR B 1 272 ? 22.453 -24.531 -21.609 1 94.81 272 THR B CA 1
ATOM 4756 C C . THR B 1 272 ? 22.344 -23.781 -22.938 1 94.81 272 THR B C 1
ATOM 4758 O O . THR B 1 272 ? 21.891 -24.344 -23.938 1 94.81 272 THR B O 1
ATOM 4761 N N . HIS B 1 273 ? 22.75 -22.547 -22.984 1 95.06 273 HIS B N 1
ATOM 4762 C CA . HIS B 1 273 ? 22.703 -21.75 -24.203 1 95.06 273 HIS B CA 1
ATOM 4763 C C . HIS B 1 273 ? 24.078 -21.656 -24.844 1 95.06 273 HIS B C 1
ATOM 4765 O O . HIS B 1 273 ? 24.297 -20.844 -25.75 1 95.06 273 HIS B O 1
ATOM 4771 N N . GLY B 1 274 ? 25 -22.391 -24.281 1 93.69 274 GLY B N 1
ATOM 4772 C CA . GLY B 1 274 ? 26.328 -22.484 -24.875 1 93.69 274 GLY B CA 1
ATOM 4773 C C . GLY B 1 274 ? 27.234 -21.328 -24.484 1 93.69 274 GLY B C 1
ATOM 4774 O O . GLY B 1 274 ? 28.25 -21.078 -25.156 1 93.69 274 GLY B O 1
ATOM 4775 N N . LEU B 1 275 ? 26.859 -20.578 -23.469 1 94.56 275 LEU B N 1
ATOM 4776 C CA . LEU B 1 275 ? 27.703 -19.469 -23.031 1 94.56 275 LEU B CA 1
ATOM 4777 C C . LEU B 1 275 ? 28.703 -19.922 -21.984 1 94.56 275 LEU B C 1
ATOM 4779 O O . LEU B 1 275 ? 28.375 -20.734 -21.109 1 94.56 275 LEU B O 1
ATOM 4783 N N . THR B 1 276 ? 29.922 -19.469 -22.078 1 91.94 276 THR B N 1
ATOM 4784 C CA . THR B 1 276 ? 30.953 -19.672 -21.078 1 91.94 276 THR B CA 1
ATOM 4785 C C . THR B 1 276 ? 31.312 -18.344 -20.406 1 91.94 276 THR B C 1
ATOM 4787 O O . THR B 1 276 ? 31.938 -17.484 -21.016 1 91.94 276 THR B O 1
ATOM 4790 N N . ALA B 1 277 ? 30.812 -18.172 -19.234 1 92.12 277 ALA B N 1
ATOM 4791 C CA . ALA B 1 277 ? 31.016 -16.891 -18.547 1 92.12 277 ALA B CA 1
ATOM 4792 C C . ALA B 1 277 ? 31.516 -17.125 -17.125 1 92.12 277 ALA B C 1
ATOM 4794 O O . ALA B 1 277 ? 31.172 -18.125 -16.484 1 92.12 277 ALA B O 1
ATOM 4795 N N . GLY B 1 278 ? 32.312 -16.203 -16.594 1 92.06 278 GLY B N 1
ATOM 4796 C CA . GLY B 1 278 ? 32.844 -16.281 -15.234 1 92.06 278 GLY B CA 1
ATOM 4797 C C . GLY B 1 278 ? 31.797 -15.961 -14.18 1 92.06 278 GLY B C 1
ATOM 4798 O O . GLY B 1 278 ? 31.969 -16.297 -13.008 1 92.06 278 GLY B O 1
ATOM 4799 N N . GLY B 1 279 ? 30.766 -15.312 -14.578 1 94.06 279 GLY B N 1
ATOM 4800 C CA . GLY B 1 279 ? 29.688 -14.922 -13.68 1 94.06 279 GLY B CA 1
ATOM 4801 C C . GLY B 1 279 ? 28.406 -14.555 -14.414 1 94.06 279 GLY B C 1
ATOM 4802 O O . GLY B 1 279 ? 28.391 -14.469 -15.641 1 94.06 279 GLY B O 1
ATOM 4803 N N . PRO B 1 280 ? 27.391 -14.383 -13.633 1 93.81 280 PRO B N 1
ATOM 4804 C CA . PRO B 1 280 ? 26.109 -14.078 -14.266 1 93.81 280 PRO B CA 1
ATOM 4805 C C . PRO B 1 280 ? 26.125 -12.781 -15.07 1 93.81 280 PRO B C 1
ATOM 4807 O O . PRO B 1 280 ? 25.5 -12.695 -16.125 1 93.81 280 PRO B O 1
ATOM 4810 N N . ILE B 1 281 ? 26.844 -11.797 -14.531 1 94.12 281 ILE B N 1
ATOM 4811 C CA . ILE B 1 281 ? 26.906 -10.508 -15.203 1 94.12 281 ILE B CA 1
ATOM 4812 C C . ILE B 1 281 ? 27.625 -10.656 -16.547 1 94.12 281 ILE B C 1
ATOM 4814 O O . ILE B 1 281 ? 27.172 -10.141 -17.562 1 94.12 281 ILE B O 1
ATOM 4818 N N . ASP B 1 282 ? 28.641 -11.375 -16.516 1 94.81 282 ASP B N 1
ATOM 4819 C CA . ASP B 1 282 ? 29.375 -11.648 -17.734 1 94.81 282 ASP B CA 1
ATOM 4820 C C . ASP B 1 282 ? 28.516 -12.414 -18.734 1 94.81 282 ASP B C 1
ATOM 4822 O O . ASP B 1 282 ? 28.562 -12.141 -19.938 1 94.81 282 ASP B O 1
ATOM 4826 N N . ALA B 1 283 ? 27.781 -13.352 -18.281 1 95.5 283 ALA B N 1
ATOM 4827 C CA . ALA B 1 283 ? 26.891 -14.133 -19.156 1 95.5 283 ALA B CA 1
ATOM 4828 C C . ALA B 1 283 ? 25.859 -13.234 -19.828 1 95.5 283 ALA B C 1
ATOM 4830 O O . ALA B 1 283 ? 25.594 -13.391 -21.031 1 95.5 283 ALA B O 1
ATOM 4831 N N . ILE B 1 284 ? 25.312 -12.305 -19.094 1 95.88 284 ILE B N 1
ATOM 4832 C CA . ILE B 1 284 ? 24.328 -11.375 -19.641 1 95.88 284 ILE B CA 1
ATOM 4833 C C . ILE B 1 284 ? 24.969 -10.516 -20.719 1 95.88 284 ILE B C 1
ATOM 4835 O O . ILE B 1 284 ? 24.422 -10.367 -21.812 1 95.88 284 ILE B O 1
ATOM 4839 N N . ARG B 1 285 ? 26.141 -10.047 -20.469 1 94.62 285 ARG B N 1
ATOM 4840 C CA . ARG B 1 285 ? 26.844 -9.195 -21.438 1 94.62 285 ARG B CA 1
ATOM 4841 C C . ARG B 1 285 ? 27.188 -9.969 -22.703 1 94.62 285 ARG B C 1
ATOM 4843 O O . ARG B 1 285 ? 27.047 -9.445 -23.812 1 94.62 285 ARG B O 1
ATOM 4850 N N . GLN B 1 286 ? 27.578 -11.172 -22.531 1 94.5 286 GLN B N 1
ATOM 4851 C CA . GLN B 1 286 ? 27.875 -12.023 -23.672 1 94.5 286 GLN B CA 1
ATOM 4852 C C . GLN B 1 286 ? 26.641 -12.258 -24.531 1 94.5 286 GLN B C 1
ATOM 4854 O O . GLN B 1 286 ? 26.719 -12.266 -25.766 1 94.5 286 GLN B O 1
ATOM 4859 N N . SER B 1 287 ? 25.562 -12.484 -23.859 1 95 287 SER B N 1
ATOM 4860 C CA . SER B 1 287 ? 24.312 -12.758 -24.578 1 95 287 SER B CA 1
ATOM 4861 C C . SER B 1 287 ? 23.875 -11.547 -25.391 1 95 287 SER B C 1
ATOM 4863 O O . SER B 1 287 ? 23.266 -11.703 -26.469 1 95 287 SER B O 1
ATOM 4865 N N . LEU B 1 288 ? 24.188 -10.375 -24.984 1 94.06 288 LEU B N 1
ATOM 4866 C CA . LEU B 1 288 ? 23.828 -9.148 -25.688 1 94.06 288 LEU B CA 1
ATOM 4867 C C . LEU B 1 288 ? 24.578 -9.047 -27.016 1 94.06 288 LEU B C 1
ATOM 4869 O O . LEU B 1 288 ? 24.094 -8.398 -27.953 1 94.06 288 LEU B O 1
ATOM 4873 N N . GLU B 1 289 ? 25.672 -9.688 -27.109 1 90.31 289 GLU B N 1
ATOM 4874 C CA . GLU B 1 289 ? 26.5 -9.633 -28.312 1 90.31 289 GLU B CA 1
ATOM 4875 C C . GLU B 1 289 ? 26.172 -10.773 -29.266 1 90.31 289 GLU B C 1
ATOM 4877 O O . GLU B 1 289 ? 26.578 -10.766 -30.422 1 90.31 289 GLU B O 1
ATOM 4882 N N . GLY B 1 290 ? 25.422 -11.719 -28.812 1 85.38 290 GLY B N 1
ATOM 4883 C CA . GLY B 1 290 ? 25.141 -12.898 -29.609 1 85.38 290 GLY B CA 1
ATOM 4884 C C . GLY B 1 290 ? 23.672 -13.25 -29.656 1 85.38 290 GLY B C 1
ATOM 4885 O O . GLY B 1 290 ? 22.828 -12.391 -29.891 1 85.38 290 GLY B O 1
ATOM 4886 N N . ASP B 1 291 ? 23.438 -14.508 -29.406 1 80.31 291 ASP B N 1
ATOM 4887 C CA . ASP B 1 291 ? 22.078 -15.055 -29.359 1 80.31 291 ASP B CA 1
ATOM 4888 C C . ASP B 1 291 ? 21.359 -14.625 -28.078 1 80.31 291 ASP B C 1
ATOM 4890 O O . ASP B 1 291 ? 21.922 -14.727 -26.984 1 80.31 291 ASP B O 1
ATOM 4894 N N . ASP B 1 292 ? 20.094 -14.164 -28.297 1 88.31 292 ASP B N 1
ATOM 4895 C CA . ASP B 1 292 ? 19.375 -13.547 -27.188 1 88.31 292 ASP B CA 1
ATOM 4896 C C . ASP B 1 292 ? 18.547 -14.578 -26.422 1 88.31 292 ASP B C 1
ATOM 4898 O O . ASP B 1 292 ? 17.719 -14.219 -25.578 1 88.31 292 ASP B O 1
ATOM 4902 N N . GLY B 1 293 ? 18.844 -15.852 -26.75 1 94.88 293 GLY B N 1
ATOM 4903 C CA . GLY B 1 293 ? 18.062 -16.891 -26.094 1 94.88 293 GLY B CA 1
ATOM 4904 C C . GLY B 1 293 ? 18.219 -16.891 -24.594 1 94.88 293 GLY B C 1
ATOM 4905 O O . GLY B 1 293 ? 17.219 -17.016 -23.859 1 94.88 293 GLY B O 1
ATOM 4906 N N . PHE B 1 294 ? 19.5 -16.797 -24.203 1 96.69 294 PHE B N 1
ATOM 4907 C CA . PHE B 1 294 ? 19.766 -16.75 -22.766 1 96.69 294 PHE B CA 1
ATOM 4908 C C . PHE B 1 294 ? 19.062 -15.547 -22.141 1 96.69 294 PHE B C 1
ATOM 4910 O O . PHE B 1 294 ? 18.391 -15.68 -21.109 1 96.69 294 PHE B O 1
ATOM 4917 N N . LEU B 1 295 ? 19.141 -14.406 -22.75 1 97.12 295 LEU B N 1
ATOM 4918 C CA . LEU B 1 295 ? 18.531 -13.18 -22.25 1 97.12 295 LEU B CA 1
ATOM 4919 C C . LEU B 1 295 ? 17.016 -13.32 -22.156 1 97.12 295 LEU B C 1
ATOM 4921 O O . LEU B 1 295 ? 16.406 -12.859 -21.188 1 97.12 295 LEU B O 1
ATOM 4925 N N . ILE B 1 296 ? 16.438 -13.93 -23.125 1 97.12 296 ILE B N 1
ATOM 4926 C CA . ILE B 1 296 ? 14.992 -14.133 -23.156 1 97.12 296 ILE B CA 1
ATOM 4927 C C . ILE B 1 296 ? 14.57 -15.039 -22 1 97.12 296 ILE B C 1
ATOM 4929 O O . ILE B 1 296 ? 13.57 -14.766 -21.328 1 97.12 296 ILE B O 1
ATOM 4933 N N . ASP B 1 297 ? 15.367 -16.031 -21.766 1 97.62 297 ASP B N 1
ATOM 4934 C CA . ASP B 1 297 ? 15.031 -16.953 -20.688 1 97.62 297 ASP B CA 1
ATOM 4935 C C . ASP B 1 297 ? 15.195 -16.281 -19.328 1 97.62 297 ASP B C 1
ATOM 4937 O O . ASP B 1 297 ? 14.398 -16.5 -18.422 1 97.62 297 ASP B O 1
ATOM 4941 N N . VAL B 1 298 ? 16.203 -15.484 -19.125 1 97.5 298 VAL B N 1
ATOM 4942 C CA . VAL B 1 298 ? 16.359 -14.711 -17.906 1 9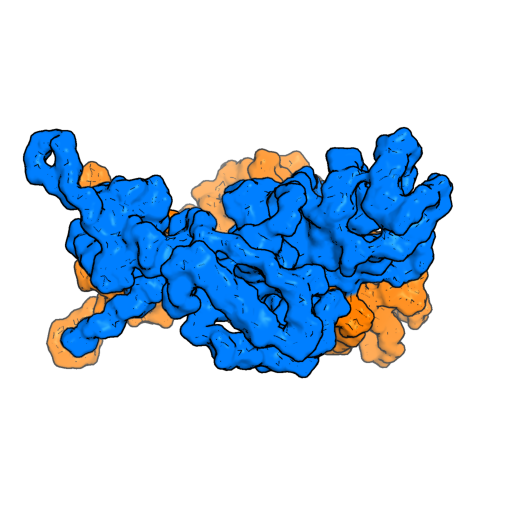7.5 298 VAL B CA 1
ATOM 4943 C C . VAL B 1 298 ? 15.172 -13.781 -17.719 1 97.5 298 VAL B C 1
ATOM 4945 O O . VAL B 1 298 ? 14.609 -13.703 -16.625 1 97.5 298 VAL B O 1
ATOM 4948 N N . ALA B 1 299 ? 14.75 -13.172 -18.797 1 98.06 299 ALA B N 1
ATOM 4949 C CA . ALA B 1 299 ? 13.609 -12.258 -18.766 1 98.06 299 ALA B CA 1
ATOM 4950 C C . ALA B 1 299 ? 12.336 -12.984 -18.344 1 98.06 299 ALA B C 1
ATOM 4952 O O . ALA B 1 299 ? 11.547 -12.461 -17.547 1 98.06 299 ALA B O 1
ATOM 4953 N N . ARG B 1 300 ? 12.227 -14.102 -18.859 1 97.75 300 ARG B N 1
ATOM 4954 C CA . ARG B 1 300 ? 11.039 -14.891 -18.547 1 97.75 300 ARG B CA 1
ATOM 4955 C C . ARG B 1 300 ? 11.031 -15.305 -17.078 1 97.75 300 ARG B C 1
ATOM 4957 O O . ARG B 1 300 ? 9.984 -15.312 -16.422 1 97.75 300 ARG B O 1
ATOM 4964 N N . ARG B 1 301 ? 12.188 -15.648 -16.547 1 97.31 301 ARG B N 1
ATOM 4965 C CA . ARG B 1 301 ? 12.273 -15.969 -15.133 1 97.31 301 ARG B CA 1
ATOM 4966 C C . ARG B 1 301 ? 11.961 -14.742 -14.273 1 97.31 301 ARG B C 1
ATOM 4968 O O . ARG B 1 301 ? 11.273 -14.852 -13.258 1 97.31 301 ARG B O 1
ATOM 4975 N N . ILE B 1 302 ? 12.43 -13.602 -14.664 1 97.94 302 ILE B N 1
ATOM 4976 C CA . ILE B 1 302 ? 12.141 -12.367 -13.938 1 97.94 302 ILE B CA 1
ATOM 4977 C C . ILE B 1 302 ? 10.641 -12.062 -14.016 1 97.94 302 ILE B C 1
ATOM 4979 O O . ILE B 1 302 ? 10.023 -11.703 -13.008 1 97.94 302 ILE B O 1
ATOM 4983 N N . ALA B 1 303 ? 10.047 -12.297 -15.164 1 97.38 303 ALA B N 1
ATOM 4984 C CA . ALA B 1 303 ? 8.633 -12.031 -15.383 1 97.38 303 ALA B CA 1
ATOM 4985 C C . ALA B 1 303 ? 7.766 -12.891 -14.469 1 97.38 303 ALA B C 1
ATOM 4987 O O . ALA B 1 303 ? 6.684 -12.477 -14.047 1 97.38 303 ALA B O 1
ATOM 4988 N N . ALA B 1 304 ? 8.25 -14.047 -14.156 1 95.94 304 ALA B N 1
ATOM 4989 C CA . ALA B 1 304 ? 7.496 -14.953 -13.289 1 95.94 304 ALA B CA 1
ATOM 4990 C C . ALA B 1 304 ? 7.211 -14.312 -11.938 1 95.94 304 ALA B C 1
ATOM 4992 O O . ALA B 1 304 ? 6.105 -14.43 -11.406 1 95.94 304 ALA B O 1
ATOM 4993 N N . GLY B 1 305 ? 8.18 -13.633 -11.383 1 96.31 305 GLY B N 1
ATOM 4994 C CA . GLY B 1 305 ? 7.992 -12.938 -10.117 1 96.31 305 GLY B CA 1
ATOM 4995 C C . GLY B 1 305 ? 7.246 -11.625 -10.266 1 96.31 305 GLY B C 1
ATOM 4996 O O . GLY B 1 305 ? 6.375 -11.305 -9.453 1 96.31 305 GLY B O 1
ATOM 4997 N N . LEU B 1 306 ? 7.496 -10.93 -11.328 1 97.62 306 LEU B N 1
ATOM 4998 C CA . LEU B 1 306 ? 6.895 -9.617 -11.539 1 97.62 306 LEU B CA 1
ATOM 4999 C C . LEU B 1 306 ? 5.406 -9.742 -11.852 1 97.62 306 LEU B C 1
ATOM 5001 O O . LEU B 1 306 ? 4.637 -8.805 -11.617 1 97.62 306 LEU B O 1
ATOM 5005 N N . ALA B 1 307 ? 5.039 -10.859 -12.359 1 96.62 307 ALA B N 1
ATOM 5006 C CA . ALA B 1 307 ? 3.621 -11.07 -12.641 1 96.62 307 ALA B CA 1
ATOM 5007 C C . ALA B 1 307 ? 2.787 -10.977 -11.367 1 96.62 307 ALA B C 1
ATOM 5009 O O . ALA B 1 307 ? 1.683 -10.422 -11.383 1 96.62 307 ALA B O 1
ATOM 5010 N N . ALA B 1 308 ? 3.348 -11.5 -10.289 1 95.81 308 ALA B N 1
ATOM 5011 C CA . ALA B 1 308 ? 2.658 -11.375 -9.008 1 95.81 308 ALA B CA 1
ATOM 5012 C C . ALA B 1 308 ? 2.568 -9.922 -8.57 1 95.81 308 ALA B C 1
ATOM 5014 O O . ALA B 1 308 ? 1.535 -9.484 -8.062 1 95.81 308 ALA B O 1
ATOM 5015 N N . VAL B 1 309 ? 3.59 -9.172 -8.805 1 97.56 309 VAL B N 1
ATOM 5016 C CA . VAL B 1 309 ? 3.645 -7.758 -8.445 1 97.56 309 VAL B CA 1
ATOM 5017 C C . VAL B 1 309 ? 2.572 -6.988 -9.219 1 97.56 309 VAL B C 1
ATOM 5019 O O . VAL B 1 309 ? 1.784 -6.25 -8.625 1 97.56 309 VAL B O 1
ATOM 5022 N N . VAL B 1 310 ? 2.516 -7.246 -10.469 1 96.62 310 VAL B N 1
ATOM 5023 C CA . VAL B 1 310 ? 1.6 -6.516 -11.344 1 96.62 310 VAL B CA 1
ATOM 5024 C C . VAL B 1 310 ? 0.16 -6.91 -11.023 1 96.62 310 VAL B C 1
ATOM 5026 O O . VAL B 1 310 ? -0.714 -6.051 -10.898 1 96.62 310 VAL B O 1
ATOM 5029 N N . SER B 1 311 ? -0.049 -8.133 -10.805 1 94.94 311 SER B N 1
ATOM 5030 C CA . SER B 1 311 ? -1.399 -8.625 -10.547 1 94.94 311 SER B CA 1
ATOM 5031 C C . SER B 1 311 ? -1.911 -8.141 -9.195 1 94.94 311 SER B C 1
ATOM 5033 O O . SER B 1 311 ? -3.096 -7.824 -9.047 1 94.94 311 SER B O 1
ATOM 5035 N N . LEU B 1 312 ? -1.076 -8.07 -8.266 1 95.88 312 LEU B N 1
ATOM 5036 C CA . LEU B 1 312 ? -1.484 -7.738 -6.906 1 95.88 312 LEU B CA 1
ATOM 5037 C C . LEU B 1 312 ? -1.57 -6.227 -6.723 1 95.88 312 LEU B C 1
ATOM 5039 O O . LEU B 1 312 ? -2.502 -5.727 -6.086 1 95.88 312 LEU B O 1
ATOM 5043 N N . LEU B 1 313 ? -0.624 -5.484 -7.391 1 97.06 313 LEU B N 1
ATOM 5044 C CA . LEU B 1 313 ? -0.496 -4.082 -7 1 97.06 313 LEU B CA 1
ATOM 5045 C C . LEU B 1 313 ? -0.762 -3.164 -8.188 1 97.06 313 LEU B C 1
ATOM 5047 O O . LEU B 1 313 ? -1.032 -1.974 -8.008 1 97.06 313 LEU B O 1
ATOM 5051 N N . ASP B 1 314 ? -0.6 -3.641 -9.43 1 95.31 314 ASP B N 1
ATOM 5052 C CA . ASP B 1 314 ? -0.739 -2.783 -10.602 1 95.31 314 ASP B CA 1
ATOM 5053 C C . ASP B 1 314 ? -0.059 -1.435 -10.383 1 95.31 314 ASP B C 1
ATOM 5055 O O . ASP B 1 314 ? -0.701 -0.386 -10.484 1 95.31 314 ASP B O 1
ATOM 5059 N N . PRO B 1 315 ? 1.283 -1.479 -10.117 1 97.25 315 PRO B N 1
ATOM 5060 C CA . PRO B 1 315 ? 1.971 -0.222 -9.812 1 97.25 315 PRO B CA 1
ATOM 5061 C C . PRO B 1 315 ? 2.117 0.684 -11.031 1 97.25 315 PRO B C 1
ATOM 5063 O O . PRO B 1 315 ? 1.954 0.228 -12.172 1 97.25 315 PRO B O 1
ATOM 5066 N N . GLU B 1 316 ? 2.396 1.925 -10.797 1 96.5 316 GLU B N 1
ATOM 5067 C CA . GLU B 1 316 ? 2.648 2.875 -11.875 1 96.5 316 GLU B CA 1
ATOM 5068 C C . GLU B 1 316 ? 3.912 2.512 -12.648 1 96.5 316 GLU B C 1
ATOM 5070 O O . GLU B 1 316 ? 3.963 2.658 -13.875 1 96.5 316 GLU B O 1
ATOM 5075 N N . LEU B 1 317 ? 4.871 2.066 -11.906 1 96.38 317 LEU B N 1
ATOM 5076 C CA . LEU B 1 317 ? 6.105 1.642 -12.555 1 96.38 317 LEU B CA 1
ATOM 5077 C C . LEU B 1 317 ? 6.828 0.598 -11.711 1 96.38 317 LEU B C 1
ATOM 5079 O O . LEU B 1 317 ? 6.547 0.452 -10.523 1 96.38 317 LEU B O 1
ATOM 5083 N N . ILE B 1 318 ? 7.641 -0.127 -12.391 1 98.25 318 ILE B N 1
ATOM 5084 C CA . ILE B 1 318 ? 8.609 -1.027 -11.773 1 98.25 318 ILE B CA 1
ATOM 5085 C C . ILE B 1 318 ? 10.023 -0.577 -12.117 1 98.25 318 ILE B C 1
ATOM 5087 O O . ILE B 1 318 ? 10.367 -0.425 -13.297 1 98.25 318 ILE B O 1
ATOM 5091 N N . VAL B 1 319 ? 10.773 -0.254 -11.094 1 98.38 319 VAL B N 1
ATOM 5092 C CA . VAL B 1 319 ? 12.18 0.116 -11.266 1 98.38 319 VAL B CA 1
ATOM 5093 C C . VAL B 1 319 ? 13.055 -1.135 -11.219 1 98.38 319 VAL B C 1
ATOM 5095 O O . VAL B 1 319 ? 12.977 -1.915 -10.266 1 98.38 319 VAL B O 1
ATOM 5098 N N . LEU B 1 320 ? 13.82 -1.359 -12.25 1 97.62 320 LEU B N 1
ATOM 5099 C CA . LEU B 1 320 ? 14.734 -2.494 -12.328 1 97.62 320 LEU B CA 1
ATOM 5100 C C . LEU B 1 320 ? 16.156 -2.072 -11.953 1 97.62 320 LEU B C 1
ATOM 5102 O O . LEU B 1 320 ? 16.797 -1.319 -12.688 1 97.62 320 LEU B O 1
ATOM 5106 N N . GLY B 1 321 ? 16.547 -2.566 -10.812 1 95.44 321 GLY B N 1
ATOM 5107 C CA . GLY B 1 321 ? 17.875 -2.236 -10.32 1 95.44 321 GLY B CA 1
ATOM 5108 C C . GLY B 1 321 ? 18.75 -3.457 -10.094 1 95.44 321 GLY B C 1
ATOM 5109 O O . GLY B 1 321 ? 18.297 -4.59 -10.273 1 95.44 321 GLY B O 1
ATOM 5110 N N . GLY B 1 322 ? 20.047 -3.164 -9.695 1 92.75 322 GLY B N 1
ATOM 5111 C CA . GLY B 1 322 ? 21.031 -4.215 -9.461 1 92.75 322 GLY B CA 1
ATOM 5112 C C . GLY B 1 322 ? 21.891 -4.516 -10.68 1 92.75 322 GLY B C 1
ATOM 5113 O O . GLY B 1 322 ? 21.547 -4.109 -11.789 1 92.75 322 GLY B O 1
ATOM 5114 N N . ALA B 1 323 ? 22.906 -5.289 -10.43 1 91.75 323 ALA B N 1
ATOM 5115 C CA . ALA B 1 323 ? 23.953 -5.488 -11.438 1 91.75 323 ALA B CA 1
ATOM 5116 C C . ALA B 1 323 ? 23.406 -6.273 -12.633 1 91.75 323 ALA B C 1
ATOM 5118 O O . ALA B 1 323 ? 23.812 -6.031 -13.773 1 91.75 323 ALA B O 1
ATOM 5119 N N . VAL B 1 324 ? 22.5 -7.164 -12.398 1 93.94 324 VAL B N 1
ATOM 5120 C CA . VAL B 1 324 ? 21.953 -7.996 -13.461 1 93.94 324 VAL B CA 1
ATOM 5121 C C . VAL B 1 324 ? 21.109 -7.145 -14.406 1 93.94 324 VAL B C 1
ATOM 5123 O O . VAL B 1 324 ? 21.297 -7.188 -15.625 1 93.94 324 VAL B O 1
ATOM 5126 N N . CYS B 1 325 ? 20.25 -6.355 -13.859 1 95.19 325 CYS B N 1
ATOM 5127 C CA . CYS B 1 325 ? 19.391 -5.5 -14.664 1 95.19 325 CYS B CA 1
ATOM 5128 C C . CYS B 1 325 ? 20.219 -4.441 -15.398 1 95.19 325 CYS B C 1
ATOM 5130 O O . CYS B 1 325 ? 19.953 -4.145 -16.562 1 95.19 325 CYS B O 1
ATOM 5132 N N . SER B 1 326 ? 21.203 -3.9 -14.68 1 93.75 326 SER B N 1
ATOM 5133 C CA . SER B 1 326 ? 22.062 -2.904 -15.305 1 93.75 326 SER B CA 1
ATOM 5134 C C . SER B 1 326 ? 22.812 -3.49 -16.484 1 93.75 326 SER B C 1
ATOM 5136 O O . SER B 1 326 ? 22.922 -2.863 -17.547 1 93.75 326 SER B O 1
ATOM 5138 N N . ALA B 1 327 ? 23.312 -4.668 -16.344 1 93.75 327 ALA B N 1
ATOM 5139 C CA . ALA B 1 327 ? 24.078 -5.324 -17.406 1 93.75 327 ALA B CA 1
ATOM 5140 C C . ALA B 1 327 ? 23.188 -5.617 -18.609 1 93.75 327 ALA B C 1
ATOM 5142 O O . ALA B 1 327 ? 23.641 -5.492 -19.75 1 93.75 327 ALA B O 1
ATOM 5143 N N . GLY B 1 328 ? 21.984 -5.992 -18.375 1 95.75 328 GLY B N 1
ATOM 5144 C CA . GLY B 1 328 ? 21.078 -6.344 -19.453 1 95.75 328 GLY B CA 1
ATOM 5145 C C . GLY B 1 328 ? 20.531 -5.137 -20.188 1 95.75 328 GLY B C 1
ATOM 5146 O O . GLY B 1 328 ? 20.094 -5.25 -21.344 1 95.75 328 GLY B O 1
ATOM 5147 N N . GLY B 1 329 ? 20.422 -4.031 -19.5 1 95.25 329 GLY B N 1
ATOM 5148 C CA . GLY B 1 329 ? 20.047 -2.771 -20.125 1 95.25 329 GLY B CA 1
ATOM 5149 C C . GLY B 1 329 ? 18.656 -2.795 -20.719 1 95.25 329 GLY B C 1
ATOM 5150 O O . GLY B 1 329 ? 17.75 -3.402 -20.172 1 95.25 329 GLY B O 1
ATOM 5151 N N . SER B 1 330 ? 18.547 -2.053 -21.844 1 96.88 330 SER B N 1
ATOM 5152 C CA . SER B 1 330 ? 17.25 -1.888 -22.5 1 96.88 330 SER B CA 1
ATOM 5153 C C . SER B 1 330 ? 16.797 -3.191 -23.141 1 96.88 330 SER B C 1
ATOM 5155 O O . SER B 1 330 ? 15.586 -3.455 -23.203 1 96.88 330 SER B O 1
ATOM 5157 N N . ALA B 1 331 ? 17.75 -3.996 -23.484 1 97.5 331 ALA B N 1
ATOM 5158 C CA . ALA B 1 331 ? 17.391 -5.262 -24.125 1 97.5 331 ALA B CA 1
ATOM 5159 C C . ALA B 1 331 ? 16.672 -6.188 -23.125 1 97.5 331 ALA B C 1
ATOM 5161 O O . ALA B 1 331 ? 15.641 -6.77 -23.453 1 97.5 331 ALA B O 1
ATOM 5162 N N . LEU B 1 332 ? 17.234 -6.273 -21.969 1 97.44 332 LEU B N 1
ATOM 5163 C CA . LEU B 1 332 ? 16.625 -7.113 -20.953 1 97.44 332 LEU B CA 1
ATOM 5164 C C . LEU B 1 332 ? 15.266 -6.543 -20.531 1 97.44 332 LEU B C 1
ATOM 5166 O O . LEU B 1 332 ? 14.297 -7.285 -20.375 1 97.44 332 LEU B O 1
ATOM 5170 N N . ARG B 1 333 ? 15.203 -5.266 -20.344 1 97.31 333 ARG B N 1
ATOM 5171 C CA . ARG B 1 333 ? 13.953 -4.621 -19.953 1 97.31 333 ARG B CA 1
ATOM 5172 C C . ARG B 1 333 ? 12.852 -4.883 -20.984 1 97.31 333 ARG B C 1
ATOM 5174 O O . ARG B 1 333 ? 11.719 -5.188 -20.625 1 97.31 333 ARG B O 1
ATOM 5181 N N . ALA B 1 334 ? 13.18 -4.773 -22.25 1 97 334 ALA B N 1
ATOM 5182 C CA . ALA B 1 334 ? 12.227 -5.039 -23.312 1 97 334 ALA B CA 1
ATOM 5183 C C . ALA B 1 334 ? 11.773 -6.496 -23.297 1 97 334 ALA B C 1
ATOM 5185 O O . ALA B 1 334 ? 10.586 -6.789 -23.469 1 97 334 ALA B O 1
ATOM 5186 N N . ALA B 1 335 ? 12.719 -7.363 -23.109 1 97.31 335 ALA B N 1
ATOM 5187 C CA . ALA B 1 335 ? 12.406 -8.789 -23.062 1 97.31 335 ALA B CA 1
ATOM 5188 C C . ALA B 1 335 ? 11.492 -9.117 -21.891 1 97.31 335 ALA B C 1
ATOM 5190 O O . ALA B 1 335 ? 10.578 -9.938 -22.016 1 97.31 335 ALA B O 1
ATOM 5191 N N . ILE B 1 336 ? 11.734 -8.5 -20.734 1 97.81 336 ILE B N 1
ATOM 5192 C CA . ILE B 1 336 ? 10.891 -8.695 -19.562 1 97.81 336 ILE B CA 1
ATOM 5193 C C . ILE B 1 336 ? 9.469 -8.211 -19.875 1 97.81 336 ILE B C 1
ATOM 5195 O O . ILE B 1 336 ? 8.492 -8.898 -19.547 1 97.81 336 ILE B O 1
ATOM 5199 N N . SER B 1 337 ? 9.383 -7.047 -20.469 1 96.88 337 SER B N 1
ATOM 5200 C CA . SER B 1 337 ? 8.086 -6.48 -20.828 1 96.88 337 SER B CA 1
ATOM 5201 C C . SER B 1 337 ? 7.301 -7.422 -21.734 1 96.88 337 SER B C 1
ATOM 5203 O O . SER B 1 337 ? 6.105 -7.637 -21.531 1 96.88 337 SER B O 1
ATOM 5205 N N . GLU B 1 338 ? 7.926 -7.938 -22.672 1 95.69 338 GLU B N 1
ATOM 5206 C CA . GLU B 1 338 ? 7.293 -8.867 -23.594 1 95.69 338 GLU B CA 1
ATOM 5207 C C . GLU B 1 338 ? 6.82 -10.133 -22.875 1 95.69 338 GLU B C 1
ATOM 5209 O O . GLU B 1 338 ? 5.707 -10.602 -23.109 1 95.69 338 GLU B O 1
ATOM 5214 N N . ALA B 1 339 ? 7.672 -10.625 -22.047 1 95.56 339 ALA B N 1
ATOM 5215 C CA . ALA B 1 339 ? 7.316 -11.82 -21.281 1 95.56 339 ALA B CA 1
ATOM 5216 C C . ALA B 1 339 ? 6.121 -11.555 -20.375 1 95.56 339 ALA B C 1
ATOM 5218 O O . ALA B 1 339 ? 5.203 -12.375 -20.281 1 95.56 339 ALA B O 1
ATOM 5219 N N . LEU B 1 340 ? 6.105 -10.43 -19.703 1 95 340 LEU B N 1
ATOM 5220 C CA . LEU B 1 340 ? 5.023 -10.07 -18.797 1 95 340 LEU B CA 1
ATOM 5221 C C . LEU B 1 340 ? 3.693 -9.992 -19.531 1 95 340 LEU B C 1
ATOM 5223 O O . LEU B 1 340 ? 2.66 -10.414 -19.016 1 95 340 LEU B O 1
ATOM 5227 N N . ALA B 1 341 ? 3.738 -9.492 -20.688 1 91.56 341 ALA B N 1
ATOM 5228 C CA . ALA B 1 341 ? 2.525 -9.305 -21.469 1 91.56 341 ALA B CA 1
ATOM 5229 C C . ALA B 1 341 ? 1.849 -10.641 -21.766 1 91.56 341 ALA B C 1
ATOM 5231 O O . ALA B 1 341 ? 0.649 -10.688 -22.047 1 91.56 341 ALA B O 1
ATOM 5232 N N . GLU B 1 342 ? 2.588 -11.672 -21.672 1 89.56 342 GLU B N 1
ATOM 5233 C CA . GLU B 1 342 ? 2.043 -13.008 -21.906 1 89.56 342 GLU B CA 1
ATOM 5234 C C . GLU B 1 342 ? 1.22 -13.492 -20.719 1 89.56 342 GLU B C 1
ATOM 5236 O O . GLU B 1 342 ? 0.368 -14.367 -20.859 1 89.56 342 GLU B O 1
ATOM 5241 N N . PHE B 1 343 ? 1.406 -12.82 -19.562 1 85.25 343 PHE B N 1
ATOM 5242 C CA . PHE B 1 343 ? 0.87 -13.477 -18.391 1 85.25 343 PHE B CA 1
ATOM 5243 C C . PHE B 1 343 ? -0.045 -12.539 -17.609 1 85.25 343 PHE B C 1
ATOM 5245 O O . PHE B 1 343 ? -0.848 -12.984 -16.781 1 85.25 343 PHE B O 1
ATOM 5252 N N . VAL B 1 344 ? 0.19 -11.32 -17.812 1 85 344 VAL B N 1
ATOM 5253 C CA . VAL B 1 344 ? -0.623 -10.406 -17 1 85 344 VAL B CA 1
ATOM 5254 C C . VAL B 1 344 ? -1.334 -9.414 -17.922 1 85 344 VAL B C 1
ATOM 5256 O O . VAL B 1 344 ? -0.868 -9.133 -19.016 1 85 344 VAL B O 1
ATOM 5259 N N . GLU B 1 345 ? -2.424 -8.891 -17.406 1 76 345 GLU B N 1
ATOM 5260 C CA . GLU B 1 345 ? -3.268 -7.992 -18.203 1 76 345 GLU B CA 1
ATOM 5261 C C . GLU B 1 345 ? -2.76 -6.555 -18.125 1 76 345 GLU B C 1
ATOM 5263 O O . GLU B 1 345 ? -2.58 -5.902 -19.156 1 76 345 GLU B O 1
ATOM 5268 N N . PRO B 1 346 ? -2.492 -6.078 -16.875 1 72.75 346 PRO B N 1
ATOM 5269 C CA . PRO B 1 346 ? -2.053 -4.684 -16.844 1 72.75 346 PRO B CA 1
ATOM 5270 C C . PRO B 1 346 ? -0.687 -4.477 -17.484 1 72.75 346 PRO B C 1
ATOM 5272 O O . PRO B 1 346 ? 0.198 -5.324 -17.359 1 72.75 346 PRO B O 1
ATOM 5275 N N . ARG B 1 347 ? -0.643 -3.396 -18.25 1 83.56 347 ARG B N 1
ATOM 5276 C CA . ARG B 1 347 ? 0.667 -2.99 -18.75 1 83.56 347 ARG B CA 1
ATOM 5277 C C . ARG B 1 347 ? 1.376 -2.084 -17.75 1 83.56 347 ARG B C 1
ATOM 5279 O O . ARG B 1 347 ? 0.768 -1.165 -17.203 1 83.56 347 ARG B O 1
ATOM 5286 N N . VAL B 1 348 ? 2.547 -2.504 -17.406 1 92.75 348 VAL B N 1
ATOM 5287 C CA . VAL B 1 348 ? 3.309 -1.725 -16.438 1 92.75 348 VAL B CA 1
ATOM 5288 C C . VAL B 1 348 ? 4.566 -1.164 -17.094 1 92.75 348 VAL B C 1
ATOM 5290 O O . VAL B 1 348 ? 5.16 -1.811 -17.969 1 92.75 348 VAL B O 1
ATOM 5293 N N . ARG B 1 349 ? 4.906 0.046 -16.797 1 95.44 349 ARG B N 1
ATOM 5294 C CA . ARG B 1 349 ? 6.145 0.647 -17.281 1 95.44 349 ARG B CA 1
ATOM 5295 C C . ARG B 1 349 ? 7.348 0.114 -16.516 1 95.44 349 ARG B C 1
ATOM 5297 O O . ARG B 1 349 ? 7.348 0.106 -15.281 1 95.44 349 ARG B O 1
ATOM 5304 N N . LEU B 1 350 ? 8.328 -0.396 -17.219 1 97.75 350 LEU B N 1
ATOM 5305 C CA . LEU B 1 350 ? 9.602 -0.806 -16.641 1 97.75 350 LEU B CA 1
ATOM 5306 C C . LEU B 1 350 ? 10.672 0.256 -16.875 1 97.75 350 LEU B C 1
ATOM 5308 O O . LEU B 1 350 ? 10.914 0.655 -18.016 1 97.75 350 LEU B O 1
ATOM 5312 N N . VAL B 1 351 ? 11.32 0.736 -15.812 1 97.75 351 VAL B N 1
ATOM 5313 C CA . VAL B 1 351 ? 12.336 1.773 -15.953 1 97.75 351 VAL B CA 1
ATOM 5314 C C . VAL B 1 351 ? 13.617 1.34 -15.242 1 97.75 351 VAL B C 1
ATOM 5316 O O . VAL B 1 351 ? 13.578 0.547 -14.297 1 97.75 351 VAL B O 1
ATOM 5319 N N . PRO B 1 352 ? 14.758 1.78 -15.711 1 96.94 352 PRO B N 1
ATOM 5320 C CA . PRO B 1 352 ? 16.016 1.449 -15.039 1 96.94 352 PRO B CA 1
ATOM 5321 C C . PRO B 1 352 ? 16.203 2.227 -13.734 1 96.94 352 PRO B C 1
ATOM 5323 O O . PRO B 1 352 ? 15.82 3.395 -13.648 1 96.94 352 PRO B O 1
ATOM 5326 N N . GLY B 1 353 ? 16.703 1.569 -12.766 1 94.69 353 GLY B N 1
ATOM 5327 C CA . GLY B 1 353 ? 17.125 2.283 -11.57 1 94.69 353 GLY B CA 1
ATOM 5328 C C . GLY B 1 353 ? 18.391 3.102 -11.789 1 94.69 353 GLY B C 1
ATOM 5329 O O . GLY B 1 353 ? 19.031 2.986 -12.828 1 94.69 353 GLY B O 1
ATOM 5330 N N . ARG B 1 354 ? 18.641 3.967 -10.859 1 86.06 354 ARG B N 1
ATOM 5331 C CA . ARG B 1 354 ? 19.891 4.723 -10.898 1 86.06 354 ARG B CA 1
ATOM 5332 C C . ARG B 1 354 ? 21.094 3.795 -10.758 1 86.06 354 ARG B C 1
ATOM 5334 O O . ARG B 1 354 ? 21.078 2.883 -9.93 1 86.06 354 ARG B O 1
ATOM 5341 N N . PRO B 1 355 ? 22 3.834 -11.641 1 65.75 355 PRO B N 1
ATOM 5342 C CA . PRO B 1 355 ? 23.156 2.938 -11.695 1 65.75 355 PRO B CA 1
ATOM 5343 C C . PRO B 1 355 ? 24.094 3.109 -10.508 1 65.75 355 PRO B C 1
ATOM 5345 O O . PRO B 1 355 ? 25.031 2.326 -10.336 1 65.75 355 PRO B O 1
ATOM 5348 N N . ASP B 1 356 ? 23.766 3.791 -9.594 1 64.06 356 ASP B N 1
ATOM 5349 C CA . ASP B 1 356 ? 24.859 4.312 -8.766 1 64.06 356 ASP B CA 1
ATOM 5350 C C . ASP B 1 356 ? 25.234 3.316 -7.668 1 64.06 356 ASP B C 1
ATOM 5352 O O . ASP B 1 356 ? 24.375 2.604 -7.145 1 64.06 356 ASP B O 1
ATOM 5356 N N . SER B 1 357 ? 26.516 3.15 -7.527 1 69.12 357 SER B N 1
ATOM 5357 C CA . SER B 1 357 ? 27.141 2.334 -6.484 1 69.12 357 SER B CA 1
ATOM 5358 C C . SER B 1 357 ? 26.797 2.861 -5.094 1 69.12 357 SER B C 1
ATOM 5360 O O . SER B 1 357 ? 27.016 2.18 -4.094 1 69.12 357 SER B O 1
ATOM 5362 N N . ASP B 1 358 ? 26.156 3.934 -5.004 1 89.38 358 ASP B N 1
ATOM 5363 C CA . ASP B 1 358 ? 25.953 4.508 -3.678 1 89.38 358 ASP B CA 1
ATOM 5364 C C . ASP B 1 358 ? 24.469 4.664 -3.359 1 89.38 358 ASP B C 1
ATOM 5366 O O . ASP B 1 358 ? 24.094 5.48 -2.518 1 89.38 358 ASP B O 1
ATOM 5370 N N . SER B 1 359 ? 23.656 3.895 -4.027 1 93.25 359 SER B N 1
ATOM 5371 C CA . SER B 1 359 ? 22.203 4.082 -3.928 1 93.25 359 SER B CA 1
ATOM 5372 C C . SER B 1 359 ? 21.719 3.84 -2.506 1 93.25 359 SER B C 1
ATOM 5374 O O . SER B 1 359 ? 20.844 4.555 -2.014 1 93.25 359 SER B O 1
ATOM 5376 N N . VAL B 1 360 ? 22.297 2.861 -1.858 1 95.12 360 VAL B N 1
ATOM 5377 C CA . VAL B 1 360 ? 21.875 2.533 -0.501 1 95.12 360 VAL B CA 1
ATOM 5378 C C . VAL B 1 360 ? 22.266 3.664 0.449 1 95.12 360 VAL B C 1
ATOM 5380 O O . VAL B 1 360 ? 21.422 4.152 1.216 1 95.12 360 VAL B O 1
ATOM 5383 N N . ARG B 1 361 ? 23.484 4.117 0.355 1 96.44 361 ARG B N 1
ATOM 5384 C CA . ARG B 1 361 ? 23.953 5.207 1.203 1 96.44 361 ARG B CA 1
ATOM 5385 C C . ARG B 1 361 ? 23.156 6.48 0.956 1 96.44 361 ARG B C 1
ATOM 5387 O O . ARG B 1 361 ? 22.719 7.141 1.901 1 96.44 361 ARG B O 1
ATOM 5394 N N . ALA B 1 362 ? 22.984 6.801 -0.294 1 96 362 ALA B N 1
ATOM 5395 C CA . ALA B 1 362 ? 22.203 7.988 -0.644 1 96 362 ALA B CA 1
ATOM 5396 C C . ALA B 1 362 ? 20.766 7.879 -0.13 1 96 362 ALA B C 1
ATOM 5398 O O . ALA B 1 362 ? 20.219 8.852 0.386 1 96 362 ALA B O 1
ATOM 5399 N N . GLY B 1 363 ? 20.188 6.695 -0.294 1 97.31 363 GLY B N 1
ATOM 5400 C CA . GLY B 1 363 ? 18.859 6.453 0.247 1 97.31 363 GLY B CA 1
ATOM 5401 C C . GLY B 1 363 ? 18.797 6.574 1.758 1 97.31 363 GLY B C 1
ATOM 5402 O O . GLY B 1 363 ? 17.797 7.051 2.309 1 97.31 363 GLY B O 1
ATOM 5403 N N . ALA B 1 364 ? 19.812 6.145 2.387 1 98.12 364 ALA B N 1
ATOM 5404 C CA . ALA B 1 364 ? 19.891 6.246 3.842 1 98.12 364 ALA B CA 1
ATOM 5405 C C . ALA B 1 364 ? 19.906 7.707 4.289 1 98.12 364 ALA B C 1
ATOM 5407 O O . ALA B 1 364 ? 19.297 8.062 5.297 1 98.12 364 ALA B O 1
ATOM 5408 N N . VAL B 1 365 ? 20.609 8.539 3.535 1 97.94 365 VAL B N 1
ATOM 5409 C CA . VAL B 1 365 ? 20.609 9.961 3.84 1 97.94 365 VAL B CA 1
ATOM 5410 C C . VAL B 1 365 ? 19.203 10.516 3.736 1 97.94 365 VAL B C 1
ATOM 5412 O O . VAL B 1 365 ? 18.734 11.234 4.629 1 97.94 365 VAL B O 1
ATOM 5415 N N . GLN B 1 366 ? 18.547 10.125 2.695 1 96.62 366 GLN B N 1
ATOM 5416 C CA . GLN B 1 366 ? 17.172 10.578 2.514 1 96.62 366 GLN B CA 1
ATOM 5417 C C . GLN B 1 366 ? 16.297 10.133 3.678 1 96.62 366 GLN B C 1
ATOM 5419 O O . GLN B 1 366 ? 15.484 10.914 4.184 1 96.62 366 GLN B O 1
ATOM 5424 N N . ALA B 1 367 ? 16.469 8.945 4.086 1 97.62 367 ALA B N 1
ATOM 5425 C CA . ALA B 1 367 ? 15.695 8.398 5.199 1 97.62 367 ALA B CA 1
ATOM 5426 C C . ALA B 1 367 ? 16 9.148 6.496 1 97.62 367 ALA B C 1
ATOM 5428 O O . ALA B 1 367 ? 15.109 9.359 7.32 1 97.62 367 ALA B O 1
ATOM 5429 N N . ALA B 1 368 ? 17.172 9.531 6.695 1 98.25 368 ALA B N 1
ATOM 5430 C CA . ALA B 1 368 ? 17.609 10.188 7.926 1 98.25 368 ALA B CA 1
ATOM 5431 C C . ALA B 1 368 ? 17.125 11.633 7.98 1 98.25 368 ALA B C 1
ATOM 5433 O O . ALA B 1 368 ? 16.891 12.18 9.062 1 98.25 368 ALA B O 1
ATOM 5434 N N . LEU B 1 369 ? 16.984 12.242 6.84 1 96.44 369 LEU B N 1
ATOM 5435 C CA . LEU B 1 369 ? 16.641 13.664 6.77 1 96.44 369 LEU B CA 1
ATOM 5436 C C . LEU B 1 369 ? 15.242 13.914 7.324 1 96.44 369 LEU B C 1
ATOM 5438 O O . LEU B 1 369 ? 15 14.938 7.973 1 96.44 369 LEU B O 1
ATOM 5442 N N . VAL B 1 370 ? 14.398 12.977 7.137 1 93.25 370 VAL B N 1
ATOM 5443 C CA . VAL B 1 370 ? 13.008 13.18 7.539 1 93.25 370 VAL B CA 1
ATOM 5444 C C . VAL B 1 370 ? 12.93 13.312 9.055 1 93.25 370 VAL B C 1
ATOM 5446 O O . VAL B 1 370 ? 12.578 14.375 9.57 1 93.25 370 VAL B O 1
ATOM 5449 N N . PRO B 1 371 ? 13.352 12.336 9.773 1 94.69 371 PRO B N 1
ATOM 5450 C CA . PRO B 1 371 ? 13.305 12.492 11.227 1 94.69 371 PRO B CA 1
ATOM 5451 C C . PRO B 1 371 ? 14.266 13.57 11.734 1 94.69 371 PRO B C 1
ATOM 5453 O O . PRO B 1 371 ? 13.984 14.227 12.742 1 94.69 371 PRO B O 1
ATOM 5456 N N . ALA B 1 372 ? 15.328 13.828 11.086 1 94.75 372 ALA B N 1
ATOM 5457 C CA . ALA B 1 372 ? 16.25 14.875 11.5 1 94.75 372 ALA B CA 1
ATOM 5458 C C . ALA B 1 372 ? 15.578 16.25 11.484 1 94.75 372 ALA B C 1
ATOM 5460 O O . ALA B 1 372 ? 15.75 17.031 12.406 1 94.75 372 ALA B O 1
ATOM 5461 N N . ARG B 1 373 ? 14.805 16.453 10.492 1 91.69 373 ARG B N 1
ATOM 5462 C CA . ARG B 1 373 ? 14.086 17.719 10.328 1 91.69 373 ARG B CA 1
ATOM 5463 C C . ARG B 1 373 ? 12.953 17.844 11.336 1 91.69 373 ARG B C 1
ATOM 5465 O O . ARG B 1 373 ? 12.711 18.922 11.883 1 91.69 373 ARG B O 1
ATOM 5472 N N . GLU B 1 374 ? 12.328 16.781 11.617 1 89.69 374 GLU B N 1
ATOM 5473 C CA . GLU B 1 374 ? 11.172 16.781 12.508 1 89.69 374 GLU B CA 1
ATOM 5474 C C . GLU B 1 374 ? 11.609 16.844 13.969 1 89.69 374 GLU B C 1
ATOM 5476 O O . GLU B 1 374 ? 10.797 17.141 14.852 1 89.69 374 GLU B O 1
ATOM 5481 N N . HIS B 1 375 ? 12.805 16.469 14.219 1 85.69 375 HIS B N 1
ATOM 5482 C CA . HIS B 1 375 ? 13.383 16.469 15.562 1 85.69 375 HIS B CA 1
ATOM 5483 C C . HIS B 1 375 ? 13.195 17.844 16.219 1 85.69 375 HIS B C 1
ATOM 5485 O O . HIS B 1 375 ? 13.031 17.922 17.438 1 85.69 375 HIS B O 1
ATOM 5491 N N . TYR B 1 376 ? 12.984 18.859 15.469 1 80.56 376 TYR B N 1
ATOM 5492 C CA . TYR B 1 376 ? 12.969 20.234 15.984 1 80.56 376 TYR B CA 1
ATOM 5493 C C . TYR B 1 376 ? 11.539 20.703 16.234 1 80.56 376 TYR B C 1
ATOM 5495 O O . TYR B 1 376 ? 11.328 21.734 16.859 1 80.56 376 TYR B O 1
ATOM 5503 N N . PHE B 1 377 ? 10.57 19.906 15.672 1 78.19 377 PHE B N 1
ATOM 5504 C CA . PHE B 1 377 ? 9.18 20.297 15.867 1 78.19 377 PHE B CA 1
ATOM 5505 C C . PHE B 1 377 ? 8.711 19.938 17.266 1 78.19 377 PHE B C 1
ATOM 5507 O O . PHE B 1 377 ? 7.832 20.609 17.812 1 78.19 377 PHE B O 1
ATOM 5514 N N . SER B 1 378 ? 9.062 18.719 17.828 1 61 378 SER B N 1
ATOM 5515 C CA . SER B 1 378 ? 8.633 18.219 19.125 1 61 378 SER B CA 1
ATOM 5516 C C . SER B 1 378 ? 9.242 19.031 20.266 1 61 378 SER B C 1
ATOM 5518 O O . SER B 1 378 ? 8.672 19.109 21.359 1 61 378 SER B O 1
ATOM 5520 N N . ALA B 1 379 ? 10.352 19.547 20.281 1 52.41 379 ALA B N 1
ATOM 5521 C CA . ALA B 1 379 ? 11.07 20.172 21.391 1 52.41 379 ALA B CA 1
ATOM 5522 C C . ALA B 1 379 ? 10.336 21.422 21.875 1 52.41 379 ALA B C 1
ATOM 5524 O O . ALA B 1 379 ? 10.422 21.766 23.062 1 52.41 379 ALA B O 1
ATOM 5525 N N . GLY B 1 380 ? 9.523 22.047 21.109 1 45.28 380 GLY B N 1
ATOM 5526 C CA . GLY B 1 380 ? 8.922 23.281 21.562 1 45.28 380 GLY B CA 1
ATOM 5527 C C . GLY B 1 380 ? 7.715 23.078 22.453 1 45.28 380 GLY B C 1
ATOM 5528 O O . GLY B 1 380 ? 7.09 24.031 22.906 1 45.28 380 GLY B O 1
ATOM 5529 N N . SER B 1 381 ? 7.129 21.891 22.469 1 41.94 381 SER B N 1
ATOM 5530 C CA . SER B 1 381 ? 5.93 21.781 23.297 1 41.94 381 SER B CA 1
ATOM 5531 C C . SER B 1 381 ? 6.27 21.891 24.781 1 41.94 381 SER B C 1
ATOM 5533 O O . SER B 1 381 ? 5.371 21.875 25.625 1 41.94 381 SER B O 1
ATOM 5535 N N . SER B 1 382 ? 7.426 21.688 25.266 1 33.5 382 SER B N 1
ATOM 5536 C CA . SER B 1 382 ? 7.676 21.891 26.688 1 33.5 382 SER B CA 1
ATOM 5537 C C . SER B 1 382 ? 7.484 23.359 27.078 1 33.5 382 SER B C 1
ATOM 5539 O O . SER B 1 382 ? 7.688 23.719 28.25 1 33.5 382 SER B O 1
ATOM 5541 N N . LEU B 1 383 ? 7.383 24.312 26.375 1 31 383 LEU B N 1
ATOM 5542 C CA . LEU B 1 383 ? 7.273 25.609 27.031 1 31 383 LEU B CA 1
ATOM 5543 C C . LEU B 1 383 ? 5.957 25.734 27.781 1 31 383 LEU B C 1
ATOM 5545 O O . LEU B 1 383 ? 5.93 26.219 28.922 1 31 383 LEU B O 1
ATOM 5549 N N . GLY B 1 384 ? 4.672 25.969 27.312 1 27.92 384 GLY B N 1
ATOM 5550 C CA . GLY B 1 384 ? 3.689 26.641 28.156 1 27.92 384 GLY B CA 1
ATOM 5551 C C . GLY B 1 384 ? 3.049 25.719 29.172 1 27.92 384 GLY B C 1
ATOM 5552 O O . GLY B 1 384 ? 1.946 25.203 28.953 1 27.92 384 GLY B O 1
ATOM 5553 N N . ASP B 1 385 ? 3.523 24.625 29.828 1 24.81 385 ASP B N 1
ATOM 5554 C CA . ASP B 1 385 ? 2.957 24.562 31.172 1 24.81 385 ASP B CA 1
ATOM 5555 C C . ASP B 1 385 ? 3.295 25.812 31.969 1 24.81 385 ASP B C 1
ATOM 5557 O O . ASP B 1 385 ? 3.125 25.844 33.188 1 24.81 385 ASP B O 1
ATOM 5561 N N . ILE B 1 386 ? 3.814 26.953 31.453 1 19.84 386 ILE B N 1
ATOM 5562 C CA . ILE B 1 386 ? 3.609 28.016 32.438 1 19.84 386 ILE B CA 1
ATOM 5563 C C . ILE B 1 386 ? 2.17 28.516 32.344 1 19.84 386 ILE B C 1
ATOM 5565 O O . ILE B 1 386 ? 1.638 28.734 31.25 1 19.84 386 ILE B O 1
#

Nearest PDB structures (foldseek):
  5f7q-assembly1_J  TM=7.811E-01  e=1.789E-23  Listeria monocytogenes EGD-e
  5f7q-assembly1_C  TM=7.880E-01  e=2.495E-22  Listeria monocytogenes EGD-e
  3r8e-assembly1_A-2  TM=7.964E-01  e=4.802E-17  Cytophaga hutchinsonii ATCC 33406
  6jdo-assembly1_A  TM=8.020E-01  e=1.114E-16  Pasteurella multocida
  5f7r-assembly1_A  TM=7.334E-01  e=5.353E-16  Listeria monocytogenes EGD-e

InterPro domains:
  IPR000600 ROK family [PF00480] (82-351)
  IPR000600 ROK family [PTHR18964] (12-364)
  IPR000835 MarR-type HTH domain [PF12802] (16-57)
  IPR011991 ArsR-like helix-turn-helix domain [cd00090] (6-57)
  IPR036388 Winged helix-like DNA-binding domain superfamily [G3DSA:1.10.10.10] (1-71)
  IPR036390 Winged helix DNA-binding domain superfamily [SSF46785] (11-65)
  IPR043129 ATPase, nucleotide binding domain [SSF53067] (80-371)

Foldseek 3Di:
DPPDVLNVLLVLLVQLVVVQLVDAKDFLVRSCVRSVDDSVVSVVSLVLCVVLPQKDWPAFADDDPDDTTTIMHGDQLSAKEKFWEAAQQWIKIFIGTLSLHTQFIFTGGHDAAQPQVRVLVRLCVRQVSSVHDLVRHQEYEYEAAADAFPVQLAGPPRPRHHPNRGVHNNVVSNVVRRVHHYYYDYLQQLLVLLCCVPNDCPVFQFEKEWAAELAWIWMWTGHRNDTDLDPRRCPGVLQQDWWWQQQPDGDDDIHGLGVCRHFVNLCVLLVVVVDDAPTNLRSLLVCVVDPCSSLLSNLLSVLRSVLCVCVVRVGQAYEYHYSNDVSNPPVSVVSNQVNNVVRHPRRHHYHYGDHDPCSSRSSRSSVRSVSSSSSSSPVSVPPPVD/DPVDVLNVLLVLLVQLVVVQLVDAKDFLVRSCVRSVDDSVSSVVSLVLCVVLPQKDWPAFADDDPDDTTTIMHGDQLSAKEKFWEAFQQWIKIFIGTLSLHTQFIFTGGHDAAQPQVRVLVRLCVRQVSSVHDLVRHQEYEYEAAADAFPVQLAGPPRPRHHPNRGVHNNVVSNVVRRVHHYYYDYLQQLLVLLCCVPNDCPVFQFEKEWAAELAWIWMWTGHRNDTDLDPRRCPGVLQQDWFWQQQPDGDDDIHGLGVCRHFVNLCVLLVVVVDDAPTNLRSLLVCVVDPCSSLLSSLLSVLRSVLCVCVVRVGQAYEYHYSNDVSNPPVSVVSNQVNNVVRHPRRHHYHYRDHDPCSSRSSRSSVRSVSSSSSSSPVSVPPPVD